Protein AF-A0A397BZ94-F1 (afdb_monomer_lite)

InterPro domains:
  IPR011009 Protein kinase-like domain superfamily [SSF56112] (358-480)
  IPR017441 Protein kinase, ATP binding site [PS00107] (359-382)
  IPR045379 Crinkler effector protein, N-terminal [PF20147] (2-104)

Secondary structure (DSSP, 8-state):
-EEEEEEETT-SS-EEEEE-TTSBHHHHHHHHHHH-GGG--SS----EEEE-EETTEEPPHHHHHHHHHTT-HHHHHTTSPBPPTTSBHHHHH-SSPPTTS--EEEE-HHHHHHHHHHHTS---TT--HHHHHHHHHHHHHHTT-EEE----TTSPPSS-HHHHHHHHT---HHHHHHHHHHHHHHHHGGGTEEEEE-TT---B--SSS-S--TT-B--SEEEEETTSEEE-PPP----TTS-TTS--EEEEE-GGGGGGPEEEEE-SS--HHHHHHHHHHHHHH-SSSEEEEEEE-SSEEEEEEEETTEEEEEEEEETTSTTHHHHHHHHH---HHHHHHHHHHHHHTEEEPSSS-EEEE-SSEEEEEEEETTT--EEEEEEEEGGGHHHHHHHHHHHHHHGGGSSB-EEEEEEEEETTEEEEEEE---EEPPPP-SHHHHHHHHHHHHHHHHTT---SS--GGGEEEEEETTEEEEEE-SPPP-SS--HHHHHHHHHHHHHHHHT--TTPPPPTTHHHHHHHHHH---HHHHHHHHHHHHHHHTT--

Foldseek 3Di:
DDWAWEDELVDDDIDTFDDDQQDFVLVVVVRVCVVCVLQDQPPDQPWWKFFCADPNHFAAPVNVVVCVLVVCVVVVSVVTDTGDRGDGSCVQANPYHDPRTHTIYTYNVVVVVVVVVVVVPDPDPPQALLRQLVVQVVSCVSGVQEAEDDFDPPFDFLDAVVLLVVLLPDDDFVLNCLSCQVSVQVLCVVQQKHKAAFQPPLQADDDPDDPDDPPRDTFRIKIDHQAFWAFDDDDPPPNPNNPPPDDHTYTGGRLVCLQQIETEHEDQDDHSSSSSSVLVVCLRSAQAAKYWYWYDHSFKIWTWIDGRNHTRHIYIYTRNGHCNSVVVSVSNNPDSVSVQVVQQCVVQQKAFDGYNQWQDDDPFWTWGWIAHPPPRATWIKIWGFPVCQVQVVQQLVLQCLCVVLVQAWHFPDDKDDDVGTIMTITDDDFHQQDQDPDLVVLLVLLVSQLSCVVVQHFQQQSASRQWGWDQDVNDTRIHGHSGGHDPGQALVSQLLNLLNHLCRNLVHDNPDDDDPPLNVLSSVCSVPVDSVSSSVNSVVSSVNSVVSD

Organism: Aphanomyces astaci (NCBI:txid112090)

pLDDT: mean 81.68, std 15.2, range [34.59, 98.06]

Radius of gyration: 27.75 Å; chains: 1; bounding box: 77×53×74 Å

Structure (mmCIF, N/CA/C/O backbone):
data_AF-A0A397BZ94-F1
#
_entry.id   AF-A0A397BZ94-F1
#
loop_
_atom_site.group_PDB
_atom_site.id
_atom_site.type_symbol
_atom_site.label_atom_id
_atom_site.label_alt_id
_atom_site.label_comp_id
_atom_site.label_asym_id
_atom_site.label_entity_id
_atom_site.label_seq_id
_atom_site.pdbx_PDB_ins_code
_atom_site.Cartn_x
_atom_site.Cartn_y
_atom_site.Cartn_z
_atom_site.occupancy
_atom_site.B_iso_or_equiv
_atom_site.auth_seq_id
_atom_site.auth_comp_id
_atom_site.auth_asym_id
_atom_site.auth_atom_id
_atom_site.pdbx_PDB_model_num
ATOM 1 N N . MET A 1 1 ? 42.009 -26.110 4.106 1.00 75.25 1 MET A N 1
ATOM 2 C CA . MET A 1 1 ? 41.306 -25.205 3.168 1.00 75.25 1 MET A CA 1
ATOM 3 C C . MET A 1 1 ? 39.833 -25.173 3.542 1.00 75.25 1 MET A C 1
ATOM 5 O O . MET A 1 1 ? 39.172 -26.200 3.462 1.00 75.25 1 MET A O 1
ATOM 9 N N . LEU A 1 2 ? 39.348 -24.019 3.987 1.00 78.81 2 LEU A N 1
ATOM 10 C CA . LEU A 1 2 ? 37.959 -23.767 4.355 1.00 78.81 2 LEU A CA 1
ATOM 11 C C . LEU A 1 2 ? 37.116 -23.524 3.096 1.00 78.81 2 LEU A C 1
ATOM 13 O O . LEU A 1 2 ? 37.548 -22.825 2.175 1.00 78.81 2 LEU A O 1
ATOM 17 N N . LYS A 1 3 ? 35.899 -24.073 3.068 1.00 80.81 3 LYS A N 1
ATOM 18 C CA . LYS A 1 3 ? 34.852 -23.696 2.110 1.00 80.81 3 LYS A CA 1
ATOM 19 C C . LYS A 1 3 ? 33.769 -22.952 2.883 1.00 80.81 3 LYS A C 1
ATOM 21 O O . LYS A 1 3 ? 32.922 -23.582 3.503 1.00 80.81 3 LYS A O 1
ATOM 26 N N . LEU A 1 4 ? 33.820 -21.626 2.850 1.00 81.31 4 LEU A N 1
ATOM 27 C CA . LEU A 1 4 ? 32.893 -20.777 3.591 1.00 81.31 4 LEU A CA 1
ATOM 28 C C . LEU A 1 4 ? 31.718 -20.400 2.693 1.00 81.31 4 LEU A C 1
ATOM 30 O O . LEU A 1 4 ? 31.911 -19.952 1.562 1.00 81.31 4 LEU A O 1
ATOM 34 N N . ILE A 1 5 ? 30.505 -20.591 3.204 1.00 78.56 5 ILE A N 1
ATOM 35 C CA . ILE A 1 5 ? 29.274 -20.106 2.573 1.00 78.56 5 ILE A CA 1
ATOM 36 C C . ILE A 1 5 ? 28.972 -18.738 3.171 1.00 78.56 5 ILE A C 1
ATOM 38 O O . ILE A 1 5 ? 28.731 -18.642 4.374 1.00 78.56 5 ILE A O 1
ATOM 42 N N . TYR A 1 6 ? 28.982 -17.697 2.347 1.00 75.81 6 TYR A N 1
ATOM 43 C CA . TYR A 1 6 ? 28.661 -16.343 2.780 1.00 75.81 6 TYR A CA 1
ATOM 44 C C . TYR A 1 6 ? 27.366 -15.861 2.133 1.00 75.81 6 TYR A C 1
ATOM 46 O O . TYR A 1 6 ? 27.011 -16.260 1.022 1.00 75.81 6 TYR A O 1
ATOM 54 N N . HIS A 1 7 ? 26.652 -15.005 2.852 1.00 68.75 7 HIS A N 1
ATOM 55 C CA . HIS A 1 7 ? 25.411 -14.403 2.394 1.00 68.75 7 HIS A CA 1
ATOM 56 C C . HIS A 1 7 ? 25.515 -12.883 2.453 1.00 68.75 7 HIS A C 1
ATOM 58 O O . HIS A 1 7 ? 26.065 -12.313 3.399 1.00 68.75 7 HIS A O 1
ATOM 64 N N . ILE A 1 8 ? 25.006 -12.230 1.414 1.00 64.50 8 ILE A N 1
ATOM 65 C CA . ILE A 1 8 ? 24.953 -10.777 1.324 1.00 64.50 8 ILE A CA 1
ATOM 66 C C . ILE A 1 8 ? 23.575 -10.370 1.816 1.00 64.50 8 ILE A C 1
ATOM 68 O O . ILE A 1 8 ? 22.581 -10.729 1.201 1.00 64.50 8 ILE A O 1
ATOM 72 N N . VAL A 1 9 ? 23.525 -9.626 2.914 1.00 55.22 9 VAL A N 1
ATOM 73 C CA . VAL A 1 9 ? 22.272 -9.097 3.453 1.00 55.22 9 VAL A CA 1
ATOM 74 C C . VAL A 1 9 ? 21.659 -8.187 2.384 1.00 55.22 9 VAL A C 1
ATOM 76 O O . VAL A 1 9 ? 22.279 -7.196 1.992 1.00 55.22 9 VAL A O 1
ATOM 79 N N . GLY A 1 10 ? 20.494 -8.582 1.863 1.00 48.53 10 GLY A N 1
ATOM 80 C CA . GLY A 1 10 ? 19.819 -7.924 0.738 1.00 48.53 10 GLY A CA 1
ATOM 81 C C . GLY A 1 10 ? 20.115 -8.498 -0.658 1.00 48.53 10 GLY A C 1
ATOM 82 O O . GLY A 1 10 ? 19.597 -7.966 -1.633 1.00 48.53 10 GLY A O 1
ATOM 83 N N . ALA A 1 11 ? 20.909 -9.569 -0.795 1.00 45.69 11 ALA A N 1
ATOM 84 C CA . ALA A 1 11 ? 21.046 -10.308 -2.057 1.00 45.69 11 ALA A CA 1
ATOM 85 C C . ALA A 1 11 ? 20.482 -11.728 -1.935 1.00 45.69 11 ALA A C 1
ATOM 87 O O . ALA A 1 11 ? 20.546 -12.355 -0.882 1.00 45.69 11 ALA A O 1
ATOM 88 N N . ARG A 1 12 ? 19.945 -12.244 -3.042 1.00 46.16 12 ARG A N 1
ATOM 89 C CA . ARG A 1 12 ? 19.081 -13.432 -3.029 1.00 46.16 12 ARG A CA 1
ATOM 90 C C . ARG A 1 12 ? 19.812 -14.775 -2.935 1.00 46.16 12 ARG A C 1
ATOM 92 O O . ARG A 1 12 ? 19.230 -15.717 -2.413 1.00 46.16 12 ARG A O 1
ATOM 99 N N . GLU A 1 13 ? 21.069 -14.892 -3.375 1.00 54.59 13 GLU A N 1
ATOM 100 C CA . GLU A 1 13 ? 21.766 -16.189 -3.395 1.00 54.59 13 GLU A CA 1
ATOM 101 C C . GLU A 1 13 ? 23.024 -16.238 -2.507 1.00 54.59 13 GLU A C 1
ATOM 103 O O . GLU A 1 13 ? 23.834 -15.307 -2.496 1.00 54.59 13 GLU A O 1
ATOM 108 N N . PRO A 1 14 ? 23.216 -17.330 -1.743 1.00 64.31 14 PRO A N 1
ATOM 109 C CA . PRO A 1 14 ? 24.430 -17.568 -0.978 1.00 64.31 14 PRO A CA 1
ATOM 110 C C . PRO A 1 14 ? 25.578 -18.005 -1.891 1.00 64.31 14 PRO A C 1
ATOM 112 O O . PRO A 1 14 ? 25.457 -18.951 -2.666 1.00 64.31 14 PRO A O 1
ATOM 115 N N . CYS A 1 15 ? 26.737 -17.388 -1.718 1.00 72.62 15 CYS A N 1
ATOM 116 C CA . CYS A 1 15 ? 27.931 -17.710 -2.488 1.00 72.62 15 CYS A CA 1
ATOM 117 C C . CYS A 1 15 ? 28.920 -18.520 -1.642 1.00 72.62 15 CYS A C 1
ATOM 119 O O . CYS A 1 15 ? 28.843 -18.561 -0.412 1.00 72.62 15 CYS A O 1
ATOM 121 N N . ALA A 1 16 ? 29.869 -19.183 -2.304 1.00 79.94 16 ALA A N 1
ATOM 122 C CA . ALA A 1 16 ? 30.893 -19.975 -1.635 1.00 79.94 16 ALA A CA 1
ATOM 123 C C . ALA A 1 16 ? 32.292 -19.495 -2.016 1.00 79.94 16 ALA A C 1
ATOM 125 O O . ALA A 1 16 ? 32.616 -19.389 -3.195 1.00 79.94 16 ALA A O 1
ATOM 126 N N . VAL A 1 17 ? 33.144 -19.306 -1.012 1.00 82.75 17 VAL A N 1
ATOM 127 C CA . VAL A 1 17 ? 34.548 -18.924 -1.184 1.00 82.75 17 VAL A CA 1
ATOM 128 C C . VAL A 1 17 ? 35.454 -19.993 -0.579 1.00 82.75 17 VAL A C 1
ATOM 130 O O . VAL A 1 17 ? 35.164 -20.567 0.473 1.00 82.75 17 VAL A O 1
ATOM 133 N N . LYS A 1 18 ? 36.555 -20.298 -1.275 1.00 84.88 18 LYS A N 1
ATOM 134 C CA . LYS A 1 18 ? 37.593 -21.218 -0.796 1.00 84.88 18 LYS A CA 1
ATOM 135 C C . LYS A 1 18 ? 38.790 -20.421 -0.298 1.00 84.88 18 LYS A C 1
ATOM 137 O O . LYS A 1 18 ? 39.370 -19.630 -1.044 1.00 84.88 18 LYS A O 1
ATOM 142 N N . ILE A 1 19 ? 39.179 -20.648 0.948 1.00 86.06 19 ILE A N 1
ATOM 143 C CA . ILE A 1 19 ? 40.250 -19.893 1.596 1.00 86.06 19 ILE A CA 1
ATOM 144 C C . ILE A 1 19 ? 41.063 -20.776 2.547 1.00 86.06 19 ILE A C 1
ATOM 146 O O . ILE A 1 19 ? 40.575 -21.811 2.994 1.00 86.06 19 ILE A O 1
ATOM 150 N N . ASP A 1 20 ? 42.326 -20.439 2.805 1.00 82.38 20 ASP A N 1
ATOM 151 C CA . ASP A 1 20 ? 43.099 -21.150 3.827 1.00 82.38 20 ASP A CA 1
ATOM 152 C C . ASP A 1 20 ? 42.627 -20.736 5.233 1.00 82.38 20 ASP A C 1
ATOM 154 O O . ASP A 1 20 ? 42.184 -19.608 5.421 1.00 82.38 20 ASP A O 1
ATOM 158 N N . ALA A 1 21 ? 42.689 -21.643 6.210 1.00 79.44 21 ALA A N 1
ATOM 159 C CA . ALA A 1 21 ? 42.322 -21.327 7.592 1.00 79.44 21 ALA A CA 1
ATOM 160 C C . ALA A 1 21 ? 43.354 -20.408 8.269 1.00 79.44 21 ALA A C 1
ATOM 162 O O . ALA A 1 21 ? 42.998 -19.671 9.182 1.00 79.44 21 ALA A O 1
ATOM 163 N N . ASN A 1 22 ? 44.600 -20.424 7.786 1.00 82.56 22 ASN A N 1
ATOM 164 C CA . ASN A 1 22 ? 45.699 -19.593 8.282 1.00 82.56 22 ASN A CA 1
ATOM 165 C C . ASN A 1 22 ? 45.762 -18.214 7.598 1.00 82.56 22 ASN A C 1
ATOM 167 O O . ASN A 1 22 ? 46.761 -17.513 7.722 1.00 82.56 22 ASN A O 1
ATOM 171 N N . GLN A 1 23 ? 44.759 -17.870 6.785 1.00 86.50 23 GLN A N 1
ATOM 172 C CA . GLN A 1 23 ? 44.652 -16.550 6.168 1.00 86.50 23 GLN A CA 1
ATOM 173 C C . GLN A 1 23 ? 43.859 -15.596 7.057 1.00 86.50 23 GLN A C 1
ATOM 175 O O . GLN A 1 23 ? 43.051 -16.025 7.884 1.00 86.50 23 GLN A O 1
ATOM 180 N N . LEU A 1 24 ? 44.076 -14.299 6.852 1.00 86.00 24 LEU A N 1
ATOM 181 C CA . LEU A 1 24 ? 43.406 -13.257 7.614 1.00 86.00 24 LEU A CA 1
ATOM 182 C C . LEU A 1 24 ? 41.976 -13.040 7.114 1.00 86.00 24 LEU A C 1
ATOM 184 O O . LEU A 1 24 ? 41.637 -13.298 5.952 1.00 86.00 24 LEU A O 1
ATOM 188 N N . VAL A 1 25 ? 41.134 -12.450 7.959 1.00 81.81 25 VAL A N 1
ATOM 189 C CA . VAL A 1 25 ? 39.821 -11.943 7.534 1.00 81.81 25 VAL A CA 1
ATOM 190 C C . VAL A 1 25 ? 39.969 -10.919 6.395 1.00 81.81 25 VAL A C 1
ATOM 192 O O . VAL A 1 25 ? 39.126 -10.876 5.498 1.00 81.81 25 VAL A O 1
ATOM 195 N N . ALA A 1 26 ? 41.047 -10.127 6.358 1.00 78.69 26 ALA A N 1
ATOM 196 C CA . ALA A 1 26 ? 41.354 -9.242 5.229 1.00 78.69 26 ALA A CA 1
ATOM 197 C C . ALA A 1 26 ? 41.532 -9.997 3.893 1.00 78.69 26 ALA A C 1
ATOM 199 O O . ALA A 1 26 ? 41.020 -9.556 2.861 1.00 78.69 26 ALA A O 1
ATOM 200 N N . ASP A 1 27 ? 42.172 -11.168 3.910 1.00 83.06 27 ASP A N 1
ATOM 201 C CA . ASP A 1 27 ? 42.344 -12.008 2.718 1.00 83.06 27 ASP A CA 1
ATOM 202 C C . ASP A 1 27 ? 41.009 -12.610 2.261 1.00 83.06 27 ASP A C 1
ATOM 204 O O . ASP A 1 27 ? 40.738 -12.706 1.061 1.00 83.06 27 ASP A O 1
ATOM 208 N N . LEU A 1 28 ? 40.130 -12.957 3.212 1.00 83.75 28 LEU A N 1
ATOM 209 C CA . LEU A 1 28 ? 38.753 -13.369 2.923 1.00 83.75 28 LEU A CA 1
ATOM 210 C C . LEU A 1 28 ? 37.970 -12.255 2.236 1.00 83.75 28 LEU A C 1
ATOM 212 O O . LEU A 1 28 ? 37.315 -12.503 1.222 1.00 83.75 28 LEU A O 1
ATOM 216 N N . LYS A 1 29 ? 38.069 -11.024 2.750 1.00 79.69 29 LYS A N 1
ATOM 217 C CA . LYS A 1 29 ? 37.450 -9.847 2.129 1.00 79.69 29 LYS A CA 1
ATOM 218 C C . LYS A 1 29 ? 37.937 -9.684 0.690 1.00 79.69 29 LYS A C 1
ATOM 220 O O . LYS A 1 29 ? 37.109 -9.512 -0.199 1.00 79.69 29 LYS A O 1
ATOM 225 N N . ASN A 1 30 ? 39.241 -9.793 0.446 1.00 79.25 30 ASN A N 1
ATOM 226 C CA . ASN A 1 30 ? 39.814 -9.655 -0.894 1.00 79.25 30 ASN A CA 1
ATOM 227 C C . ASN A 1 30 ? 39.326 -10.749 -1.851 1.00 79.25 30 ASN A C 1
ATOM 229 O O . ASN A 1 30 ? 38.836 -10.424 -2.930 1.00 79.25 30 ASN A O 1
ATOM 233 N N . LYS A 1 31 ? 39.322 -12.022 -1.433 1.00 80.56 31 LYS A N 1
ATOM 234 C CA . LYS A 1 31 ? 38.798 -13.123 -2.262 1.00 80.56 31 LYS A CA 1
ATOM 235 C C . LYS A 1 31 ? 37.311 -12.982 -2.579 1.00 80.56 31 LYS A C 1
ATOM 237 O O . LYS A 1 31 ? 36.892 -13.282 -3.695 1.00 80.56 31 LYS A O 1
ATOM 242 N N . ILE A 1 32 ? 36.508 -12.505 -1.627 1.00 76.50 32 ILE A N 1
ATOM 243 C CA . ILE A 1 32 ? 35.090 -12.209 -1.875 1.00 76.50 32 ILE A CA 1
ATOM 244 C C . ILE A 1 32 ? 34.957 -11.076 -2.906 1.00 76.50 32 ILE A C 1
ATOM 246 O O . ILE A 1 32 ? 34.131 -11.187 -3.809 1.00 76.50 32 ILE A O 1
ATOM 250 N N . LYS A 1 33 ? 35.778 -10.017 -2.831 1.00 70.38 33 LYS A N 1
ATOM 251 C CA . LYS A 1 33 ? 35.783 -8.936 -3.840 1.00 70.38 33 LYS A CA 1
ATOM 252 C C . LYS A 1 33 ? 36.188 -9.448 -5.226 1.00 70.38 33 LYS A C 1
ATOM 254 O O . LYS A 1 33 ? 35.536 -9.110 -6.206 1.00 70.38 33 LYS A O 1
ATOM 259 N N . GLU A 1 34 ? 37.218 -10.287 -5.310 1.00 73.50 34 GLU A N 1
ATOM 260 C CA . GLU A 1 34 ? 37.702 -10.871 -6.570 1.00 73.50 34 GLU A CA 1
ATOM 261 C C . GLU A 1 34 ? 36.648 -11.749 -7.255 1.00 73.50 34 GLU A C 1
ATOM 263 O O . GLU A 1 34 ? 36.469 -11.672 -8.469 1.00 73.50 34 GLU A O 1
ATOM 268 N N . GLN A 1 35 ? 35.915 -12.556 -6.483 1.00 69.81 35 GLN A N 1
ATOM 269 C CA . GLN A 1 35 ? 34.859 -13.430 -7.008 1.00 69.81 35 GLN A CA 1
ATOM 270 C C . GLN A 1 35 ? 33.581 -12.676 -7.399 1.00 69.81 35 GLN A C 1
ATOM 272 O O . GLN A 1 35 ? 32.717 -13.248 -8.060 1.00 69.81 35 GLN A O 1
ATOM 277 N N . ASN A 1 36 ? 33.451 -11.404 -7.010 1.00 62.25 36 ASN A N 1
ATOM 278 C CA . ASN A 1 36 ? 32.266 -10.586 -7.260 1.00 62.25 36 ASN A CA 1
ATOM 279 C C . ASN A 1 36 ? 32.694 -9.199 -7.777 1.00 62.25 36 ASN A C 1
ATOM 281 O O . ASN A 1 36 ? 32.602 -8.205 -7.053 1.00 62.25 36 ASN A O 1
ATOM 285 N N . PRO A 1 37 ? 33.166 -9.106 -9.033 1.00 49.56 37 PRO A N 1
ATOM 286 C CA . PRO A 1 37 ? 33.724 -7.876 -9.602 1.00 49.56 37 PRO A CA 1
ATOM 287 C C . PRO A 1 37 ? 32.718 -6.714 -9.719 1.00 49.56 37 PRO A C 1
ATOM 289 O O . PRO A 1 37 ? 33.133 -5.568 -9.871 1.00 49.56 37 PRO A O 1
ATOM 292 N N . THR A 1 38 ? 31.415 -6.982 -9.581 1.00 46.00 38 THR A N 1
ATOM 293 C CA . THR A 1 38 ? 30.341 -5.980 -9.438 1.00 46.00 38 THR A CA 1
ATOM 294 C C . THR A 1 38 ? 30.347 -5.256 -8.083 1.00 46.00 38 THR A C 1
ATOM 296 O O . THR A 1 38 ? 29.589 -4.312 -7.894 1.00 46.00 38 THR A O 1
ATOM 299 N N . LEU A 1 39 ? 31.195 -5.676 -7.132 1.00 46.38 39 LEU A N 1
ATOM 300 C CA . LEU A 1 39 ? 31.324 -5.100 -5.785 1.00 46.38 39 LEU A CA 1
ATOM 301 C C . LEU A 1 39 ? 32.512 -4.130 -5.636 1.00 46.38 39 LEU A C 1
ATOM 303 O O . LEU A 1 39 ? 32.808 -3.687 -4.524 1.00 46.38 39 LEU A O 1
ATOM 307 N N . VAL A 1 40 ? 33.229 -3.832 -6.724 1.00 38.06 40 VAL A N 1
ATOM 308 C CA . VAL A 1 40 ? 34.464 -3.033 -6.710 1.00 38.06 40 VAL A CA 1
ATOM 309 C C . VAL A 1 40 ? 34.157 -1.571 -7.051 1.00 38.06 40 VAL A C 1
ATOM 311 O O . VAL A 1 40 ? 34.290 -1.166 -8.203 1.00 38.06 40 VAL A O 1
ATOM 314 N N . SER A 1 41 ? 33.801 -0.771 -6.040 1.00 37.12 41 SER A N 1
ATOM 315 C CA . SER A 1 41 ? 33.941 0.693 -6.112 1.00 37.12 41 SER A CA 1
ATOM 316 C C . SER A 1 41 ? 35.346 1.116 -5.631 1.00 37.12 41 SER A C 1
ATOM 318 O O . SER A 1 41 ? 35.851 0.509 -4.677 1.00 37.12 41 SER A O 1
ATOM 320 N N . PRO A 1 42 ? 36.006 2.123 -6.248 1.00 34.59 42 PRO A N 1
ATOM 321 C CA . PRO A 1 42 ? 37.385 2.514 -5.938 1.00 34.59 42 PRO A CA 1
ATOM 322 C C . PRO A 1 42 ? 37.554 3.334 -4.650 1.00 34.59 42 PRO A C 1
ATOM 324 O O . PRO A 1 42 ? 38.688 3.563 -4.235 1.00 34.59 42 PRO A O 1
ATOM 327 N N . SER A 1 43 ? 36.477 3.765 -3.987 1.00 38.53 43 SER A N 1
ATOM 328 C CA . SER A 1 43 ? 36.571 4.409 -2.673 1.00 38.53 43 SER A CA 1
ATOM 329 C C . SER A 1 43 ? 36.210 3.407 -1.577 1.00 38.53 43 SER A C 1
ATOM 331 O O . SER A 1 43 ? 35.035 3.177 -1.315 1.00 38.53 43 SER A O 1
ATOM 333 N N . VAL A 1 44 ? 37.229 2.774 -0.988 1.00 40.09 44 VAL A N 1
ATOM 334 C CA . VAL A 1 44 ? 37.236 2.135 0.347 1.00 40.09 44 VAL A CA 1
ATOM 335 C C . VAL A 1 44 ? 35.850 1.691 0.857 1.00 40.09 44 VAL A C 1
ATOM 337 O O . VAL A 1 44 ? 35.299 2.246 1.800 1.00 40.09 44 VAL A O 1
ATOM 340 N N . MET A 1 45 ? 35.263 0.674 0.222 1.00 43.47 45 MET A N 1
ATOM 341 C CA . MET A 1 45 ? 34.112 -0.037 0.783 1.00 43.47 45 MET A CA 1
ATOM 342 C C . MET A 1 45 ? 34.655 -1.070 1.771 1.00 43.47 45 MET A C 1
ATOM 344 O O . MET A 1 45 ? 35.142 -2.141 1.368 1.00 43.47 45 MET A O 1
ATOM 348 N N . ASP A 1 46 ? 34.625 -0.737 3.059 1.00 54.22 46 ASP A N 1
ATOM 349 C CA . ASP A 1 46 ? 34.937 -1.686 4.121 1.00 54.22 46 ASP A CA 1
ATOM 350 C C . ASP A 1 46 ? 33.859 -2.773 4.141 1.00 54.22 46 ASP A C 1
ATOM 352 O O . ASP A 1 46 ? 32.718 -2.574 4.548 1.00 54.22 46 ASP A O 1
ATOM 356 N N . LEU A 1 47 ? 34.216 -3.961 3.649 1.00 61.19 47 LEU A N 1
ATOM 357 C CA . LEU A 1 47 ? 33.398 -5.157 3.822 1.00 61.19 47 LEU A CA 1
ATOM 358 C C . LEU A 1 47 ? 33.313 -5.450 5.319 1.00 61.19 47 LEU A C 1
ATOM 360 O O . LEU A 1 47 ? 34.315 -5.840 5.921 1.00 61.19 47 LEU A O 1
ATOM 364 N N . HIS A 1 48 ? 32.139 -5.283 5.920 1.00 69.06 48 HIS A N 1
ATOM 365 C CA . HIS A 1 48 ? 31.885 -5.764 7.274 1.00 69.06 48 HIS A CA 1
ATOM 366 C C . HIS A 1 48 ? 31.412 -7.214 7.174 1.00 69.06 48 HIS A C 1
ATOM 368 O O . HIS A 1 48 ? 30.395 -7.509 6.540 1.00 69.06 48 HIS A O 1
ATOM 374 N N . LEU A 1 49 ? 32.222 -8.114 7.729 1.00 74.88 49 LEU A N 1
ATOM 375 C CA . LEU A 1 49 ? 31.942 -9.542 7.799 1.00 74.88 49 LEU A CA 1
ATOM 376 C C . LEU A 1 49 ? 31.537 -9.865 9.234 1.00 74.88 49 LEU A C 1
ATOM 378 O O . LEU A 1 49 ? 32.175 -9.381 10.166 1.00 74.88 49 LEU A O 1
ATOM 382 N N . TYR A 1 50 ? 30.497 -10.669 9.402 1.00 79.19 50 TYR A N 1
ATOM 383 C CA . TYR A 1 50 ? 30.009 -11.115 10.704 1.00 79.19 50 TYR A CA 1
ATOM 384 C C . TYR A 1 50 ? 29.861 -12.634 10.692 1.00 79.19 50 TYR A C 1
ATOM 386 O O . TYR A 1 50 ? 29.520 -13.210 9.656 1.00 79.19 50 TYR A O 1
ATOM 394 N N . GLN A 1 51 ? 30.084 -13.290 11.829 1.00 80.38 51 GLN A N 1
ATOM 395 C CA . GLN A 1 51 ? 29.801 -14.720 11.956 1.00 80.38 51 GLN A CA 1
ATOM 396 C C . GLN A 1 51 ? 28.294 -14.974 11.968 1.00 80.38 51 GLN A C 1
ATOM 398 O O . GLN A 1 51 ? 27.559 -14.345 12.719 1.00 80.38 51 GLN A O 1
ATOM 403 N N . SER A 1 52 ? 27.822 -15.949 11.200 1.00 74.44 52 SER A N 1
ATOM 404 C CA . SER A 1 52 ? 26.408 -16.341 11.205 1.00 74.44 52 SER A CA 1
ATOM 405 C C . SER A 1 52 ? 26.093 -17.352 12.318 1.00 74.44 52 SER A C 1
ATOM 407 O O . SER A 1 52 ? 25.744 -18.502 12.034 1.00 74.44 52 SER A O 1
ATOM 409 N N . LEU A 1 53 ? 26.265 -16.927 13.575 1.00 72.06 53 LEU A N 1
ATOM 410 C CA . LEU A 1 53 ? 26.004 -17.721 14.782 1.00 72.06 53 LEU A CA 1
ATOM 411 C C . LEU A 1 53 ? 24.818 -17.160 15.570 1.00 72.06 53 LEU A C 1
ATOM 413 O O . LEU A 1 53 ? 24.868 -16.027 16.045 1.00 72.06 53 LEU A O 1
ATOM 417 N N . LYS A 1 54 ? 23.754 -17.942 15.745 1.00 63.31 54 LYS A N 1
ATOM 418 C CA . LYS A 1 54 ? 22.625 -17.627 16.631 1.00 63.31 54 LYS A CA 1
ATOM 419 C C . LYS A 1 54 ? 22.687 -18.565 17.828 1.00 63.31 54 LYS A C 1
ATOM 421 O O . LYS A 1 54 ? 22.773 -19.774 17.639 1.00 63.31 54 LYS A O 1
ATOM 426 N N . ASP A 1 55 ? 22.736 -18.013 19.039 1.00 67.75 55 ASP A N 1
ATOM 427 C CA . ASP A 1 55 ? 22.808 -18.788 20.288 1.00 67.75 55 ASP A CA 1
ATOM 428 C C . ASP A 1 55 ? 23.919 -19.865 20.276 1.00 67.75 55 ASP A C 1
ATOM 430 O O . ASP A 1 55 ? 23.718 -21.008 20.675 1.00 67.75 55 ASP A O 1
ATOM 434 N N . ALA A 1 56 ? 25.104 -19.498 19.762 1.00 65.19 56 ALA A N 1
ATOM 435 C CA . ALA A 1 56 ? 26.269 -20.377 19.564 1.00 65.19 56 ALA A CA 1
ATOM 436 C C . ALA A 1 56 ? 26.083 -21.540 18.558 1.00 65.19 56 ALA A C 1
ATOM 438 O O . ALA A 1 56 ? 26.930 -22.431 18.475 1.00 65.19 56 ALA A O 1
ATOM 439 N N . THR A 1 57 ? 25.030 -21.504 17.738 1.00 71.62 57 THR A N 1
ATOM 440 C CA . THR A 1 57 ? 24.786 -22.445 16.634 1.00 71.62 57 THR A CA 1
ATOM 441 C C . THR A 1 57 ? 24.828 -21.763 15.269 1.00 71.62 57 THR A C 1
ATOM 443 O O . THR A 1 57 ? 24.440 -20.606 15.122 1.00 71.62 57 THR A O 1
ATOM 446 N N . TRP A 1 58 ? 25.335 -22.465 14.251 1.00 73.00 58 TRP A N 1
ATOM 447 C CA . TRP A 1 58 ? 25.403 -21.940 12.885 1.00 73.00 58 TRP A CA 1
ATOM 448 C C . TRP A 1 58 ? 24.016 -21.845 12.265 1.00 73.00 58 TRP A C 1
ATOM 450 O O . TRP A 1 58 ? 23.261 -22.813 12.295 1.00 73.00 58 TRP A O 1
ATOM 460 N N . LEU A 1 59 ? 23.722 -20.710 11.639 1.00 68.06 59 LEU A N 1
ATOM 461 C CA . LEU A 1 59 ? 22.445 -20.516 10.964 1.00 68.06 59 LEU A CA 1
ATOM 462 C C . LEU A 1 59 ? 22.304 -21.421 9.738 1.00 68.06 59 LEU A C 1
ATOM 464 O O . LEU A 1 59 ? 23.200 -21.519 8.881 1.00 68.06 59 LEU A O 1
ATOM 468 N N . SER A 1 60 ? 21.140 -22.058 9.646 1.00 67.38 60 SER A N 1
ATOM 469 C CA . SER A 1 60 ? 20.704 -22.768 8.451 1.00 67.38 60 SER A CA 1
ATOM 470 C C . SER A 1 60 ? 20.214 -21.785 7.376 1.00 67.38 60 SER A C 1
ATOM 472 O O . SER A 1 60 ? 20.129 -20.574 7.591 1.00 67.38 60 SER A O 1
ATOM 474 N N . ALA A 1 61 ? 19.928 -22.291 6.173 1.00 60.03 61 ALA A N 1
ATOM 475 C CA . ALA A 1 61 ? 19.260 -21.483 5.151 1.00 60.03 61 ALA A CA 1
ATOM 476 C C . ALA A 1 61 ? 17.830 -21.101 5.580 1.00 60.03 61 ALA A C 1
ATOM 478 O O . ALA A 1 61 ? 17.417 -19.973 5.349 1.00 60.03 61 ALA A O 1
ATOM 479 N N . GLU A 1 62 ? 17.137 -22.002 6.276 1.00 61.09 62 GLU A N 1
ATOM 480 C CA . GLU A 1 62 ? 15.766 -21.812 6.757 1.00 61.09 62 GLU A CA 1
ATOM 481 C C . GLU A 1 62 ? 15.689 -20.719 7.834 1.00 61.09 62 GLU A C 1
ATOM 483 O O . GLU A 1 62 ? 14.825 -19.848 7.761 1.00 61.09 62 GLU A O 1
ATOM 488 N N . ASP A 1 63 ? 16.639 -20.688 8.777 1.00 64.69 63 ASP A N 1
ATOM 489 C CA . ASP A 1 63 ? 16.704 -19.629 9.796 1.00 64.69 63 ASP A CA 1
ATOM 490 C C . ASP A 1 63 ? 16.943 -18.252 9.168 1.00 64.69 63 ASP A C 1
ATOM 492 O O . ASP A 1 63 ? 16.398 -17.246 9.614 1.00 64.69 63 ASP A O 1
ATOM 496 N N . LEU A 1 64 ? 17.772 -18.202 8.125 1.00 60.78 64 LEU A N 1
ATOM 497 C CA . LEU A 1 64 ? 18.088 -16.978 7.402 1.00 60.78 64 LEU A CA 1
ATOM 498 C C . LEU A 1 64 ? 16.870 -16.449 6.636 1.00 60.78 64 LEU A C 1
ATOM 500 O O . LEU A 1 64 ? 16.555 -15.264 6.746 1.00 60.78 64 LEU A O 1
ATOM 504 N N . ASP A 1 65 ? 16.179 -17.319 5.902 1.00 56.84 65 ASP A N 1
ATOM 505 C CA . ASP A 1 65 ? 14.963 -16.961 5.171 1.00 56.84 65 ASP A CA 1
ATOM 506 C C . ASP A 1 65 ? 13.874 -16.478 6.138 1.00 56.84 65 ASP A C 1
ATOM 508 O O . ASP A 1 65 ? 13.224 -15.461 5.885 1.00 56.84 65 ASP A O 1
ATOM 512 N N . GLN A 1 66 ? 13.753 -17.129 7.300 1.00 60.03 66 GLN A N 1
ATOM 513 C CA . GLN A 1 66 ? 12.861 -16.709 8.378 1.00 60.03 66 GLN A CA 1
ATOM 514 C C . GLN A 1 66 ? 13.249 -15.329 8.934 1.00 60.03 66 GLN A C 1
ATOM 516 O O . GLN A 1 66 ? 12.403 -14.450 9.044 1.00 60.03 66 GLN A O 1
ATOM 521 N N . MET A 1 67 ? 14.530 -15.079 9.211 1.00 62.69 67 MET A N 1
ATOM 522 C CA . MET A 1 67 ? 14.998 -13.801 9.768 1.00 62.69 67 MET A CA 1
ATOM 523 C C . MET A 1 67 ? 14.918 -12.630 8.779 1.00 62.69 67 MET A C 1
ATOM 525 O O . MET A 1 67 ? 14.702 -11.489 9.198 1.00 62.69 67 MET A O 1
ATOM 529 N N . ILE A 1 68 ? 15.082 -12.892 7.478 1.00 57.03 68 ILE A N 1
ATOM 530 C CA . ILE A 1 68 ? 14.824 -11.915 6.409 1.00 57.03 68 ILE A CA 1
ATOM 531 C C . ILE A 1 68 ? 13.316 -11.649 6.309 1.00 57.03 68 ILE A C 1
ATOM 533 O O . ILE A 1 68 ? 12.902 -10.493 6.242 1.00 57.03 68 ILE A O 1
ATOM 537 N N . SER A 1 69 ? 12.497 -12.704 6.354 1.00 50.44 69 SER A N 1
ATOM 538 C CA . SER A 1 69 ? 11.029 -12.631 6.328 1.00 50.44 69 SER A CA 1
ATOM 539 C C . SER A 1 69 ? 10.444 -11.862 7.519 1.00 50.44 69 SER A C 1
ATOM 541 O O . SER A 1 69 ? 9.469 -11.124 7.352 1.00 50.44 69 SER A O 1
ATOM 543 N N . ASP A 1 70 ? 11.053 -12.007 8.695 1.00 50.38 70 ASP A N 1
ATOM 544 C CA . ASP A 1 70 ? 10.654 -11.347 9.940 1.00 50.38 70 ASP A CA 1
ATOM 545 C C . ASP A 1 70 ? 11.226 -9.922 10.062 1.00 50.38 70 ASP A C 1
A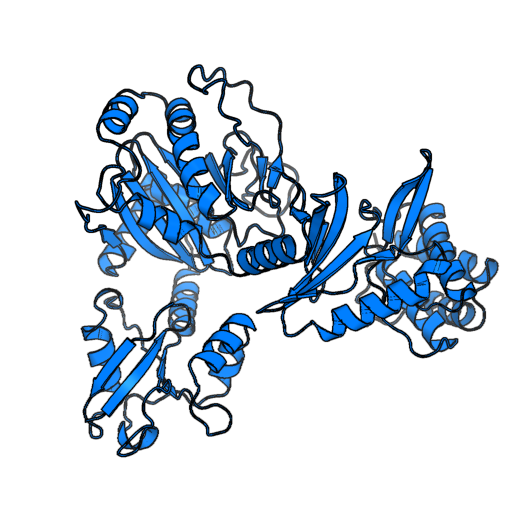TOM 547 O O . ASP A 1 70 ? 10.899 -9.199 11.000 1.00 50.38 70 ASP A O 1
ATOM 551 N N . GLY A 1 71 ? 12.098 -9.492 9.139 1.00 49.38 71 GLY A N 1
ATOM 552 C CA . GLY A 1 71 ? 12.725 -8.165 9.177 1.00 49.38 71 GLY A CA 1
ATOM 553 C C . GLY A 1 71 ? 13.642 -7.939 10.387 1.00 49.38 71 GLY A C 1
ATOM 554 O O . GLY A 1 71 ? 14.020 -6.806 10.677 1.00 49.38 71 GLY A O 1
ATOM 555 N N . VAL A 1 72 ? 14.016 -9.006 11.100 1.00 61.09 72 VAL A N 1
ATOM 556 C CA . VAL A 1 72 ? 14.847 -8.957 12.318 1.00 61.09 72 VAL A CA 1
ATOM 557 C C . VAL A 1 72 ? 16.340 -9.066 12.024 1.00 61.09 72 VAL A C 1
ATOM 559 O O . VAL A 1 72 ? 17.154 -9.002 12.945 1.00 61.09 72 VAL A O 1
ATOM 562 N N . MET A 1 73 ? 16.713 -9.228 10.750 1.00 65.19 73 MET A N 1
ATOM 563 C CA . MET A 1 73 ? 18.101 -9.388 10.321 1.00 65.19 73 MET A CA 1
ATOM 564 C C . MET A 1 73 ? 19.001 -8.267 10.852 1.00 65.19 73 MET A C 1
ATOM 566 O O . MET A 1 73 ? 20.039 -8.554 11.437 1.00 65.19 73 MET A O 1
ATOM 570 N N . ASP A 1 74 ? 18.593 -7.002 10.738 1.00 55.12 74 ASP A N 1
ATOM 571 C CA . ASP A 1 74 ? 19.429 -5.871 11.166 1.00 55.12 74 ASP A CA 1
ATOM 572 C C . ASP A 1 74 ? 19.608 -5.806 12.687 1.00 55.12 74 ASP A C 1
ATOM 574 O O . ASP A 1 74 ? 20.705 -5.524 13.175 1.00 55.12 74 ASP A O 1
ATOM 578 N N . ALA A 1 75 ? 18.553 -6.126 13.442 1.00 58.09 75 ALA A N 1
ATOM 579 C CA . ALA A 1 75 ? 18.615 -6.220 14.898 1.00 58.09 75 ALA A CA 1
ATOM 580 C C . ALA A 1 75 ? 19.528 -7.372 15.337 1.00 58.09 75 ALA A C 1
ATOM 582 O O . ALA A 1 75 ? 20.327 -7.218 16.254 1.00 58.09 75 ALA A O 1
ATOM 583 N N . TYR A 1 76 ? 19.463 -8.505 14.643 1.00 67.06 76 TYR A N 1
ATOM 584 C CA . TYR A 1 76 ? 20.313 -9.654 14.910 1.00 67.06 76 TYR A CA 1
ATOM 585 C C . TYR A 1 76 ? 21.785 -9.402 14.548 1.00 67.06 76 TYR A C 1
ATOM 587 O O . TYR A 1 76 ? 22.669 -9.719 15.343 1.00 67.06 76 TYR A O 1
ATOM 595 N N . LEU A 1 77 ? 22.072 -8.768 13.406 1.00 59.19 77 LEU A N 1
ATOM 596 C CA . LEU A 1 77 ? 23.438 -8.390 13.023 1.00 59.19 77 LEU A CA 1
ATOM 597 C C . LEU A 1 77 ? 24.084 -7.446 14.052 1.00 59.19 77 LEU A C 1
ATOM 599 O O . LEU A 1 77 ? 25.298 -7.480 14.226 1.00 59.19 77 LEU A O 1
ATOM 603 N N . ALA A 1 78 ? 23.289 -6.638 14.762 1.00 58.16 78 ALA A N 1
ATOM 604 C CA . ALA A 1 78 ? 23.768 -5.789 15.854 1.00 58.16 78 ALA A CA 1
ATOM 605 C C . ALA A 1 78 ? 24.137 -6.568 17.135 1.00 58.16 78 ALA A C 1
ATOM 607 O O . ALA A 1 78 ? 24.822 -6.024 17.999 1.00 58.16 78 ALA A O 1
ATOM 608 N N . THR A 1 79 ? 23.702 -7.827 17.264 1.00 61.00 79 THR A N 1
ATOM 609 C CA . THR A 1 79 ? 23.993 -8.690 18.427 1.00 61.00 79 THR A CA 1
ATOM 610 C C . THR A 1 79 ? 25.204 -9.601 18.236 1.00 61.00 79 THR A C 1
ATOM 612 O O . THR A 1 79 ? 25.693 -10.175 19.208 1.00 61.00 79 THR A O 1
ATOM 615 N N . ILE A 1 80 ? 25.709 -9.729 17.005 1.00 68.25 80 ILE A N 1
ATOM 616 C CA . ILE A 1 80 ? 26.848 -10.591 16.673 1.00 68.25 80 ILE A CA 1
ATOM 617 C C . ILE A 1 80 ? 28.135 -9.771 16.502 1.00 68.25 80 ILE A C 1
ATOM 619 O O . ILE A 1 80 ? 28.112 -8.681 15.923 1.00 68.25 80 ILE A O 1
ATOM 623 N N . PRO A 1 81 ? 29.285 -10.280 16.976 1.00 63.56 81 PRO A N 1
ATOM 624 C CA . PRO A 1 81 ? 30.549 -9.578 16.834 1.00 63.56 81 PRO A CA 1
ATOM 625 C C . PRO A 1 81 ? 30.971 -9.506 15.361 1.00 63.56 81 PRO A C 1
ATOM 627 O O . PRO A 1 81 ? 30.927 -10.488 14.611 1.00 63.56 81 PRO A O 1
ATOM 630 N N . ARG A 1 82 ? 31.401 -8.311 14.952 1.00 74.50 82 ARG A N 1
ATOM 631 C CA . ARG A 1 82 ? 32.059 -8.070 13.668 1.00 74.50 82 ARG A CA 1
ATOM 632 C C . ARG A 1 82 ? 33.406 -8.794 13.643 1.00 74.50 82 ARG A C 1
ATOM 634 O O . ARG A 1 82 ? 34.141 -8.769 14.622 1.00 74.50 82 ARG A O 1
ATOM 641 N N . MET A 1 83 ? 33.736 -9.393 12.503 1.00 79.75 83 MET A N 1
ATOM 642 C CA . MET A 1 83 ? 35.040 -10.009 12.281 1.00 79.75 83 MET A CA 1
ATOM 643 C C . MET A 1 83 ? 36.093 -8.940 11.973 1.00 79.75 83 MET A C 1
ATOM 645 O O . MET A 1 83 ? 35.955 -8.182 10.997 1.00 79.75 83 MET A O 1
ATOM 649 N N . GLU A 1 84 ? 37.163 -8.907 12.764 1.00 79.00 84 GLU A N 1
ATOM 650 C CA . GLU A 1 84 ? 38.233 -7.929 12.586 1.00 79.00 84 GLU A CA 1
ATOM 651 C C . GLU A 1 84 ? 39.183 -8.316 11.444 1.00 79.00 84 GLU A C 1
ATOM 653 O O . GLU A 1 84 ? 39.560 -9.480 11.321 1.00 79.00 84 GLU A O 1
ATOM 658 N N . PRO A 1 85 ? 39.592 -7.370 10.569 1.00 78.38 85 PRO A N 1
ATOM 659 C CA . PRO A 1 85 ? 40.438 -7.672 9.408 1.00 78.38 85 PRO A CA 1
ATOM 660 C C . PRO A 1 85 ? 41.780 -8.331 9.748 1.00 78.38 85 PRO A C 1
ATOM 662 O O . PRO A 1 85 ? 42.329 -9.037 8.903 1.00 78.38 85 PRO A O 1
ATOM 665 N N . THR A 1 86 ? 42.310 -8.051 10.940 1.00 78.88 86 THR A N 1
ATOM 666 C CA . THR A 1 86 ? 43.617 -8.506 11.435 1.00 78.88 86 THR A CA 1
ATOM 667 C C . THR A 1 86 ? 43.599 -9.904 12.032 1.00 78.88 86 THR A C 1
ATOM 669 O O . THR A 1 86 ? 44.661 -10.428 12.347 1.00 78.88 86 THR A O 1
ATOM 672 N N . ASP A 1 87 ? 42.422 -10.492 12.204 1.00 81.94 87 ASP A N 1
ATOM 673 C CA . ASP A 1 87 ? 42.282 -11.781 12.861 1.00 81.94 87 ASP A CA 1
ATOM 674 C C . ASP A 1 87 ? 42.475 -12.935 11.875 1.00 81.94 87 ASP A C 1
ATOM 676 O O . ASP A 1 87 ? 42.135 -12.842 10.689 1.00 81.94 87 ASP A O 1
ATOM 680 N N . ASP A 1 88 ? 42.970 -14.058 12.388 1.00 83.19 88 ASP A N 1
ATOM 681 C CA . ASP A 1 88 ? 43.058 -15.309 11.643 1.00 83.19 88 ASP A CA 1
ATOM 682 C C . ASP A 1 88 ? 41.673 -15.936 11.459 1.00 83.19 88 ASP A C 1
ATOM 684 O O . ASP A 1 88 ? 40.869 -16.019 12.387 1.00 83.19 88 ASP A O 1
ATOM 688 N N . LEU A 1 89 ? 41.391 -16.489 10.279 1.00 81.06 89 LEU A N 1
ATOM 689 C CA . LEU A 1 89 ? 40.131 -17.203 10.039 1.00 81.06 89 LEU A CA 1
ATOM 690 C C . LEU A 1 89 ? 39.962 -18.424 10.954 1.00 81.06 89 LEU A C 1
ATOM 692 O O . LEU A 1 89 ? 38.835 -18.782 11.304 1.00 81.06 89 LEU A O 1
ATOM 696 N N . ALA A 1 90 ? 41.069 -19.034 11.384 1.00 80.81 90 ALA A N 1
ATOM 697 C CA . ALA A 1 90 ? 41.079 -20.112 12.365 1.00 80.81 90 ALA A CA 1
ATOM 698 C C . ALA A 1 90 ? 40.447 -19.709 13.710 1.00 80.81 90 ALA A C 1
ATOM 700 O O . ALA A 1 90 ? 39.834 -20.564 14.351 1.00 80.81 90 ALA A O 1
ATOM 701 N N . TYR A 1 91 ? 40.529 -18.428 14.099 1.00 81.19 91 TYR A N 1
ATOM 702 C CA . TYR A 1 91 ? 39.884 -17.896 15.305 1.00 81.19 91 TYR A CA 1
ATOM 703 C C . TYR A 1 91 ? 38.354 -18.023 15.236 1.00 81.19 91 TYR A C 1
ATOM 705 O O . TYR A 1 91 ? 37.711 -18.359 16.226 1.00 81.19 91 TYR A O 1
ATOM 713 N N . TYR A 1 92 ? 37.774 -17.822 14.048 1.00 77.88 92 TYR A N 1
ATOM 714 C CA . TYR A 1 92 ? 36.323 -17.785 13.852 1.00 77.88 92 TYR A CA 1
ATOM 715 C C . TYR A 1 92 ? 35.703 -19.124 13.423 1.00 77.88 92 TYR A C 1
ATOM 717 O O . TYR A 1 92 ? 34.544 -19.383 13.742 1.00 77.88 92 TYR A O 1
ATOM 725 N N . PHE A 1 93 ? 36.416 -19.962 12.665 1.00 78.69 93 PHE A N 1
ATOM 726 C CA . PHE A 1 93 ? 35.823 -21.153 12.027 1.00 78.69 93 PHE A CA 1
ATOM 727 C C . PHE A 1 93 ? 36.421 -22.486 12.491 1.00 78.69 93 PHE A C 1
ATOM 729 O O . PHE A 1 93 ? 35.863 -23.541 12.180 1.00 78.69 93 PHE A O 1
ATOM 736 N N . GLY A 1 94 ? 37.548 -22.466 13.213 1.00 70.00 94 GLY A N 1
ATOM 737 C CA . GLY A 1 94 ? 38.310 -23.678 13.513 1.00 70.00 94 GLY A CA 1
ATOM 738 C C . GLY A 1 94 ? 38.776 -24.426 12.245 1.00 70.00 94 GLY A C 1
ATOM 739 O O . GLY A 1 94 ? 38.721 -23.889 11.136 1.00 70.00 94 GLY A O 1
ATOM 740 N N . PRO A 1 95 ? 39.259 -25.679 12.371 1.00 57.03 95 PRO A N 1
ATOM 741 C CA . PRO A 1 95 ? 39.835 -26.416 11.243 1.00 57.03 95 PRO A CA 1
ATOM 742 C C . PRO A 1 95 ? 38.797 -26.989 10.262 1.00 57.03 95 PRO A C 1
ATOM 744 O O . PRO A 1 95 ? 39.148 -27.231 9.109 1.00 57.03 95 PRO A O 1
ATOM 747 N N . ASN A 1 96 ? 37.544 -27.210 10.688 1.00 64.81 96 ASN A N 1
ATOM 748 C CA . ASN A 1 96 ? 36.490 -27.843 9.883 1.00 64.81 96 ASN A CA 1
ATOM 749 C C . ASN A 1 96 ? 35.101 -27.269 10.223 1.00 64.81 96 ASN A C 1
ATOM 751 O O . ASN A 1 96 ? 34.433 -27.792 11.119 1.00 64.81 96 ASN A O 1
ATOM 755 N N . PRO A 1 97 ? 34.640 -26.221 9.526 1.00 67.69 97 PRO A N 1
ATOM 756 C CA . PRO A 1 97 ? 33.307 -25.686 9.746 1.00 67.69 97 PRO A CA 1
ATOM 757 C C . PRO A 1 97 ? 32.230 -26.642 9.185 1.00 67.69 97 PRO A C 1
ATOM 759 O O . PRO A 1 97 ? 32.510 -27.378 8.228 1.00 67.69 97 PRO A O 1
ATOM 762 N N . PRO A 1 98 ? 31.011 -26.676 9.760 1.00 69.25 98 PRO A N 1
ATOM 763 C CA . PRO A 1 98 ? 29.991 -27.641 9.361 1.00 69.25 98 PRO A CA 1
ATOM 764 C C . PRO A 1 98 ? 29.583 -27.498 7.884 1.00 69.25 98 PRO A C 1
ATOM 766 O O . PRO A 1 98 ? 29.413 -26.393 7.367 1.00 69.25 98 PRO A O 1
ATOM 769 N N . PRO A 1 99 ? 29.404 -28.608 7.150 1.00 62.78 99 PRO A N 1
ATOM 770 C CA . PRO A 1 99 ? 28.945 -28.536 5.773 1.00 62.78 99 PRO A CA 1
ATOM 771 C C . PRO A 1 99 ? 27.488 -28.051 5.707 1.00 62.78 99 PRO A C 1
ATOM 773 O O . PRO A 1 99 ? 26.658 -28.441 6.519 1.00 62.78 99 PRO A O 1
ATOM 776 N N . ARG A 1 100 ? 27.165 -27.269 4.666 1.00 59.22 100 ARG A N 1
ATOM 777 C CA . ARG A 1 100 ? 25.810 -26.765 4.338 1.00 59.22 100 ARG A CA 1
ATOM 778 C C . ARG A 1 100 ? 25.217 -25.713 5.291 1.00 59.22 100 ARG A C 1
ATOM 780 O O . ARG A 1 100 ? 24.082 -25.306 5.069 1.00 59.22 100 ARG A O 1
ATOM 787 N N . THR A 1 101 ? 25.973 -25.195 6.254 1.00 62.94 101 THR A N 1
ATOM 788 C CA . THR A 1 101 ? 25.564 -24.039 7.073 1.00 62.94 101 THR A CA 1
ATOM 789 C C . THR A 1 101 ? 26.041 -22.720 6.468 1.00 62.94 101 THR A C 1
ATOM 791 O O . THR A 1 101 ? 26.984 -22.690 5.669 1.00 62.94 101 THR A O 1
ATOM 794 N N . LYS A 1 102 ? 25.394 -21.600 6.804 1.00 65.75 102 LYS A N 1
ATOM 795 C CA . LYS A 1 102 ? 25.964 -20.277 6.511 1.00 65.75 102 LYS A CA 1
ATOM 796 C C . LYS A 1 102 ? 27.098 -20.022 7.494 1.00 65.75 102 LYS A C 1
ATOM 798 O O . LYS A 1 102 ? 27.035 -20.476 8.632 1.00 65.75 102 LYS A O 1
ATOM 803 N N . HIS A 1 103 ? 28.138 -19.337 7.031 1.00 68.50 103 HIS A N 1
ATOM 804 C CA . HIS A 1 103 ? 29.337 -19.065 7.824 1.00 68.50 103 HIS A CA 1
ATOM 805 C C . HIS A 1 103 ? 29.562 -17.567 8.045 1.00 68.50 103 HIS A C 1
ATOM 807 O O . HIS A 1 103 ? 30.061 -17.166 9.094 1.00 68.50 103 HIS A O 1
ATOM 813 N N . VAL A 1 104 ? 29.221 -16.738 7.054 1.00 68.88 104 VAL A N 1
ATOM 814 C CA . VAL A 1 104 ? 29.536 -15.306 7.072 1.00 68.88 104 VAL A CA 1
ATOM 815 C C . VAL A 1 104 ? 28.362 -14.483 6.555 1.00 68.88 104 VAL A C 1
ATOM 817 O O . VAL A 1 104 ? 27.886 -14.719 5.443 1.00 68.88 104 VAL A O 1
ATOM 820 N N . PHE A 1 105 ? 27.946 -13.473 7.316 1.00 62.00 105 PHE A N 1
ATOM 821 C CA . PHE A 1 105 ? 27.099 -12.395 6.816 1.00 62.00 105 PHE A CA 1
ATOM 822 C C . PHE A 1 105 ? 27.925 -11.220 6.334 1.00 62.00 105 PHE A C 1
ATOM 824 O O . PHE A 1 105 ? 28.907 -10.821 6.960 1.00 62.00 105 PHE A O 1
ATOM 831 N N . ARG A 1 106 ? 27.468 -10.623 5.237 1.00 64.44 106 ARG A N 1
ATOM 832 C CA . ARG A 1 106 ? 27.931 -9.327 4.759 1.00 64.44 106 ARG A CA 1
ATOM 833 C C . ARG A 1 106 ? 26.808 -8.312 4.928 1.00 64.44 106 ARG A C 1
ATOM 835 O O . ARG A 1 106 ? 25.793 -8.425 4.246 1.00 64.44 106 ARG A O 1
ATOM 842 N N . ARG A 1 107 ? 27.028 -7.279 5.744 1.00 55.97 107 ARG A N 1
ATOM 843 C CA . ARG A 1 107 ? 26.143 -6.107 5.825 1.00 55.97 107 ARG A CA 1
ATOM 844 C C . ARG A 1 107 ? 26.644 -5.023 4.870 1.00 55.97 107 ARG A C 1
ATOM 846 O O . ARG A 1 107 ? 27.808 -4.635 4.932 1.00 55.97 107 ARG A O 1
ATOM 853 N N . HIS A 1 108 ? 25.780 -4.552 3.971 1.00 54.34 108 HIS A N 1
ATOM 854 C CA . HIS A 1 108 ? 26.078 -3.418 3.082 1.00 54.34 108 HIS A CA 1
ATOM 855 C C . HIS A 1 108 ? 25.725 -2.061 3.721 1.00 54.34 108 HIS A C 1
ATOM 857 O O . HIS A 1 108 ? 26.176 -1.012 3.269 1.00 54.34 108 HIS A O 1
ATOM 863 N N . GLU A 1 109 ? 24.930 -2.095 4.788 1.00 45.22 109 GLU A N 1
ATOM 864 C CA . GLU A 1 109 ? 24.165 -0.957 5.281 1.00 45.22 109 GLU A CA 1
ATOM 865 C C . GLU A 1 109 ? 25.001 0.160 5.910 1.00 45.22 109 GLU A C 1
ATOM 867 O O . GLU A 1 109 ? 24.722 1.314 5.638 1.00 45.22 109 GLU A O 1
ATOM 872 N N . GLU A 1 110 ? 26.053 -0.128 6.682 1.00 42.16 110 GLU A N 1
ATOM 873 C CA . GLU A 1 110 ? 26.876 0.934 7.294 1.00 42.16 110 GLU A CA 1
ATOM 874 C C . GLU A 1 110 ? 27.695 1.702 6.247 1.00 42.16 110 GLU A C 1
ATOM 876 O O . GLU A 1 110 ? 27.816 2.920 6.338 1.00 42.16 110 GLU A O 1
ATOM 881 N N . ALA A 1 111 ? 28.173 1.026 5.196 1.00 46.00 111 ALA A N 1
ATOM 882 C CA . ALA A 1 111 ? 28.813 1.684 4.057 1.00 46.00 111 ALA A CA 1
ATOM 883 C C . ALA A 1 111 ? 27.794 2.504 3.244 1.00 46.00 111 ALA A C 1
ATOM 885 O O . ALA A 1 111 ? 28.069 3.645 2.891 1.00 46.00 111 ALA A O 1
ATOM 886 N N . MET A 1 112 ? 26.588 1.973 3.010 1.00 45.56 112 MET A N 1
ATOM 887 C CA . MET A 1 112 ? 25.502 2.684 2.316 1.00 45.56 112 MET A CA 1
ATOM 888 C C . MET A 1 112 ? 24.966 3.878 3.113 1.00 45.56 112 MET A C 1
ATOM 890 O O . MET A 1 112 ? 24.672 4.922 2.540 1.00 45.56 112 MET A O 1
ATOM 894 N N . GLN A 1 113 ? 24.864 3.752 4.437 1.00 43.12 113 GLN A N 1
ATOM 895 C CA . GLN A 1 113 ? 24.487 4.828 5.347 1.00 43.12 113 GLN A CA 1
ATOM 896 C C . GLN A 1 113 ? 25.605 5.870 5.458 1.00 43.12 113 GLN A C 1
ATOM 898 O O . GLN A 1 113 ? 25.291 7.053 5.490 1.00 43.12 113 GLN A O 1
ATOM 903 N N . ALA A 1 114 ? 26.883 5.473 5.442 1.00 43.34 114 ALA A N 1
ATOM 904 C CA . ALA A 1 114 ? 28.015 6.397 5.389 1.00 43.34 114 ALA A CA 1
ATOM 905 C C . ALA A 1 114 ? 28.093 7.156 4.052 1.00 43.34 114 ALA A C 1
ATOM 907 O O . ALA A 1 114 ? 28.400 8.343 4.062 1.00 43.34 114 ALA A O 1
ATOM 908 N N . ILE A 1 115 ? 27.757 6.521 2.922 1.00 47.34 115 ILE A N 1
ATOM 909 C CA . ILE A 1 115 ? 27.658 7.177 1.604 1.00 47.34 115 ILE A CA 1
ATOM 910 C C . ILE A 1 115 ? 26.459 8.121 1.569 1.00 47.34 115 ILE A C 1
ATOM 912 O O . ILE A 1 115 ? 26.625 9.289 1.242 1.00 47.34 115 ILE A O 1
ATOM 916 N N . ALA A 1 116 ? 25.277 7.661 1.990 1.00 45.25 116 ALA A N 1
ATOM 917 C CA . ALA A 1 116 ? 24.094 8.513 2.089 1.00 45.25 116 ALA A CA 1
ATOM 918 C C . ALA A 1 116 ? 24.326 9.696 3.052 1.00 45.25 116 ALA A C 1
ATOM 920 O O . ALA A 1 116 ? 23.889 10.807 2.774 1.00 45.25 116 ALA A O 1
ATOM 921 N N . ALA A 1 117 ? 25.059 9.499 4.155 1.00 42.94 117 ALA A N 1
ATOM 922 C CA . ALA A 1 117 ? 25.434 10.560 5.092 1.00 42.94 117 ALA A CA 1
ATOM 923 C C . ALA A 1 117 ? 26.546 11.484 4.558 1.00 42.94 117 ALA A C 1
ATOM 925 O O . ALA A 1 117 ? 26.545 12.675 4.871 1.00 42.94 117 ALA A O 1
ATOM 926 N N . ALA A 1 118 ? 27.478 10.976 3.745 1.00 44.22 118 ALA A N 1
ATOM 927 C CA . ALA A 1 118 ? 28.498 11.780 3.072 1.00 44.22 118 ALA A CA 1
ATOM 928 C C . ALA A 1 118 ? 27.897 12.650 1.951 1.00 44.22 118 ALA A C 1
ATOM 930 O O . ALA A 1 118 ? 28.349 13.781 1.760 1.00 44.22 118 ALA A O 1
ATOM 931 N N . ASP A 1 119 ? 26.853 12.151 1.283 1.00 47.56 119 ASP A N 1
ATOM 932 C CA . ASP A 1 119 ? 26.149 12.784 0.159 1.00 47.56 119 ASP A CA 1
ATOM 933 C C . ASP A 1 119 ? 24.965 13.679 0.599 1.00 47.56 119 ASP A C 1
ATOM 935 O O . ASP A 1 119 ? 24.469 14.505 -0.163 1.00 47.56 119 ASP A O 1
ATOM 939 N N . MET A 1 120 ? 24.580 13.639 1.887 1.00 39.69 120 MET A N 1
ATOM 940 C CA . MET A 1 120 ? 23.657 14.610 2.514 1.00 39.69 120 MET A CA 1
ATOM 941 C C . MET A 1 120 ? 24.178 16.061 2.475 1.00 39.69 120 MET A C 1
ATOM 943 O O . MET A 1 120 ? 23.443 16.998 2.795 1.00 39.69 120 MET A O 1
ATOM 947 N N . ARG A 1 121 ? 25.423 16.289 2.032 1.00 41.53 121 ARG A N 1
ATOM 948 C CA . ARG A 1 121 ? 25.923 17.617 1.653 1.00 41.53 121 ARG A CA 1
ATOM 949 C C . ARG A 1 121 ? 25.504 17.981 0.221 1.00 41.53 121 ARG A C 1
ATOM 951 O O . ARG A 1 121 ? 26.335 18.153 -0.658 1.00 41.53 121 ARG A O 1
ATOM 958 N N . GLY A 1 122 ? 24.197 18.193 0.066 1.00 47.00 122 GLY A N 1
ATOM 959 C CA . GLY A 1 122 ? 23.596 19.142 -0.869 1.00 47.00 122 GLY A CA 1
ATOM 960 C C . GLY A 1 122 ? 23.728 18.823 -2.356 1.00 47.00 122 GLY A C 1
ATOM 961 O O . GLY A 1 122 ? 24.641 19.312 -3.013 1.00 47.00 122 GLY A O 1
ATOM 962 N N . ILE A 1 123 ? 22.712 18.173 -2.927 1.00 48.59 123 ILE A N 1
ATOM 963 C CA . ILE A 1 123 ? 22.296 18.515 -4.292 1.00 48.59 123 ILE A CA 1
ATOM 964 C C . ILE A 1 123 ? 21.462 19.794 -4.147 1.00 48.59 123 ILE A C 1
ATOM 966 O O . ILE A 1 123 ? 20.366 19.731 -3.588 1.00 48.59 123 ILE A O 1
ATOM 970 N N . PRO A 1 124 ? 21.952 20.969 -4.573 1.00 49.00 124 PRO A N 1
ATOM 971 C CA . PRO A 1 124 ? 21.155 22.182 -4.506 1.00 49.00 124 PRO A CA 1
ATOM 972 C C . PRO A 1 124 ? 19.929 22.017 -5.411 1.00 49.00 124 PRO A C 1
ATOM 974 O O . PRO A 1 124 ? 20.069 21.556 -6.547 1.00 49.00 124 PRO A O 1
ATOM 977 N N . ASP A 1 125 ? 18.754 22.473 -4.966 1.00 54.31 125 ASP A N 1
ATOM 978 C CA . ASP A 1 125 ? 17.515 22.519 -5.770 1.00 54.31 125 ASP A CA 1
ATOM 979 C C . ASP A 1 125 ? 17.675 23.290 -7.105 1.00 54.31 125 ASP A C 1
ATOM 981 O O . ASP A 1 125 ? 16.796 23.265 -7.965 1.00 54.31 125 ASP A O 1
ATOM 985 N N . THR A 1 126 ? 18.816 23.956 -7.315 1.00 55.97 126 THR A N 1
ATOM 986 C CA . THR A 1 126 ? 19.191 24.685 -8.531 1.00 55.97 126 THR A CA 1
ATOM 987 C C . THR A 1 126 ? 19.879 23.830 -9.604 1.00 55.97 126 THR A C 1
ATOM 989 O O . THR A 1 126 ? 20.157 24.336 -10.693 1.00 55.97 126 THR A O 1
ATOM 992 N N . CYS A 1 127 ? 20.165 22.545 -9.356 1.00 66.38 127 CYS A N 1
ATOM 993 C CA . CYS A 1 127 ? 20.784 21.681 -10.363 1.00 66.38 127 CYS A CA 1
ATOM 994 C C . CYS A 1 127 ? 19.777 21.287 -11.464 1.00 66.38 127 CYS A C 1
ATOM 996 O O . CYS A 1 127 ? 18.731 20.681 -11.198 1.00 66.38 127 CYS A O 1
ATOM 998 N N . SER A 1 128 ? 20.099 21.614 -12.723 1.00 84.88 128 SER A N 1
ATOM 999 C CA . SER A 1 128 ? 19.325 21.155 -13.889 1.00 84.88 128 SER A CA 1
ATOM 1000 C C . SER A 1 128 ? 19.303 19.625 -13.971 1.00 84.88 128 SER A C 1
ATOM 1002 O O . SER A 1 128 ? 20.287 18.983 -13.602 1.00 84.88 128 SER A O 1
ATOM 1004 N N . ASP A 1 129 ? 18.233 19.042 -14.515 1.00 87.00 129 ASP A N 1
ATOM 1005 C CA . ASP A 1 129 ? 18.119 17.582 -14.667 1.00 87.00 129 ASP A CA 1
ATOM 1006 C C . ASP A 1 129 ? 19.302 17.007 -15.460 1.00 87.00 129 ASP A C 1
ATOM 1008 O O . ASP A 1 129 ? 19.891 16.010 -15.064 1.00 87.00 129 ASP A O 1
ATOM 1012 N N . ALA A 1 130 ? 19.741 17.694 -16.520 1.00 90.62 130 ALA A N 1
ATOM 1013 C CA . ALA A 1 130 ? 20.908 17.287 -17.307 1.00 90.62 130 ALA A CA 1
ATOM 1014 C C . ALA A 1 130 ? 22.227 17.337 -16.516 1.00 90.62 130 ALA A C 1
ATOM 1016 O O . ALA A 1 130 ? 23.131 16.538 -16.750 1.00 90.62 130 ALA A O 1
ATOM 1017 N N . GLY A 1 131 ? 22.371 18.300 -15.602 1.00 87.69 131 GLY A N 1
ATOM 1018 C CA . GLY A 1 131 ? 23.536 18.392 -14.721 1.00 87.69 131 GLY A CA 1
ATOM 1019 C C . GLY A 1 131 ? 23.563 17.253 -13.709 1.00 87.69 131 GLY A C 1
ATOM 1020 O O . GLY A 1 131 ? 24.590 16.595 -13.562 1.00 87.69 131 GLY A O 1
ATOM 1021 N N . LEU A 1 132 ? 22.418 16.991 -13.077 1.00 87.38 132 LEU A N 1
ATOM 1022 C CA . LEU A 1 132 ? 22.265 15.907 -12.115 1.00 87.38 132 LEU A CA 1
ATOM 1023 C C . LEU A 1 132 ? 22.499 14.545 -12.773 1.00 87.38 132 LEU A C 1
ATOM 1025 O O . LEU A 1 132 ? 23.296 13.760 -12.275 1.00 87.38 132 LEU A O 1
ATOM 1029 N N . GLY A 1 133 ? 21.870 14.296 -13.923 1.00 90.69 133 GLY A N 1
ATOM 1030 C CA . GLY A 1 133 ? 22.014 13.030 -14.633 1.00 90.69 133 GLY A CA 1
ATOM 1031 C C . GLY A 1 133 ? 23.453 12.740 -15.050 1.00 90.69 133 GLY A C 1
ATOM 1032 O O . GLY A 1 133 ? 23.923 11.629 -14.827 1.00 90.69 133 GLY A O 1
ATOM 1033 N N . ARG A 1 134 ? 24.181 13.737 -15.578 1.00 91.94 134 ARG A N 1
ATOM 1034 C CA . ARG A 1 134 ? 25.608 13.578 -15.913 1.00 91.94 134 ARG A CA 1
ATOM 1035 C C . ARG A 1 134 ? 26.450 13.248 -14.692 1.00 91.94 134 ARG A C 1
ATOM 1037 O O . ARG A 1 134 ? 27.171 12.259 -14.717 1.00 91.94 134 ARG A O 1
ATOM 1044 N N . LYS A 1 135 ? 26.310 14.031 -13.618 1.00 87.81 135 LYS A N 1
ATOM 1045 C CA . LYS A 1 135 ? 27.072 13.823 -12.382 1.00 87.81 135 LYS A CA 1
ATOM 1046 C C . LYS A 1 135 ? 26.845 12.415 -11.825 1.00 87.81 135 LYS A C 1
ATOM 1048 O O . LYS A 1 135 ? 27.801 11.702 -11.546 1.00 87.81 135 LYS A O 1
ATOM 1053 N N . THR A 1 136 ? 25.586 11.992 -11.721 1.00 86.25 136 THR A N 1
ATOM 1054 C CA . THR A 1 136 ? 25.247 10.664 -11.200 1.00 86.25 136 THR A CA 1
ATOM 1055 C C . THR A 1 136 ? 25.743 9.545 -12.120 1.00 86.25 136 THR A C 1
ATOM 1057 O O . THR A 1 136 ? 26.214 8.526 -11.628 1.00 86.25 136 THR A O 1
ATOM 1060 N N . LEU A 1 137 ? 25.688 9.707 -13.449 1.00 89.38 137 LEU A N 1
ATOM 1061 C CA . LEU A 1 137 ? 26.265 8.720 -14.371 1.00 89.38 137 LEU A CA 1
ATOM 1062 C C . LEU A 1 137 ? 27.783 8.608 -14.216 1.00 89.38 137 LEU A C 1
ATOM 1064 O O . LEU A 1 137 ? 28.283 7.492 -14.125 1.00 89.38 137 LEU A O 1
ATOM 1068 N N . GLU A 1 138 ? 28.499 9.729 -14.124 1.00 84.62 138 GLU A N 1
ATOM 1069 C CA . GLU A 1 138 ? 29.951 9.746 -13.905 1.00 84.62 138 GLU A CA 1
ATOM 1070 C C . GLU A 1 138 ? 30.333 9.036 -12.593 1.00 84.62 138 GLU A C 1
ATOM 1072 O O . GLU A 1 138 ? 31.265 8.230 -12.570 1.00 84.62 138 GLU A O 1
ATOM 1077 N N . GLU A 1 139 ? 29.587 9.276 -11.510 1.00 79.62 139 GLU A N 1
ATOM 1078 C CA . GLU A 1 139 ? 29.771 8.600 -10.218 1.00 79.62 139 GLU A CA 1
ATOM 1079 C C . GLU A 1 139 ? 29.533 7.082 -10.329 1.00 79.62 139 GLU A C 1
ATOM 1081 O O . GLU A 1 139 ? 30.333 6.280 -9.838 1.00 79.62 139 GLU A O 1
ATOM 1086 N N . LEU A 1 140 ? 28.470 6.666 -11.025 1.00 79.00 140 LEU A N 1
ATOM 1087 C CA . LEU A 1 140 ? 28.157 5.252 -11.251 1.00 79.00 140 LEU A CA 1
ATOM 1088 C C . LEU A 1 140 ? 29.202 4.557 -12.135 1.00 79.00 140 LEU A C 1
ATOM 1090 O O . LEU A 1 140 ? 29.531 3.393 -11.897 1.00 79.00 140 LEU A O 1
ATOM 1094 N N . GLU A 1 141 ? 29.735 5.242 -13.145 1.00 80.62 141 GLU A N 1
ATOM 1095 C CA . GLU A 1 141 ? 30.799 4.728 -14.013 1.00 80.62 141 GLU A CA 1
ATOM 1096 C C . GLU A 1 141 ? 32.101 4.528 -13.235 1.00 80.62 141 GLU A C 1
ATOM 1098 O O . GLU A 1 141 ? 32.701 3.451 -13.302 1.00 80.62 141 GLU A O 1
ATOM 1103 N N . GLN A 1 142 ? 32.497 5.517 -12.428 1.00 71.44 142 GLN A N 1
ATOM 1104 C CA . GLN A 1 142 ? 33.651 5.406 -11.531 1.00 71.44 142 GLN A CA 1
ATOM 1105 C C . GLN A 1 142 ? 33.473 4.256 -10.532 1.00 71.44 142 GLN A C 1
ATOM 1107 O O . GLN A 1 142 ? 34.410 3.494 -10.287 1.00 71.44 142 GLN A O 1
ATOM 1112 N N . GLY A 1 143 ? 32.258 4.091 -10.003 1.00 64.31 143 GLY A N 1
ATOM 1113 C CA . GLY A 1 143 ? 31.881 3.019 -9.085 1.00 64.31 143 GLY A CA 1
ATOM 1114 C C . GLY A 1 143 ? 31.655 1.646 -9.728 1.00 64.31 143 GLY A C 1
ATOM 1115 O O . GLY A 1 143 ? 31.356 0.703 -8.998 1.00 64.31 143 GLY A O 1
ATOM 1116 N N . LYS A 1 144 ? 31.768 1.512 -11.062 1.00 73.12 144 LYS A N 1
ATOM 1117 C CA . LYS A 1 144 ? 31.428 0.291 -11.829 1.00 73.12 144 LYS A CA 1
ATOM 1118 C C . LYS A 1 144 ? 30.013 -0.240 -11.550 1.00 73.12 144 LYS A C 1
ATOM 1120 O O . LYS A 1 144 ? 29.754 -1.441 -11.616 1.00 73.12 144 LYS A O 1
ATOM 1125 N N . ALA A 1 145 ? 29.090 0.668 -11.257 1.00 73.38 145 ALA A N 1
ATOM 1126 C CA . ALA A 1 145 ? 27.704 0.387 -10.907 1.00 73.38 145 ALA A CA 1
ATOM 1127 C C . ALA A 1 145 ? 26.758 0.348 -12.124 1.00 73.38 145 ALA A C 1
ATOM 1129 O O . ALA A 1 145 ? 25.564 0.068 -11.975 1.00 73.38 145 ALA A O 1
ATOM 1130 N N . ILE A 1 146 ? 27.282 0.602 -13.328 1.00 80.75 146 ILE A N 1
ATOM 1131 C CA . ILE A 1 146 ? 26.554 0.452 -14.590 1.00 80.75 146 ILE A CA 1
ATOM 1132 C C . ILE A 1 146 ? 26.899 -0.895 -15.223 1.00 80.75 146 ILE A C 1
ATOM 1134 O O . ILE A 1 146 ? 28.061 -1.180 -15.509 1.00 80.75 146 ILE A O 1
ATOM 1138 N N . ALA A 1 147 ? 25.875 -1.699 -15.496 1.00 85.44 147 ALA A N 1
ATOM 1139 C CA . ALA A 1 147 ? 26.006 -2.969 -16.194 1.00 85.44 147 ALA A CA 1
ATOM 1140 C C . ALA A 1 147 ? 25.224 -2.945 -17.509 1.00 85.44 147 ALA A C 1
ATOM 1142 O O . ALA A 1 147 ? 24.057 -2.558 -17.547 1.00 85.44 147 ALA A O 1
ATOM 1143 N N . ASN A 1 148 ? 25.844 -3.426 -18.584 1.00 89.88 148 ASN A N 1
ATOM 1144 C CA . ASN A 1 148 ? 25.128 -3.744 -19.815 1.00 89.88 148 ASN A CA 1
ATOM 1145 C C . ASN A 1 148 ? 24.704 -5.212 -19.758 1.00 89.88 148 ASN A C 1
ATOM 1147 O O . ASN A 1 148 ? 25.506 -6.085 -19.421 1.00 89.88 148 ASN A O 1
ATOM 1151 N N . PHE A 1 149 ? 23.435 -5.480 -20.043 1.00 90.94 149 PHE A N 1
ATOM 1152 C CA . PHE A 1 149 ? 22.919 -6.836 -20.123 1.00 90.94 149 PHE A CA 1
ATOM 1153 C C . PHE A 1 149 ? 23.606 -7.602 -21.256 1.00 90.94 149 PHE A C 1
ATOM 1155 O O . PHE A 1 149 ? 23.855 -7.053 -22.327 1.00 90.94 149 PHE A O 1
ATOM 1162 N N . VAL A 1 150 ? 23.916 -8.872 -21.001 1.00 90.00 150 VAL A N 1
ATOM 1163 C CA . VAL A 1 150 ? 24.503 -9.779 -21.989 1.00 90.00 150 VAL A CA 1
ATOM 1164 C C . VAL A 1 150 ? 23.369 -10.639 -22.551 1.00 90.00 150 VAL A C 1
ATOM 1166 O O . VAL A 1 150 ? 22.813 -11.436 -21.792 1.00 90.00 150 VAL A O 1
ATOM 1169 N N . PRO A 1 151 ? 23.001 -10.484 -23.836 1.00 89.38 151 PRO A N 1
ATOM 1170 C CA . PRO A 1 151 ? 21.876 -11.206 -24.417 1.00 89.38 151 PRO A CA 1
ATOM 1171 C C . PRO A 1 151 ? 22.110 -12.718 -24.463 1.00 89.38 151 PRO A C 1
ATOM 1173 O O . PRO A 1 151 ? 23.205 -13.181 -24.784 1.00 89.38 151 PRO A O 1
ATOM 1176 N N . ASN A 1 152 ? 21.049 -13.484 -24.222 1.00 88.69 152 ASN A N 1
ATOM 1177 C CA . ASN A 1 152 ? 20.988 -14.909 -24.520 1.00 88.69 152 ASN A CA 1
ATOM 1178 C C . ASN A 1 152 ? 20.083 -15.114 -25.739 1.00 88.69 152 ASN A C 1
ATOM 1180 O O . ASN A 1 152 ? 18.868 -14.991 -25.626 1.00 88.69 152 ASN A O 1
ATOM 1184 N N . VAL A 1 153 ? 20.675 -15.439 -26.891 1.00 83.06 153 VAL A N 1
ATOM 1185 C CA . VAL A 1 153 ? 19.978 -15.540 -28.188 1.00 83.06 153 VAL A CA 1
ATOM 1186 C C . VAL A 1 153 ? 18.855 -16.588 -28.183 1.00 83.06 153 VAL A C 1
ATOM 1188 O O . VAL A 1 153 ? 17.905 -16.462 -28.949 1.00 83.06 153 VAL A O 1
ATOM 1191 N N . GLU A 1 154 ? 18.931 -17.595 -27.311 1.00 87.44 154 GLU A N 1
ATOM 1192 C CA . GLU A 1 154 ? 17.908 -18.643 -27.193 1.00 87.44 154 GLU A CA 1
ATOM 1193 C C . GLU A 1 154 ? 16.718 -18.226 -26.314 1.00 87.44 154 GLU A C 1
ATOM 1195 O O . GLU A 1 154 ? 15.661 -18.856 -26.358 1.00 87.44 154 GLU A O 1
ATOM 1200 N N . ALA A 1 155 ? 16.868 -17.171 -25.509 1.00 90.69 155 ALA A N 1
ATOM 1201 C CA . ALA A 1 155 ? 15.831 -16.710 -24.598 1.00 90.69 155 ALA A CA 1
ATOM 1202 C C . ALA A 1 155 ? 14.907 -15.670 -25.266 1.00 90.69 155 ALA A C 1
ATOM 1204 O O . ALA A 1 155 ? 15.372 -14.84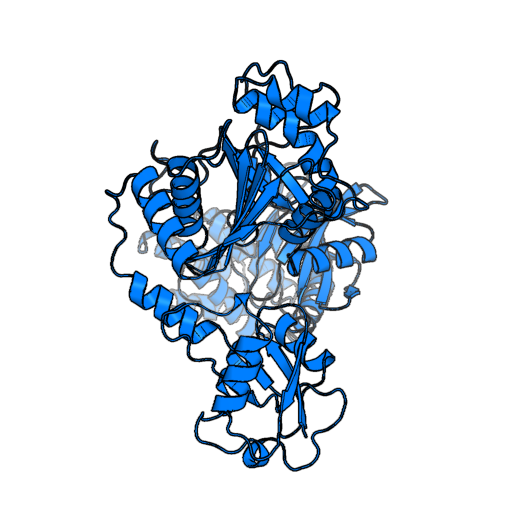9 -26.061 1.00 90.69 155 ALA A O 1
ATOM 1205 N N . PRO A 1 156 ? 13.607 -15.628 -24.912 1.00 92.06 156 PRO A N 1
ATOM 1206 C CA . PRO A 1 156 ? 12.675 -14.649 -25.465 1.00 92.06 156 PRO A CA 1
ATOM 1207 C C . PRO A 1 156 ? 13.111 -13.201 -25.212 1.00 92.06 156 PRO A C 1
ATOM 1209 O O . PRO A 1 156 ? 13.473 -12.830 -24.091 1.00 92.06 156 PRO A O 1
ATOM 1212 N N . ALA A 1 157 ? 13.044 -12.378 -26.254 1.00 95.88 157 ALA A N 1
ATOM 1213 C CA . ALA A 1 157 ? 13.133 -10.927 -26.138 1.00 95.88 157 ALA A CA 1
ATOM 1214 C C . ALA A 1 157 ? 11.820 -10.339 -25.590 1.00 95.88 157 ALA A C 1
ATOM 1216 O O . ALA A 1 157 ? 10.783 -11.006 -25.584 1.00 95.88 157 ALA A O 1
ATOM 1217 N N . PHE A 1 158 ? 11.866 -9.089 -25.129 1.00 95.19 158 PHE A N 1
ATOM 1218 C CA . PHE A 1 158 ? 10.705 -8.358 -24.621 1.00 95.19 158 PHE A CA 1
ATOM 1219 C C . PHE A 1 158 ? 9.642 -8.173 -25.712 1.00 95.19 158 PHE A C 1
ATOM 1221 O O . PHE A 1 158 ? 8.466 -8.449 -25.484 1.00 95.19 158 PHE A O 1
ATOM 1228 N N . TRP A 1 159 ? 10.078 -7.797 -26.918 1.00 95.44 159 TRP A N 1
ATOM 1229 C CA . TRP A 1 159 ? 9.260 -7.812 -28.131 1.00 95.44 159 TRP A CA 1
ATOM 1230 C C . TRP A 1 159 ? 10.077 -8.217 -29.361 1.00 95.44 159 TRP A C 1
ATOM 1232 O O . TRP A 1 159 ? 11.306 -8.326 -29.307 1.00 95.44 159 TRP A O 1
ATOM 1242 N N . SER A 1 160 ? 9.402 -8.453 -30.487 1.00 95.50 160 SER A N 1
ATOM 1243 C CA . SER A 1 160 ? 10.046 -8.923 -31.714 1.00 95.50 160 SER A CA 1
ATOM 1244 C C . SER A 1 160 ? 10.771 -7.808 -32.483 1.00 95.50 160 SER A C 1
ATOM 1246 O O . SER A 1 160 ? 10.572 -6.615 -32.259 1.00 95.50 160 SER A O 1
ATOM 1248 N N . GLN A 1 161 ? 11.588 -8.190 -33.470 1.00 94.94 161 GLN A N 1
ATOM 1249 C CA . GLN A 1 161 ? 12.185 -7.235 -34.416 1.00 94.94 161 GLN A CA 1
ATOM 1250 C C . GLN A 1 161 ? 11.131 -6.518 -35.281 1.00 94.94 161 GLN A C 1
ATOM 1252 O O . GLN A 1 161 ? 11.352 -5.384 -35.702 1.00 94.94 161 GLN A O 1
ATOM 1257 N N . ALA A 1 162 ? 9.980 -7.151 -35.536 1.00 95.62 162 ALA A N 1
ATOM 1258 C CA . ALA A 1 162 ? 8.872 -6.512 -36.244 1.00 95.62 162 ALA A CA 1
ATOM 1259 C C . ALA A 1 162 ? 8.227 -5.420 -35.375 1.00 95.62 162 ALA A C 1
ATOM 1261 O O . ALA A 1 162 ? 8.016 -4.303 -35.846 1.00 95.62 162 ALA A O 1
ATOM 1262 N N . ASP A 1 163 ? 8.022 -5.702 -34.085 1.00 95.81 163 ASP A N 1
ATOM 1263 C CA . ASP A 1 163 ? 7.543 -4.711 -33.113 1.00 95.81 163 ASP A CA 1
ATOM 1264 C C . ASP A 1 163 ? 8.533 -3.552 -32.978 1.00 95.81 163 ASP A C 1
ATOM 1266 O O . ASP A 1 163 ? 8.140 -2.388 -32.972 1.00 95.81 163 ASP A O 1
ATOM 1270 N N . GLN A 1 164 ? 9.835 -3.849 -32.982 1.00 97.25 164 GLN A N 1
ATOM 1271 C CA . GLN A 1 164 ? 10.880 -2.830 -32.989 1.00 97.25 164 GLN A CA 1
ATOM 1272 C C . GLN A 1 164 ? 10.832 -1.940 -34.241 1.00 97.25 164 GLN A C 1
ATOM 1274 O O . GLN A 1 164 ? 11.076 -0.735 -34.148 1.00 97.25 164 GLN A O 1
ATOM 1279 N N . ALA A 1 165 ? 10.520 -2.501 -35.414 1.00 95.00 165 ALA A N 1
ATOM 1280 C CA . ALA A 1 165 ? 10.346 -1.725 -36.639 1.00 95.00 165 ALA A CA 1
ATOM 1281 C C . ALA A 1 165 ? 9.141 -0.776 -36.542 1.00 95.00 165 ALA A C 1
ATOM 1283 O O . ALA A 1 165 ? 9.250 0.378 -36.959 1.00 95.00 165 ALA A O 1
ATOM 1284 N N . HIS A 1 166 ? 8.038 -1.220 -35.929 1.00 93.19 166 HIS A N 1
ATOM 1285 C CA . HIS A 1 166 ? 6.891 -0.359 -35.632 1.00 93.19 166 HIS A CA 1
ATOM 1286 C C . HIS A 1 166 ? 7.253 0.742 -34.626 1.00 93.19 166 HIS A C 1
ATOM 1288 O O . HIS A 1 166 ? 6.993 1.915 -34.893 1.00 93.19 166 HIS A O 1
ATOM 1294 N N . ALA A 1 167 ? 7.928 0.393 -33.523 1.00 94.25 167 ALA A N 1
ATOM 1295 C CA . ALA A 1 167 ? 8.363 1.342 -32.498 1.00 94.25 167 ALA A CA 1
ATOM 1296 C C . ALA A 1 167 ? 9.245 2.458 -33.082 1.00 94.25 167 ALA A C 1
ATOM 1298 O O . ALA A 1 167 ? 9.050 3.633 -32.782 1.00 94.25 167 ALA A O 1
ATOM 1299 N N . ASN A 1 168 ? 10.169 2.113 -33.985 1.00 94.06 168 ASN A N 1
ATOM 1300 C CA . ASN A 1 168 ? 11.048 3.080 -34.652 1.00 94.06 168 ASN A CA 1
ATOM 1301 C C . ASN A 1 168 ? 10.293 4.134 -35.487 1.00 94.06 168 ASN A C 1
ATOM 1303 O O . ASN A 1 168 ? 10.855 5.193 -35.763 1.00 94.06 168 ASN A O 1
ATOM 1307 N N . GLY A 1 169 ? 9.055 3.851 -35.911 1.00 92.94 169 GLY A N 1
ATOM 1308 C CA . GLY A 1 169 ? 8.203 4.786 -36.650 1.00 92.94 169 GLY A CA 1
ATOM 1309 C C . GLY A 1 169 ? 7.431 5.770 -35.765 1.00 92.94 169 GLY A C 1
ATOM 1310 O O . GLY A 1 169 ? 6.777 6.673 -36.287 1.00 92.94 169 GLY A O 1
ATOM 1311 N N . ILE A 1 170 ? 7.481 5.617 -34.440 1.00 93.56 170 ILE A N 1
ATOM 1312 C CA . ILE A 1 170 ? 6.712 6.439 -33.505 1.00 93.56 170 ILE A CA 1
ATOM 1313 C C . ILE A 1 170 ? 7.449 7.750 -33.216 1.00 93.56 170 ILE A C 1
ATOM 1315 O O . ILE A 1 170 ? 8.589 7.764 -32.761 1.00 93.56 170 ILE A O 1
ATOM 1319 N N . LEU A 1 171 ? 6.763 8.874 -33.445 1.00 92.44 171 LEU A N 1
ATOM 1320 C CA . LEU A 1 171 ? 7.332 10.225 -33.322 1.00 92.44 171 LEU A CA 1
ATOM 1321 C C . LEU A 1 171 ? 6.854 10.993 -32.082 1.00 92.44 171 LEU A C 1
ATOM 1323 O O . LEU A 1 171 ? 7.282 12.121 -31.854 1.00 92.44 171 LEU A O 1
ATOM 1327 N N . VAL A 1 172 ? 5.942 10.413 -31.298 1.00 90.75 172 VAL A N 1
ATOM 1328 C CA . VAL A 1 172 ? 5.304 11.073 -30.151 1.00 90.75 172 VAL A CA 1
ATOM 1329 C C . VAL A 1 172 ? 5.375 10.159 -28.934 1.00 90.75 172 VAL A C 1
ATOM 1331 O O . VAL A 1 172 ? 4.936 9.015 -28.994 1.00 90.75 172 VAL A O 1
ATOM 1334 N N . GLU A 1 173 ? 5.876 10.678 -27.810 1.00 89.94 173 GLU A N 1
ATOM 1335 C CA . GLU A 1 173 ? 6.079 9.914 -26.568 1.00 89.94 173 GLU A CA 1
ATOM 1336 C C . GLU A 1 173 ? 4.785 9.264 -26.060 1.00 89.94 173 GLU A C 1
ATOM 1338 O O . GLU A 1 173 ? 4.774 8.080 -25.751 1.00 89.94 173 GLU A O 1
ATOM 1343 N N . LYS A 1 174 ? 3.657 9.986 -26.077 1.00 88.38 174 LYS A N 1
ATOM 1344 C CA . LYS A 1 174 ? 2.348 9.429 -25.687 1.00 88.38 174 LYS A CA 1
ATOM 1345 C C . LYS A 1 174 ? 1.898 8.258 -26.562 1.00 88.38 174 LYS A C 1
ATOM 1347 O O . LYS A 1 174 ? 1.310 7.305 -26.058 1.00 88.38 174 LYS A O 1
ATOM 1352 N N . ALA A 1 175 ? 2.172 8.326 -27.866 1.00 89.81 175 ALA A N 1
ATOM 1353 C CA . ALA A 1 175 ? 1.878 7.229 -28.782 1.00 89.81 175 ALA A CA 1
ATOM 1354 C C . ALA A 1 175 ? 2.804 6.034 -28.519 1.00 89.81 175 ALA A C 1
ATOM 1356 O O . ALA A 1 175 ? 2.364 4.894 -28.616 1.00 89.81 175 ALA A O 1
ATOM 1357 N N . PHE A 1 176 ? 4.054 6.294 -28.124 1.00 92.94 176 PHE A N 1
ATOM 1358 C CA . PHE A 1 176 ? 4.987 5.242 -27.742 1.00 92.94 176 PHE A CA 1
ATOM 1359 C C . PHE A 1 176 ? 4.555 4.540 -26.454 1.00 92.94 176 PHE A C 1
ATOM 1361 O O . PHE A 1 176 ? 4.501 3.317 -26.436 1.00 92.94 176 PHE A O 1
ATOM 1368 N N . VAL A 1 177 ? 4.154 5.295 -25.425 1.00 92.31 177 VAL A N 1
ATOM 1369 C CA . VAL A 1 177 ? 3.589 4.733 -24.188 1.00 92.31 177 VAL A CA 1
ATOM 1370 C C . VAL A 1 177 ? 2.380 3.852 -24.509 1.00 92.31 177 VAL A C 1
ATOM 1372 O O . VAL A 1 177 ? 2.345 2.702 -24.095 1.00 92.31 177 VAL A O 1
ATOM 1375 N N . ALA A 1 178 ? 1.434 4.338 -25.321 1.00 90.75 178 ALA A N 1
ATOM 1376 C CA . ALA A 1 178 ? 0.272 3.542 -25.724 1.00 90.75 178 ALA A CA 1
ATOM 1377 C C . ALA A 1 178 ? 0.644 2.263 -26.501 1.00 90.75 178 ALA A C 1
ATOM 1379 O O . ALA A 1 178 ? -0.029 1.247 -26.347 1.00 90.75 178 ALA A O 1
ATOM 1380 N N . PHE A 1 179 ? 1.704 2.307 -27.314 1.00 92.81 179 PHE A N 1
ATOM 1381 C CA . PHE A 1 179 ? 2.224 1.152 -28.047 1.00 92.81 179 PHE A CA 1
ATOM 1382 C C . PHE A 1 179 ? 2.870 0.106 -27.127 1.00 92.81 179 PHE A C 1
ATOM 1384 O O . PHE A 1 179 ? 2.652 -1.085 -27.328 1.00 92.81 179 PHE A O 1
ATOM 1391 N N . ILE A 1 180 ? 3.662 0.528 -26.134 1.00 94.00 180 ILE A N 1
ATOM 1392 C CA . ILE A 1 180 ? 4.395 -0.396 -25.255 1.00 94.00 180 ILE A CA 1
ATOM 1393 C C . ILE A 1 180 ? 3.539 -0.958 -24.113 1.00 94.00 180 ILE A C 1
ATOM 1395 O O . ILE A 1 180 ? 3.807 -2.068 -23.662 1.00 94.00 180 ILE A O 1
ATOM 1399 N N . THR A 1 181 ? 2.505 -0.241 -23.656 1.00 93.56 181 THR A N 1
ATOM 1400 C CA . THR A 1 181 ? 1.677 -0.660 -22.509 1.00 93.56 181 THR A CA 1
ATOM 1401 C C . THR A 1 181 ? 1.167 -2.107 -22.601 1.00 93.56 181 THR A C 1
ATOM 1403 O O . THR A 1 181 ? 1.369 -2.828 -21.629 1.00 93.56 181 THR A O 1
ATOM 1406 N N . PRO A 1 182 ? 0.635 -2.607 -23.736 1.00 93.00 182 PRO A N 1
ATOM 1407 C CA . PRO A 1 182 ? 0.215 -4.008 -23.831 1.00 93.00 182 PRO A CA 1
ATOM 1408 C C . PRO A 1 182 ? 1.337 -5.023 -23.560 1.00 93.00 182 PRO A C 1
ATOM 1410 O O . PRO A 1 182 ? 1.086 -6.098 -23.017 1.00 93.00 182 PRO A O 1
ATOM 1413 N N . PHE A 1 183 ? 2.587 -4.690 -23.901 1.00 93.75 183 PHE A N 1
ATOM 1414 C CA . PHE A 1 183 ? 3.741 -5.535 -23.594 1.00 93.75 183 PHE A CA 1
ATOM 1415 C C . PHE A 1 183 ? 4.096 -5.486 -22.105 1.00 93.75 183 PHE A C 1
ATOM 1417 O O . PHE A 1 183 ? 4.445 -6.520 -21.535 1.00 93.75 183 PHE A O 1
ATOM 1424 N N . PHE A 1 184 ? 3.986 -4.314 -21.465 1.00 94.44 184 PHE A N 1
ATOM 1425 C CA . PHE A 1 184 ? 4.135 -4.208 -20.012 1.00 94.44 184 PHE A CA 1
ATOM 1426 C C . PHE A 1 184 ? 3.082 -5.041 -19.293 1.00 94.44 184 PHE A C 1
ATOM 1428 O O . PHE A 1 184 ? 3.452 -5.859 -18.459 1.00 94.44 184 PHE A O 1
ATOM 1435 N N . ASP A 1 185 ? 1.809 -4.905 -19.656 1.00 91.62 185 ASP A N 1
ATOM 1436 C CA . ASP A 1 185 ? 0.718 -5.635 -19.005 1.00 91.62 185 ASP A CA 1
ATOM 1437 C C . ASP A 1 185 ? 0.880 -7.149 -19.161 1.00 91.62 185 ASP A C 1
ATOM 1439 O O . ASP A 1 185 ? 0.710 -7.890 -18.197 1.00 91.62 185 ASP A O 1
ATOM 1443 N N . ALA A 1 186 ? 1.315 -7.620 -20.335 1.00 90.94 186 ALA A N 1
ATOM 1444 C CA . ALA A 1 186 ? 1.586 -9.037 -20.559 1.00 90.94 186 ALA A CA 1
ATOM 1445 C C . ALA A 1 186 ? 2.715 -9.595 -19.672 1.00 90.94 186 ALA A C 1
ATOM 1447 O O . ALA A 1 186 ? 2.679 -10.768 -19.307 1.00 90.94 186 ALA A O 1
ATOM 1448 N N . VAL A 1 187 ? 3.735 -8.792 -19.349 1.00 91.06 187 VAL A N 1
ATOM 1449 C CA . VAL A 1 187 ? 4.830 -9.211 -18.455 1.00 91.06 187 VAL A CA 1
ATOM 1450 C C . VAL A 1 187 ? 4.429 -9.075 -16.989 1.00 91.06 187 VAL A C 1
ATOM 1452 O O . VAL A 1 187 ? 4.707 -9.962 -16.189 1.00 91.06 187 VAL A O 1
ATOM 1455 N N . LEU A 1 188 ? 3.759 -7.982 -16.632 1.00 90.50 188 LEU A N 1
ATOM 1456 C CA . LEU A 1 188 ? 3.349 -7.690 -15.262 1.00 90.50 188 LEU A CA 1
ATOM 1457 C C . LEU A 1 188 ? 2.249 -8.640 -14.770 1.00 90.50 188 LEU A C 1
ATOM 1459 O O . LEU A 1 188 ? 2.256 -9.001 -13.593 1.00 90.50 188 LEU A O 1
ATOM 1463 N N . ALA A 1 189 ? 1.384 -9.126 -15.666 1.00 86.56 189 ALA A N 1
ATOM 1464 C CA . ALA A 1 189 ? 0.360 -10.122 -15.353 1.00 86.56 189 ALA A CA 1
ATOM 1465 C C . ALA A 1 189 ? 0.940 -11.430 -14.787 1.00 86.56 189 ALA A C 1
ATOM 1467 O O . ALA A 1 189 ? 0.300 -12.065 -13.956 1.00 86.56 189 ALA A O 1
ATOM 1468 N N . ASN A 1 190 ? 2.167 -11.811 -15.163 1.00 81.69 190 ASN A N 1
ATOM 1469 C CA . ASN A 1 190 ? 2.836 -12.988 -14.592 1.00 81.69 190 ASN A CA 1
ATOM 1470 C C . ASN A 1 190 ? 3.185 -12.823 -13.102 1.00 81.69 190 ASN A C 1
ATOM 1472 O O . ASN A 1 190 ? 3.506 -13.800 -12.430 1.00 81.69 190 ASN A O 1
ATOM 1476 N N . CYS A 1 191 ? 3.177 -11.587 -12.604 1.00 76.12 191 CYS A N 1
ATOM 1477 C CA . CYS A 1 191 ? 3.573 -11.217 -11.249 1.00 76.12 191 CYS A CA 1
ATOM 1478 C C . CYS A 1 191 ? 2.429 -10.546 -10.469 1.00 76.12 191 CYS A C 1
ATOM 1480 O O . CYS A 1 191 ? 2.695 -9.875 -9.474 1.00 76.12 191 CYS A O 1
ATOM 1482 N N . ASP A 1 192 ? 1.178 -10.683 -10.931 1.00 80.81 192 ASP A N 1
ATOM 1483 C CA . ASP A 1 192 ? -0.015 -10.018 -10.378 1.00 80.81 192 ASP A CA 1
ATOM 1484 C C . ASP A 1 192 ? 0.108 -8.478 -10.296 1.00 80.81 192 ASP A C 1
ATOM 1486 O O . ASP A 1 192 ? -0.508 -7.811 -9.458 1.00 80.81 192 ASP A O 1
ATOM 1490 N N . MET A 1 193 ? 0.925 -7.891 -11.171 1.00 87.69 193 MET A N 1
ATOM 1491 C CA . MET A 1 193 ? 1.130 -6.451 -11.263 1.00 87.69 193 MET A CA 1
ATOM 1492 C C . MET A 1 193 ? 0.413 -5.871 -12.479 1.00 87.69 193 MET A C 1
ATOM 1494 O O . MET A 1 193 ? 0.112 -6.562 -13.450 1.00 87.69 193 MET A O 1
ATOM 1498 N N . VAL A 1 194 ? 0.182 -4.565 -12.436 1.00 91.12 194 VAL A N 1
ATOM 1499 C CA . VAL A 1 194 ? -0.411 -3.776 -13.514 1.00 91.12 194 VAL A CA 1
ATOM 1500 C C . VAL A 1 194 ? 0.433 -2.536 -13.766 1.00 91.12 194 VAL A C 1
ATOM 1502 O O . VAL A 1 194 ? 1.020 -1.975 -12.832 1.00 91.12 194 VAL A O 1
ATOM 1505 N N . PHE A 1 195 ? 0.495 -2.096 -15.022 1.00 93.94 195 PHE A N 1
ATOM 1506 C CA . PHE A 1 195 ? 1.043 -0.790 -15.358 1.00 93.94 195 PHE A CA 1
ATOM 1507 C C . PHE A 1 195 ? -0.067 0.258 -15.283 1.00 93.94 195 PHE A C 1
ATOM 1509 O O . PHE A 1 195 ? -1.066 0.183 -15.989 1.00 93.94 195 PHE A O 1
ATOM 1516 N N . VAL A 1 196 ? 0.120 1.273 -14.444 1.00 92.94 196 VAL A N 1
ATOM 1517 C CA . VAL A 1 196 ? -0.835 2.369 -14.283 1.00 92.94 196 VAL A CA 1
ATOM 1518 C C . VAL A 1 196 ? -0.263 3.617 -14.935 1.00 92.94 196 VAL A C 1
ATOM 1520 O O . VAL A 1 196 ? 0.778 4.138 -14.524 1.00 92.94 196 VAL A O 1
ATOM 1523 N N . ASN A 1 197 ? -0.950 4.118 -15.959 1.00 91.88 197 ASN A N 1
ATOM 1524 C CA . ASN A 1 197 ? -0.575 5.359 -16.618 1.00 91.88 197 ASN A CA 1
ATOM 1525 C C . ASN A 1 197 ? -0.967 6.559 -15.744 1.00 91.88 197 ASN A C 1
ATOM 1527 O O . ASN A 1 197 ? -2.125 6.711 -15.348 1.00 91.88 197 ASN A O 1
ATOM 1531 N N . SER A 1 198 ? 0.003 7.427 -15.465 1.00 87.44 198 SER A N 1
ATOM 1532 C CA . SER A 1 198 ? -0.171 8.574 -14.575 1.00 87.44 198 SER A CA 1
ATOM 1533 C C . SER A 1 198 ? 0.302 9.903 -15.159 1.00 87.44 198 SER A C 1
ATOM 1535 O O . SER A 1 198 ? 0.346 10.890 -14.432 1.00 87.44 198 SER A O 1
ATOM 1537 N N . ASP A 1 199 ? 0.608 9.972 -16.459 1.00 81.00 199 ASP A N 1
ATOM 1538 C CA . ASP A 1 199 ? 1.141 11.177 -17.128 1.00 81.00 199 ASP A CA 1
ATOM 1539 C C . ASP A 1 199 ? 0.273 12.437 -16.892 1.00 81.00 199 ASP A C 1
ATOM 1541 O O . ASP A 1 199 ? 0.759 13.567 -16.809 1.00 81.00 199 ASP A O 1
ATOM 1545 N N . GLN A 1 200 ? -1.041 12.263 -16.727 1.00 75.38 200 GLN A N 1
ATOM 1546 C CA . GLN A 1 200 ? -1.973 13.370 -16.485 1.00 75.38 200 GLN A CA 1
ATOM 1547 C C . GLN A 1 200 ? -2.265 13.637 -15.000 1.00 75.38 200 GLN A C 1
ATOM 1549 O O . GLN A 1 200 ? -2.945 14.614 -14.678 1.00 75.38 200 GLN A O 1
ATOM 1554 N N . VAL A 1 201 ? -1.721 12.831 -14.085 1.00 73.94 201 VAL A N 1
ATOM 1555 C CA . VAL A 1 201 ? -1.993 12.907 -12.647 1.00 73.94 201 VAL A CA 1
ATOM 1556 C C . VAL A 1 201 ? -0.743 13.384 -11.910 1.00 73.94 201 VAL A C 1
ATOM 1558 O O . VAL A 1 201 ? 0.290 12.725 -11.880 1.00 73.94 201 VAL A O 1
ATOM 1561 N N . ALA A 1 202 ? -0.821 14.565 -11.297 1.00 73.75 202 ALA A N 1
ATOM 1562 C CA . ALA A 1 202 ? 0.294 15.153 -10.555 1.00 73.75 202 ALA A CA 1
ATOM 1563 C C . ALA A 1 202 ? 0.332 14.631 -9.108 1.00 73.75 202 ALA A C 1
ATOM 1565 O O . ALA A 1 202 ? 0.018 15.365 -8.166 1.00 73.75 202 ALA A O 1
ATOM 1566 N N . TRP A 1 203 ? 0.680 13.354 -8.945 1.00 76.75 203 TRP A N 1
ATOM 1567 C CA . TRP A 1 203 ? 0.605 12.645 -7.662 1.00 76.75 203 TRP A CA 1
ATOM 1568 C C . TRP A 1 203 ? 1.886 12.726 -6.814 1.00 76.75 203 TRP A C 1
ATOM 1570 O O . TRP A 1 203 ? 1.852 12.392 -5.631 1.00 76.75 203 TRP A O 1
ATOM 1580 N N . MET A 1 204 ? 3.008 13.215 -7.362 1.00 75.69 204 MET A N 1
ATOM 1581 C CA . MET A 1 204 ? 4.270 13.340 -6.620 1.00 75.69 204 MET A CA 1
ATOM 1582 C C . MET A 1 204 ? 4.536 14.781 -6.166 1.00 75.69 204 MET A C 1
ATOM 1584 O O . MET A 1 204 ? 4.738 15.689 -6.974 1.00 75.69 204 MET A O 1
ATOM 1588 N N . HIS A 1 205 ? 4.582 14.996 -4.853 1.00 67.88 205 HIS A N 1
ATOM 1589 C CA . HIS A 1 205 ? 4.776 16.319 -4.258 1.00 67.88 205 HIS A CA 1
ATOM 1590 C C . HIS A 1 205 ? 6.227 16.819 -4.340 1.00 67.88 205 HIS A C 1
ATOM 1592 O O . HIS A 1 205 ? 7.176 16.045 -4.242 1.00 67.88 205 HIS A O 1
ATOM 1598 N N . GLN A 1 206 ? 6.404 18.136 -4.508 1.00 58.28 206 GLN A N 1
ATOM 1599 C CA . GLN A 1 206 ? 7.728 18.775 -4.588 1.00 58.28 206 GLN A CA 1
ATOM 1600 C C . GLN A 1 206 ? 8.184 19.516 -3.320 1.00 58.28 206 GLN A C 1
ATOM 1602 O O . GLN A 1 206 ? 9.294 20.038 -3.306 1.00 58.28 206 GLN A O 1
ATOM 1607 N N . GLY A 1 207 ? 7.358 19.598 -2.274 1.00 52.91 207 GLY A N 1
ATOM 1608 C CA . GLY A 1 207 ? 7.657 20.375 -1.067 1.00 52.91 207 GLY A CA 1
ATOM 1609 C C . GLY A 1 207 ? 6.786 19.970 0.127 1.00 52.91 207 GLY A C 1
ATOM 1610 O O . GLY A 1 207 ? 6.026 19.004 0.008 1.00 52.91 207 GLY A O 1
ATOM 1611 N N . PRO A 1 208 ? 6.878 20.681 1.272 1.00 44.22 208 PRO A N 1
ATOM 1612 C CA . PRO A 1 208 ? 6.008 20.443 2.424 1.00 44.22 208 PRO A CA 1
ATOM 1613 C C . PRO A 1 208 ? 4.526 20.511 2.017 1.00 44.22 208 PRO A C 1
ATOM 1615 O O . PRO A 1 208 ? 4.197 21.180 1.033 1.00 44.22 208 PRO A O 1
ATOM 1618 N N . PRO A 1 209 ? 3.633 19.805 2.737 1.00 43.62 209 PRO A N 1
ATOM 1619 C CA . PRO A 1 209 ? 2.284 19.495 2.277 1.00 43.62 209 PRO A CA 1
ATOM 1620 C C . PRO A 1 209 ? 1.424 20.760 2.194 1.00 43.62 209 PRO A C 1
ATOM 1622 O O . PRO A 1 209 ? 0.730 21.130 3.135 1.00 43.62 209 PRO A O 1
ATOM 1625 N N . LEU A 1 210 ? 1.468 21.425 1.044 1.00 44.66 210 LEU A N 1
ATOM 1626 C CA . LEU A 1 210 ? 0.527 22.462 0.653 1.00 44.66 210 LEU A CA 1
ATOM 1627 C C . LEU A 1 210 ? -0.446 21.887 -0.386 1.00 44.66 210 LEU A C 1
ATOM 1629 O O . LEU A 1 210 ? -0.059 21.054 -1.214 1.00 44.66 210 LEU A O 1
ATOM 1633 N N . PRO A 1 211 ? -1.723 22.296 -0.349 1.00 41.41 211 PRO A N 1
ATOM 1634 C CA . PRO A 1 211 ? -2.743 21.746 -1.225 1.00 41.41 211 PRO A CA 1
ATOM 1635 C C . PRO A 1 211 ? -2.465 22.156 -2.675 1.00 41.41 211 PRO A C 1
ATOM 1637 O O . PRO A 1 211 ? -2.569 23.323 -3.031 1.00 41.41 211 PRO A O 1
ATOM 1640 N N . ARG A 1 212 ? -2.123 21.156 -3.499 1.00 44.59 212 ARG A N 1
ATOM 1641 C CA . ARG A 1 212 ? -2.049 21.204 -4.971 1.00 44.59 212 ARG A CA 1
ATOM 1642 C C . ARG A 1 212 ? -1.270 22.406 -5.520 1.00 44.59 212 ARG A C 1
ATOM 1644 O O . ARG A 1 212 ? -1.851 23.356 -6.038 1.00 44.59 212 ARG A O 1
ATOM 1651 N N . SER A 1 213 ? 0.057 22.326 -5.490 1.00 44.47 213 SER A N 1
ATOM 1652 C CA . SER A 1 213 ? 0.880 23.216 -6.306 1.00 44.47 213 SER A CA 1
ATOM 1653 C C . SER A 1 213 ? 0.949 22.702 -7.749 1.00 44.47 213 SER A C 1
ATOM 1655 O O . SER A 1 213 ? 1.072 21.503 -8.005 1.00 44.47 213 SER A O 1
ATOM 1657 N N . SER A 1 214 ? 0.957 23.622 -8.714 1.00 48.25 214 SER A N 1
ATOM 1658 C CA . SER A 1 214 ? 1.288 23.372 -10.129 1.00 48.25 214 SER A CA 1
ATOM 1659 C C . SER A 1 214 ? 2.711 22.835 -10.345 1.00 48.25 214 SER A C 1
ATOM 1661 O O . SER A 1 214 ? 3.129 22.631 -11.482 1.00 48.25 214 SER A O 1
ATOM 1663 N N . THR A 1 215 ? 3.459 22.621 -9.262 1.00 53.75 215 THR A N 1
ATOM 1664 C CA . THR A 1 215 ? 4.833 22.143 -9.272 1.00 53.75 215 THR A CA 1
ATOM 1665 C C . THR A 1 215 ? 4.927 20.627 -9.128 1.00 53.75 215 THR A C 1
ATOM 1667 O O . THR A 1 215 ? 5.967 20.090 -9.475 1.00 53.75 215 THR A O 1
ATOM 1670 N N . ASN A 1 216 ? 3.881 19.915 -8.680 1.00 66.62 216 ASN A N 1
ATOM 1671 C CA . ASN A 1 216 ? 3.905 18.452 -8.517 1.00 66.62 216 ASN A CA 1
ATOM 1672 C C . ASN A 1 216 ? 4.465 17.713 -9.753 1.00 66.62 216 ASN A C 1
ATOM 1674 O O . ASN A 1 216 ? 4.129 18.025 -10.897 1.00 66.62 216 ASN A O 1
ATOM 1678 N N . LEU A 1 217 ? 5.317 16.717 -9.503 1.00 74.31 217 LEU A N 1
ATOM 1679 C CA . LEU A 1 217 ? 5.929 15.884 -10.533 1.00 74.31 217 LEU A CA 1
ATOM 1680 C C . LEU A 1 217 ? 4.920 14.877 -11.091 1.00 74.31 217 LEU A C 1
ATOM 1682 O O . LEU A 1 217 ? 4.031 14.401 -10.382 1.00 74.31 217 LEU A O 1
ATOM 1686 N N . LYS A 1 218 ? 5.090 14.575 -12.378 1.00 81.50 218 LYS A N 1
ATOM 1687 C CA . LYS A 1 218 ? 4.225 13.704 -13.175 1.00 81.50 218 LYS A CA 1
ATOM 1688 C C . LYS A 1 218 ? 5.076 12.629 -13.850 1.00 81.50 218 LYS A C 1
ATOM 1690 O O . LYS A 1 218 ? 5.482 12.830 -14.991 1.00 81.50 218 LYS A O 1
ATOM 1695 N N . PRO A 1 219 ? 5.424 11.542 -13.146 1.00 85.44 219 PRO A N 1
ATOM 1696 C CA . PRO A 1 219 ? 5.957 10.367 -13.817 1.00 85.44 219 PRO A CA 1
ATOM 1697 C C . PRO A 1 219 ? 4.955 9.857 -14.854 1.00 85.44 219 PRO A C 1
ATOM 1699 O O . PRO A 1 219 ? 3.738 9.940 -14.644 1.00 85.44 219 PRO A O 1
ATOM 1702 N N . ILE A 1 220 ? 5.465 9.288 -15.943 1.00 88.81 220 ILE A N 1
ATOM 1703 C CA . ILE A 1 220 ? 4.631 8.735 -17.021 1.00 88.81 220 ILE A CA 1
ATOM 1704 C C . ILE A 1 220 ? 3.715 7.621 -16.511 1.00 88.81 220 ILE A C 1
ATOM 1706 O O . ILE A 1 220 ? 2.545 7.543 -16.890 1.00 88.81 220 ILE A O 1
ATOM 1710 N N . GLY A 1 221 ? 4.229 6.776 -15.627 1.00 92.81 221 GLY A N 1
ATOM 1711 C CA . GLY A 1 221 ? 3.449 5.724 -15.003 1.00 92.81 221 GLY A CA 1
ATOM 1712 C C . GLY A 1 221 ? 4.208 5.040 -13.886 1.00 92.81 221 GLY A C 1
ATOM 1713 O O . GLY A 1 221 ? 5.314 5.433 -13.501 1.00 92.81 221 GLY A O 1
ATOM 1714 N N . PHE A 1 222 ? 3.601 3.986 -13.372 1.00 93.00 222 PHE A N 1
ATOM 1715 C CA . PHE A 1 222 ? 4.206 3.123 -12.375 1.00 93.00 222 PHE A CA 1
ATOM 1716 C C . PHE A 1 222 ? 3.637 1.712 -12.501 1.00 93.00 222 PHE A C 1
ATOM 1718 O O . PHE A 1 222 ? 2.496 1.533 -12.922 1.00 93.00 222 PHE A O 1
ATOM 1725 N N . ALA A 1 223 ? 4.427 0.713 -12.124 1.00 92.38 223 ALA A N 1
ATOM 1726 C CA . ALA A 1 223 ? 3.928 -0.634 -11.911 1.00 92.38 223 ALA A CA 1
ATOM 1727 C C . ALA A 1 223 ? 3.624 -0.839 -10.427 1.00 92.38 223 ALA A C 1
ATOM 1729 O O . ALA A 1 223 ? 4.410 -0.456 -9.554 1.00 92.38 223 ALA A O 1
ATOM 1730 N N . THR A 1 224 ? 2.475 -1.442 -10.146 1.00 90.19 224 THR A N 1
ATOM 1731 C CA . THR A 1 224 ? 2.049 -1.811 -8.795 1.00 90.19 224 THR A CA 1
ATOM 1732 C C . THR A 1 224 ? 1.121 -3.020 -8.851 1.00 90.19 224 THR A C 1
ATOM 1734 O O . THR A 1 224 ? 0.750 -3.469 -9.930 1.00 90.19 224 THR A O 1
ATOM 1737 N N . TYR A 1 225 ? 0.739 -3.562 -7.703 1.00 87.88 225 TYR A N 1
ATOM 1738 C CA . TYR A 1 225 ? -0.251 -4.633 -7.633 1.00 87.88 225 TYR A CA 1
ATOM 1739 C C . TYR A 1 225 ? -1.660 -4.105 -7.955 1.00 87.88 225 TYR A C 1
ATOM 1741 O O . TYR A 1 225 ? -1.984 -2.969 -7.604 1.00 87.88 225 TYR A O 1
ATOM 1749 N N . CYS A 1 226 ? -2.514 -4.914 -8.592 1.00 86.56 226 CYS A N 1
ATOM 1750 C CA . CYS A 1 226 ? -3.808 -4.478 -9.155 1.00 86.56 226 CYS A CA 1
ATOM 1751 C C . CYS A 1 226 ? -4.752 -3.772 -8.158 1.00 86.56 226 CYS A C 1
ATOM 1753 O O . CYS A 1 226 ? -5.567 -2.939 -8.546 1.00 86.56 226 CYS A O 1
ATOM 1755 N N . GLY A 1 227 ? -4.624 -4.056 -6.861 1.00 87.38 227 GLY A N 1
ATOM 1756 C CA . GLY A 1 227 ? -5.393 -3.402 -5.800 1.00 87.38 227 GLY A CA 1
ATOM 1757 C C . GLY A 1 227 ? -4.772 -2.130 -5.196 1.00 87.38 227 GLY A C 1
ATOM 1758 O O . GLY A 1 227 ? -5.417 -1.495 -4.361 1.00 87.38 227 GLY A O 1
ATOM 1759 N N . MET A 1 228 ? -3.538 -1.761 -5.568 1.00 90.25 228 MET A N 1
ATOM 1760 C CA . MET A 1 228 ? -2.694 -0.760 -4.876 1.00 90.25 228 MET A CA 1
ATOM 1761 C C . MET A 1 228 ? -2.577 0.585 -5.612 1.00 90.25 228 MET A C 1
ATOM 1763 O O . MET A 1 228 ? -1.586 1.309 -5.481 1.00 90.25 228 MET A O 1
ATOM 1767 N N . TYR A 1 229 ? -3.594 0.944 -6.387 1.00 91.94 229 TYR A N 1
ATOM 1768 C CA . TYR A 1 229 ? -3.722 2.259 -7.015 1.00 91.94 229 TYR A CA 1
ATOM 1769 C C . TYR A 1 229 ? -5.170 2.736 -6.952 1.00 91.94 229 TYR A C 1
ATOM 1771 O O . TYR A 1 229 ? -6.078 1.929 -6.776 1.00 91.94 229 TYR A O 1
ATOM 1779 N N . HIS A 1 230 ? -5.399 4.033 -7.119 1.00 90.94 230 HIS A N 1
ATOM 1780 C CA . HIS A 1 230 ? -6.734 4.597 -7.286 1.00 90.94 230 HIS A CA 1
ATOM 1781 C C . HIS A 1 230 ? -6.967 4.930 -8.752 1.00 90.94 230 HIS A C 1
ATOM 1783 O O . HIS A 1 230 ? -6.290 5.796 -9.313 1.00 90.94 230 HIS A O 1
ATOM 1789 N N . ALA A 1 231 ? -7.926 4.239 -9.365 1.00 90.38 231 ALA A N 1
ATOM 1790 C CA . ALA A 1 231 ? -8.287 4.465 -10.750 1.00 90.38 231 ALA A CA 1
ATOM 1791 C C . ALA A 1 231 ? -8.832 5.883 -10.968 1.00 90.38 231 ALA A C 1
ATOM 1793 O O . ALA A 1 231 ? -9.645 6.401 -10.200 1.00 90.38 231 ALA A O 1
ATOM 1794 N N . THR A 1 232 ? -8.415 6.490 -12.072 1.00 87.69 232 THR A N 1
ATOM 1795 C CA . THR A 1 232 ? -8.946 7.749 -12.592 1.00 87.69 232 THR A CA 1
ATOM 1796 C C . THR A 1 232 ? -9.546 7.526 -13.973 1.00 87.69 232 THR A C 1
ATOM 1798 O O . THR A 1 232 ? -9.211 6.562 -14.659 1.00 87.69 232 THR A O 1
ATOM 1801 N N . ALA A 1 233 ? -10.412 8.437 -14.417 1.00 84.12 233 ALA A N 1
ATOM 1802 C CA . ALA A 1 233 ? -10.931 8.388 -15.778 1.00 84.12 233 ALA A CA 1
ATOM 1803 C C . ALA A 1 233 ? -9.793 8.460 -16.811 1.00 84.12 233 ALA A C 1
ATOM 1805 O O . ALA A 1 233 ? -8.807 9.176 -16.614 1.00 84.12 233 ALA A O 1
ATOM 1806 N N . ALA A 1 234 ? -9.963 7.751 -17.929 1.00 81.00 234 ALA A N 1
ATOM 1807 C CA . ALA A 1 234 ? -9.040 7.841 -19.049 1.00 81.00 234 ALA A CA 1
ATOM 1808 C C . ALA A 1 234 ? -8.936 9.299 -19.545 1.00 81.00 234 ALA A C 1
ATOM 1810 O O . ALA A 1 234 ? -9.956 9.990 -19.657 1.00 81.00 234 ALA A O 1
ATOM 1811 N N . PRO A 1 235 ? -7.725 9.789 -19.854 1.00 78.06 235 PRO A N 1
ATOM 1812 C CA . PRO A 1 235 ? -7.537 11.154 -20.314 1.00 78.06 235 PRO A CA 1
ATOM 1813 C C . PRO A 1 235 ? -8.124 11.355 -21.717 1.00 78.06 235 PRO A C 1
ATOM 1815 O O . PRO A 1 235 ? -7.985 10.507 -22.599 1.00 78.06 235 PRO A O 1
ATOM 1818 N N . MET A 1 236 ? -8.728 12.525 -21.951 1.00 74.50 236 MET A N 1
ATOM 1819 C CA . MET A 1 236 ? -9.123 12.982 -23.290 1.00 74.50 236 MET A CA 1
ATOM 1820 C C . MET A 1 236 ? -7.894 13.499 -24.052 1.00 74.50 236 MET A C 1
ATOM 1822 O O . MET A 1 236 ? -7.702 14.700 -24.207 1.00 74.50 236 MET A O 1
ATOM 1826 N N . ASP A 1 237 ? -7.016 12.595 -24.481 1.00 69.31 237 ASP A N 1
ATOM 1827 C CA . ASP A 1 237 ? -5.729 12.931 -25.106 1.00 69.31 237 ASP A CA 1
ATOM 1828 C C . ASP A 1 237 ? -5.636 12.577 -26.599 1.00 69.31 237 ASP A C 1
ATOM 1830 O O . ASP A 1 237 ? -4.575 12.739 -27.199 1.00 69.31 237 ASP A O 1
ATOM 1834 N N . HIS A 1 238 ? -6.748 12.142 -27.205 1.00 65.94 238 HIS A N 1
ATOM 1835 C CA . HIS A 1 238 ? -6.889 11.842 -28.639 1.00 65.94 238 HIS A CA 1
ATOM 1836 C C . HIS A 1 238 ? -5.798 10.914 -29.212 1.00 65.94 238 HIS A C 1
ATOM 1838 O O . HIS A 1 238 ? -5.500 10.954 -30.406 1.00 65.94 238 HIS A O 1
ATOM 1844 N N . VAL A 1 239 ? -5.197 10.052 -28.382 1.00 69.44 239 VAL A N 1
ATOM 1845 C CA . VAL A 1 239 ? -4.188 9.085 -28.832 1.00 69.44 239 VAL A CA 1
ATOM 1846 C C . VAL A 1 239 ? -4.871 8.000 -29.672 1.00 69.44 239 VAL A C 1
ATOM 1848 O O . VAL A 1 239 ? -5.426 7.041 -29.143 1.00 69.44 239 VAL A O 1
ATOM 1851 N N . HIS A 1 240 ? -4.809 8.146 -30.999 1.00 57.75 240 HIS A N 1
ATOM 1852 C CA . HIS A 1 240 ? -5.429 7.238 -31.977 1.00 57.75 240 HIS A CA 1
ATOM 1853 C C . HIS A 1 240 ? -4.903 5.793 -31.941 1.00 57.75 240 HIS A C 1
ATOM 1855 O O . HIS A 1 240 ? -5.521 4.912 -32.527 1.00 57.75 240 HIS A O 1
ATOM 1861 N N . TYR A 1 241 ? -3.764 5.553 -31.285 1.00 60.03 241 TYR A N 1
ATOM 1862 C CA . TYR A 1 241 ? -3.079 4.259 -31.278 1.00 60.03 241 TYR A CA 1
ATOM 1863 C C . TYR A 1 241 ? -3.450 3.360 -30.093 1.00 60.03 241 TYR A C 1
ATOM 1865 O O . TYR A 1 241 ? -2.896 2.274 -29.976 1.00 60.03 241 TYR A O 1
ATOM 1873 N N . ARG A 1 242 ? -4.356 3.776 -29.194 1.00 71.12 242 ARG A N 1
ATOM 1874 C CA . ARG A 1 242 ? -4.844 2.866 -28.146 1.00 71.12 242 ARG A CA 1
ATOM 1875 C C . ARG A 1 242 ? -5.660 1.753 -28.808 1.00 71.12 242 ARG A C 1
ATOM 1877 O O . ARG A 1 242 ? -6.697 2.073 -29.392 1.00 71.12 242 ARG A O 1
ATOM 1884 N N . PRO A 1 243 ? -5.233 0.478 -28.741 1.00 67.50 243 PRO A N 1
ATOM 1885 C CA . PRO A 1 243 ? -6.033 -0.608 -29.286 1.00 67.50 243 PRO A CA 1
ATOM 1886 C C . PRO A 1 243 ? -7.384 -0.633 -28.570 1.00 67.50 243 PRO A C 1
ATOM 1888 O O . PRO A 1 243 ? -7.423 -0.654 -27.343 1.00 67.50 243 PRO A O 1
ATOM 1891 N N . SER A 1 244 ? -8.488 -0.626 -29.319 1.00 63.41 244 SER A N 1
ATOM 1892 C CA . SER A 1 244 ? -9.847 -0.616 -28.750 1.00 63.41 244 SER A CA 1
ATOM 1893 C C . SER A 1 244 ? -10.157 -1.838 -27.882 1.00 63.41 244 SER A C 1
ATOM 1895 O O . SER A 1 244 ? -11.085 -1.799 -27.082 1.00 63.41 244 SER A O 1
ATOM 1897 N N . GLU A 1 245 ? -9.393 -2.914 -28.057 1.00 70.88 245 GLU A N 1
ATOM 1898 C CA . GLU A 1 245 ? -9.525 -4.182 -27.338 1.00 70.88 245 GLU A CA 1
ATOM 1899 C C . GLU A 1 245 ? -8.656 -4.246 -26.069 1.00 70.88 245 GLU A C 1
ATOM 1901 O O . GLU A 1 245 ? -8.822 -5.165 -25.273 1.00 70.88 245 GLU A O 1
ATOM 1906 N N . HIS A 1 246 ? -7.746 -3.283 -25.853 1.00 80.06 246 HIS A N 1
ATOM 1907 C CA . HIS A 1 246 ? -6.862 -3.259 -24.684 1.00 80.06 246 HIS A CA 1
ATOM 1908 C C . HIS A 1 246 ? -7.396 -2.311 -23.608 1.00 80.06 246 HIS A C 1
ATOM 1910 O O . HIS A 1 246 ? -7.596 -1.119 -23.857 1.00 80.06 246 HIS A O 1
ATOM 1916 N N . ALA A 1 247 ? -7.605 -2.825 -22.397 1.00 82.94 247 ALA A N 1
ATOM 1917 C CA . ALA A 1 247 ? -8.033 -2.024 -21.258 1.00 82.94 247 ALA A CA 1
ATOM 1918 C C . ALA A 1 247 ? -6.817 -1.352 -20.603 1.00 82.94 247 ALA A C 1
ATOM 1920 O O . ALA A 1 247 ? -6.003 -2.014 -19.972 1.00 82.94 247 ALA A O 1
ATOM 1921 N N . PHE A 1 248 ? -6.702 -0.032 -20.759 1.00 87.88 248 PHE A N 1
ATOM 1922 C CA . PHE A 1 248 ? -5.642 0.762 -20.137 1.00 87.88 248 PHE A CA 1
ATOM 1923 C C . PHE A 1 248 ? -6.041 1.208 -18.728 1.00 87.88 248 PHE A C 1
ATOM 1925 O O . PHE A 1 248 ? -7.117 1.785 -18.542 1.00 87.88 248 PHE A O 1
ATOM 1932 N N . GLN A 1 249 ? -5.139 1.038 -17.763 1.00 91.44 249 GLN A N 1
ATOM 1933 C CA . GLN A 1 249 ? -5.293 1.546 -16.403 1.00 91.44 249 GLN A CA 1
ATOM 1934 C C . GLN A 1 249 ? -4.723 2.965 -16.289 1.00 91.44 249 GLN A C 1
ATOM 1936 O O . GLN A 1 249 ? -3.617 3.262 -16.747 1.00 91.44 249 GLN A O 1
ATOM 1941 N N . PHE A 1 250 ? -5.475 3.844 -15.628 1.00 90.94 250 PHE A N 1
ATOM 1942 C CA . PHE A 1 250 ? -5.066 5.213 -15.316 1.00 90.94 250 PHE A CA 1
ATOM 1943 C C . PHE A 1 250 ? -5.280 5.473 -13.836 1.00 90.94 250 PHE A C 1
ATOM 1945 O O . PHE A 1 250 ? -6.300 5.045 -13.297 1.00 90.94 250 PHE A O 1
ATOM 1952 N N . GLY A 1 251 ? -4.368 6.187 -13.182 1.00 91.44 251 GLY A N 1
ATOM 1953 C CA . GLY A 1 251 ? -4.534 6.460 -11.760 1.00 91.44 251 GLY A CA 1
ATOM 1954 C C . GLY A 1 251 ? -3.328 7.050 -11.050 1.00 91.44 251 GLY A C 1
ATOM 1955 O O . GLY A 1 251 ? -2.339 7.456 -11.661 1.00 91.44 251 GLY A O 1
ATOM 1956 N N . GLU A 1 252 ? -3.434 7.072 -9.725 1.00 90.69 252 GLU A N 1
ATOM 1957 C CA . GLU A 1 252 ? -2.356 7.411 -8.794 1.00 90.69 252 GLU A CA 1
ATOM 1958 C C . GLU A 1 252 ? -2.098 6.257 -7.818 1.00 90.69 252 GLU A C 1
ATOM 1960 O O . GLU A 1 252 ? -3.010 5.473 -7.546 1.00 90.69 252 GLU A O 1
ATOM 1965 N N . PRO A 1 253 ? -0.868 6.107 -7.301 1.00 89.69 253 PRO A N 1
ATOM 1966 C CA . PRO A 1 253 ? -0.553 5.009 -6.400 1.00 89.69 253 PRO A CA 1
ATOM 1967 C C . PRO A 1 253 ? -1.200 5.205 -5.029 1.00 89.69 253 PRO A C 1
ATOM 1969 O O . PRO A 1 253 ? -1.365 6.332 -4.553 1.00 89.69 253 PRO A O 1
ATOM 1972 N N . GLU A 1 254 ? -1.488 4.095 -4.350 1.00 88.06 254 GLU A N 1
ATOM 1973 C CA . GLU A 1 254 ? -1.866 4.124 -2.939 1.00 88.06 254 GLU A CA 1
ATOM 1974 C C . GLU A 1 254 ? -0.700 4.682 -2.104 1.00 88.06 254 GLU A C 1
ATOM 1976 O O . GLU A 1 254 ? 0.410 4.140 -2.090 1.00 88.06 254 GLU A O 1
ATOM 1981 N N . LYS A 1 255 ? -0.950 5.776 -1.379 1.00 83.69 255 LYS A N 1
ATOM 1982 C CA . LYS A 1 255 ? 0.081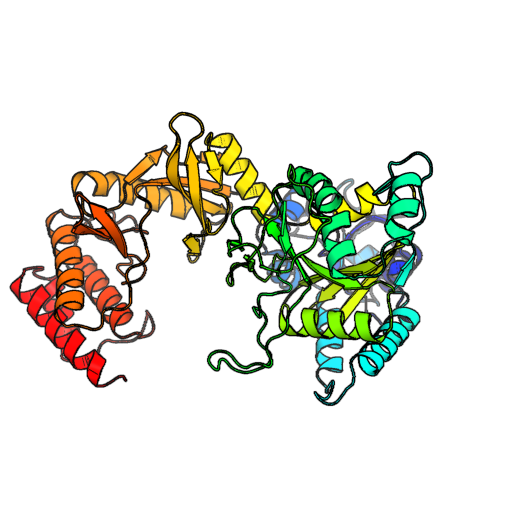 6.537 -0.654 1.00 83.69 255 LYS A CA 1
ATOM 1983 C C . LYS A 1 255 ? 0.817 5.687 0.373 1.00 83.69 255 LYS A C 1
ATOM 1985 O O . LYS A 1 255 ? 2.027 5.827 0.534 1.00 83.69 255 LYS A O 1
ATOM 1990 N N . GLN A 1 256 ? 0.103 4.786 1.044 1.00 79.44 256 GLN A N 1
ATOM 1991 C CA . GLN A 1 256 ? 0.699 3.897 2.046 1.00 79.44 256 GLN A CA 1
ATOM 1992 C C . GLN A 1 256 ? 1.580 2.794 1.438 1.00 79.44 256 GLN A C 1
ATOM 1994 O O . GLN A 1 256 ? 2.338 2.151 2.164 1.00 79.44 256 GLN A O 1
ATOM 1999 N N . TRP A 1 257 ? 1.521 2.608 0.117 1.00 77.62 257 TRP A N 1
ATOM 2000 C CA . TRP A 1 257 ? 2.270 1.601 -0.635 1.00 77.62 257 TRP A CA 1
ATOM 2001 C C . TRP A 1 257 ? 3.261 2.200 -1.636 1.00 77.62 257 TRP A C 1
ATOM 2003 O O . TRP A 1 257 ? 3.850 1.469 -2.428 1.00 77.62 257 TRP A O 1
ATOM 2013 N N . MET A 1 258 ? 3.533 3.508 -1.555 1.00 76.75 258 MET A N 1
ATOM 2014 C CA . MET A 1 258 ? 4.516 4.181 -2.415 1.00 76.75 258 MET A CA 1
ATOM 2015 C C . MET A 1 258 ? 5.912 3.543 -2.359 1.00 76.75 258 MET A C 1
ATOM 2017 O O . MET A 1 258 ? 6.629 3.590 -3.347 1.00 76.75 258 MET A O 1
ATOM 2021 N N . GLY A 1 259 ? 6.282 2.893 -1.249 1.00 72.06 259 GLY A N 1
ATOM 2022 C CA . GLY A 1 259 ? 7.542 2.149 -1.114 1.00 72.06 259 GLY A CA 1
ATOM 2023 C C . GLY A 1 259 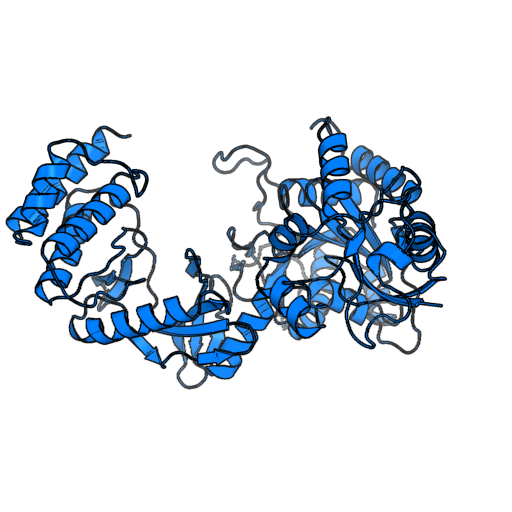? 7.670 0.907 -2.010 1.00 72.06 259 GLY A C 1
ATOM 2024 O O . GLY A 1 259 ? 8.762 0.364 -2.130 1.00 72.06 259 GLY A O 1
ATOM 2025 N N . TYR A 1 260 ? 6.576 0.459 -2.628 1.00 77.44 260 TYR A N 1
ATOM 2026 C CA . TYR A 1 260 ? 6.495 -0.788 -3.394 1.00 77.44 260 TYR A CA 1
ATOM 2027 C C . TYR A 1 260 ? 6.138 -0.558 -4.871 1.00 77.44 260 TYR A C 1
ATOM 2029 O O . TYR A 1 260 ? 5.859 -1.509 -5.599 1.00 77.44 260 TYR A O 1
ATOM 2037 N N . VAL A 1 261 ? 6.120 0.700 -5.326 1.00 86.94 261 VAL A N 1
ATOM 2038 C CA . VAL A 1 261 ? 5.903 1.017 -6.742 1.00 86.94 261 VAL A CA 1
ATOM 2039 C C . VAL A 1 261 ? 7.220 0.949 -7.504 1.00 86.94 261 VAL A C 1
ATOM 2041 O O . VAL A 1 261 ? 8.262 1.380 -7.010 1.00 86.94 261 VAL A O 1
ATOM 2044 N N . VAL A 1 262 ? 7.165 0.469 -8.742 1.00 91.00 262 VAL A N 1
ATOM 2045 C CA . VAL A 1 262 ? 8.264 0.644 -9.695 1.00 91.00 262 VAL A CA 1
ATOM 2046 C C . VAL A 1 262 ? 7.908 1.823 -10.583 1.00 91.00 262 VAL A C 1
ATOM 2048 O O . VAL A 1 262 ? 6.869 1.809 -11.236 1.00 91.00 262 VAL A O 1
ATOM 2051 N N . LEU A 1 263 ? 8.740 2.858 -10.600 1.00 93.12 263 LEU A N 1
ATOM 2052 C CA . LEU A 1 263 ? 8.516 4.044 -11.425 1.00 93.12 263 LEU A CA 1
ATOM 2053 C C . LEU A 1 263 ? 8.799 3.771 -12.893 1.00 93.12 263 LEU A C 1
ATOM 2055 O O . LEU A 1 263 ? 9.746 3.065 -13.213 1.00 93.12 263 LEU A O 1
ATOM 2059 N N . PHE A 1 264 ? 8.026 4.379 -13.785 1.00 95.00 264 PHE A N 1
ATOM 2060 C CA . PHE A 1 264 ? 8.228 4.271 -15.224 1.00 95.00 264 PHE A CA 1
ATOM 2061 C C . PHE A 1 264 ? 8.335 5.661 -15.834 1.00 95.00 264 PHE A C 1
ATOM 2063 O O . PHE A 1 264 ? 7.459 6.505 -15.644 1.00 95.00 264 PHE A O 1
ATOM 2070 N N . GLU A 1 265 ? 9.400 5.874 -16.599 1.00 95.38 265 GLU A N 1
ATOM 2071 C CA . GLU A 1 265 ? 9.638 7.111 -17.329 1.00 95.38 265 GLU A CA 1
ATOM 2072 C C . GLU A 1 265 ? 9.982 6.799 -18.785 1.00 95.38 265 GLU A C 1
ATOM 2074 O O . GLU A 1 265 ? 10.889 6.015 -19.071 1.00 95.38 265 GLU A O 1
ATOM 2079 N N . SER A 1 266 ? 9.246 7.421 -19.702 1.00 95.12 266 SER A N 1
ATOM 2080 C CA . SER A 1 266 ? 9.340 7.180 -21.142 1.00 95.12 266 SER A CA 1
ATOM 2081 C C . SER A 1 266 ? 10.018 8.353 -21.819 1.00 95.12 266 SER A C 1
ATOM 2083 O O . SER A 1 266 ? 9.704 9.498 -21.519 1.00 95.12 266 SER A O 1
ATOM 2085 N N . LYS A 1 267 ? 10.883 8.103 -22.797 1.00 95.06 267 LYS A N 1
ATOM 2086 C CA . LYS A 1 267 ? 11.385 9.121 -23.729 1.00 95.06 267 LYS A CA 1
ATOM 2087 C C . LYS A 1 267 ? 11.454 8.540 -25.134 1.00 95.06 267 LYS A C 1
ATOM 2089 O O . LYS A 1 267 ? 11.535 7.338 -25.309 1.00 95.06 267 LYS A O 1
ATOM 2094 N N . LEU A 1 268 ? 11.488 9.371 -26.174 1.00 95.19 268 LEU A N 1
ATOM 2095 C CA . LEU A 1 268 ? 11.813 8.861 -27.522 1.00 95.19 268 LEU A CA 1
ATOM 2096 C C . LEU A 1 268 ? 13.302 8.507 -27.663 1.00 95.19 268 LEU A C 1
ATOM 2098 O O . LEU A 1 268 ? 13.683 7.699 -28.507 1.00 95.19 268 LEU A O 1
ATOM 2102 N N . ARG A 1 269 ? 14.142 9.121 -26.824 1.00 95.94 269 ARG A N 1
ATOM 2103 C CA . ARG A 1 269 ? 15.565 8.828 -26.681 1.00 95.94 269 ARG A CA 1
ATOM 2104 C C . ARG A 1 269 ? 16.002 9.147 -25.258 1.00 95.94 269 ARG A C 1
ATOM 2106 O O . ARG A 1 269 ? 15.745 10.254 -24.779 1.00 95.94 269 ARG A O 1
ATOM 2113 N N . ILE A 1 270 ? 16.692 8.219 -24.609 1.00 96.06 270 ILE A N 1
ATOM 2114 C CA . ILE A 1 270 ? 17.267 8.467 -23.286 1.00 96.06 270 ILE A CA 1
ATOM 2115 C C . ILE A 1 270 ? 18.376 9.523 -23.396 1.00 96.06 270 ILE A C 1
ATOM 2117 O O . ILE A 1 270 ? 19.239 9.472 -24.275 1.00 96.06 270 ILE A O 1
ATOM 2121 N N . THR A 1 271 ? 18.336 10.503 -22.495 1.00 95.75 271 THR A N 1
ATOM 2122 C CA . THR A 1 271 ? 19.320 11.586 -22.368 1.00 95.75 271 THR A CA 1
ATOM 2123 C C . THR A 1 271 ? 19.721 11.747 -20.906 1.00 95.75 271 THR A C 1
ATOM 2125 O O . THR A 1 271 ? 19.001 11.293 -20.015 1.00 95.75 271 THR A O 1
ATOM 2128 N N . ASP A 1 272 ? 20.814 12.462 -20.645 1.00 94.00 272 ASP A N 1
ATOM 2129 C CA . ASP A 1 272 ? 21.229 12.781 -19.275 1.00 94.00 272 ASP A CA 1
ATOM 2130 C C . ASP A 1 272 ? 20.135 13.537 -18.511 1.00 94.00 272 ASP A C 1
ATOM 2132 O O . ASP A 1 272 ? 19.930 13.302 -17.327 1.00 94.00 272 ASP A O 1
ATOM 2136 N N . ALA A 1 273 ? 19.382 14.405 -19.196 1.00 93.25 273 ALA A N 1
ATOM 2137 C CA . ALA A 1 273 ? 18.246 15.102 -18.599 1.00 93.25 273 ALA A CA 1
ATOM 2138 C C . ALA A 1 273 ? 17.151 14.126 -18.153 1.00 93.25 273 ALA A C 1
ATOM 2140 O O . ALA A 1 273 ? 16.655 14.230 -17.036 1.00 93.25 273 ALA A O 1
ATOM 2141 N N . ALA A 1 274 ? 16.816 13.143 -18.991 1.00 93.25 274 ALA A N 1
ATOM 2142 C CA . ALA A 1 274 ? 15.832 12.125 -18.639 1.00 93.25 274 ALA A CA 1
ATOM 2143 C C . ALA A 1 274 ? 16.291 11.270 -17.450 1.00 93.25 274 ALA A C 1
ATOM 2145 O O . ALA A 1 274 ? 15.512 11.001 -16.540 1.00 93.25 274 ALA A O 1
ATOM 2146 N N . PHE A 1 275 ? 17.571 10.891 -17.417 1.00 95.19 275 PHE A N 1
ATOM 2147 C CA . PHE A 1 275 ? 18.115 10.156 -16.281 1.00 95.19 275 PHE A CA 1
ATOM 2148 C C . PHE A 1 275 ? 18.096 10.996 -14.999 1.00 95.19 275 PHE A C 1
ATOM 2150 O O . PHE A 1 275 ? 17.602 10.529 -13.976 1.00 95.19 275 PHE A O 1
ATOM 2157 N N . GLY A 1 276 ? 18.532 12.257 -15.050 1.00 91.69 276 GLY A N 1
ATOM 2158 C CA . GLY A 1 276 ? 18.484 13.151 -13.892 1.00 91.69 276 GLY A CA 1
ATOM 2159 C C . GLY A 1 276 ? 17.066 13.426 -13.385 1.00 91.69 276 GLY A C 1
ATOM 2160 O O . GLY A 1 276 ? 16.864 13.553 -12.179 1.00 91.69 276 GLY A O 1
ATOM 2161 N N . GLN A 1 277 ? 16.068 13.446 -14.271 1.00 90.19 277 GLN A N 1
ATOM 2162 C CA . GLN A 1 277 ? 14.658 13.517 -13.888 1.00 90.19 277 GLN A CA 1
ATOM 2163 C C . GLN A 1 277 ? 14.230 12.284 -13.073 1.00 90.19 277 GLN A C 1
ATOM 2165 O O . GLN A 1 277 ? 13.628 12.433 -12.009 1.00 90.19 277 GLN A O 1
ATOM 2170 N N . VAL A 1 278 ? 14.609 11.076 -13.507 1.00 91.88 278 VAL A N 1
ATOM 2171 C CA . VAL A 1 278 ? 14.344 9.834 -12.758 1.00 91.88 278 VAL A CA 1
ATOM 2172 C C . VAL A 1 278 ? 15.067 9.817 -11.413 1.00 91.88 278 VAL A C 1
ATOM 2174 O O . VAL A 1 278 ? 14.469 9.428 -10.410 1.00 91.88 278 VAL A O 1
ATOM 2177 N N . VAL A 1 279 ? 16.311 10.307 -11.352 1.00 89.06 279 VAL A N 1
ATOM 2178 C CA . VAL A 1 279 ? 17.023 10.487 -10.077 1.00 89.06 279 VAL A CA 1
ATOM 2179 C C . VAL A 1 279 ? 16.192 11.367 -9.141 1.00 89.06 279 VAL A C 1
ATOM 2181 O O . VAL A 1 279 ? 15.901 10.947 -8.026 1.00 89.06 279 VAL A O 1
ATOM 2184 N N . LYS A 1 280 ? 15.700 12.529 -9.598 1.00 85.81 280 LYS A N 1
ATOM 2185 C CA . LYS A 1 280 ? 14.831 13.402 -8.782 1.00 85.81 280 LYS A CA 1
ATOM 2186 C C . LYS A 1 280 ? 13.565 12.705 -8.286 1.00 85.81 280 LYS A C 1
ATOM 2188 O O . LYS A 1 280 ? 13.140 12.981 -7.165 1.00 85.81 280 LYS A O 1
ATOM 2193 N N . TYR A 1 281 ? 12.964 11.824 -9.084 1.00 86.81 281 TYR A N 1
ATOM 2194 C CA . TYR A 1 281 ? 11.805 11.038 -8.651 1.00 86.81 281 TYR A CA 1
ATOM 2195 C C . TYR A 1 281 ? 12.158 10.076 -7.523 1.00 86.81 281 TYR A C 1
ATOM 2197 O O . TYR A 1 281 ? 11.489 10.075 -6.489 1.00 86.81 281 TYR A O 1
ATOM 2205 N N . LEU A 1 282 ? 13.234 9.310 -7.694 1.00 84.50 282 LEU A N 1
ATOM 2206 C CA . LEU A 1 282 ? 13.688 8.331 -6.710 1.00 84.50 282 LEU A CA 1
ATOM 2207 C C . LEU A 1 282 ? 14.072 8.993 -5.380 1.00 84.50 282 LEU A C 1
ATOM 2209 O O . LEU A 1 282 ? 13.633 8.532 -4.328 1.00 84.50 282 LEU A O 1
ATOM 2213 N N . LEU A 1 283 ? 14.782 10.129 -5.436 1.00 77.88 283 LEU A N 1
ATOM 2214 C CA . LEU A 1 283 ? 15.135 10.940 -4.262 1.00 77.88 283 LEU A CA 1
ATOM 2215 C C . LEU A 1 283 ? 13.910 11.334 -3.423 1.00 77.88 283 LEU A C 1
ATOM 2217 O O . LEU A 1 283 ? 13.990 11.415 -2.198 1.00 77.88 283 LEU A O 1
ATOM 2221 N N . ARG A 1 284 ? 12.787 11.636 -4.084 1.00 76.62 284 ARG A N 1
ATOM 2222 C CA . ARG A 1 284 ? 11.583 12.169 -3.433 1.00 76.62 284 ARG A CA 1
ATOM 2223 C C . ARG A 1 284 ? 10.642 11.086 -2.943 1.00 76.62 284 ARG A C 1
ATOM 2225 O O . ARG A 1 284 ? 10.028 11.259 -1.894 1.00 76.62 284 ARG A O 1
ATOM 2232 N N . LEU A 1 285 ? 10.516 9.996 -3.691 1.00 72.94 285 LEU A N 1
ATOM 2233 C CA . LEU A 1 285 ? 9.612 8.906 -3.334 1.00 72.94 285 LEU A CA 1
ATOM 2234 C C . LEU A 1 285 ? 10.187 7.961 -2.291 1.00 72.94 285 LEU A C 1
ATOM 2236 O O . LEU A 1 285 ? 9.437 7.455 -1.460 1.00 72.94 285 LEU A O 1
ATOM 2240 N N . PHE A 1 286 ? 11.503 7.755 -2.301 1.00 71.25 286 PHE A N 1
ATOM 2241 C CA . PHE A 1 286 ? 12.151 6.766 -1.445 1.00 71.25 286 PHE A CA 1
ATOM 2242 C C . PHE A 1 286 ? 13.209 7.406 -0.534 1.00 71.25 286 PHE A C 1
ATOM 2244 O O . PHE A 1 286 ? 14.341 6.930 -0.492 1.00 71.25 286 PHE A O 1
ATOM 2251 N N . PRO A 1 287 ? 12.880 8.459 0.246 1.00 63.75 287 PRO A N 1
ATOM 2252 C CA . PRO A 1 287 ? 13.877 9.208 1.018 1.00 63.75 287 PRO A CA 1
ATOM 2253 C C . PRO A 1 287 ? 14.560 8.365 2.106 1.00 63.75 287 PRO A C 1
ATOM 2255 O O . PRO A 1 287 ? 15.653 8.694 2.563 1.00 63.75 287 PRO A O 1
ATOM 2258 N N . THR A 1 288 ? 13.923 7.275 2.537 1.00 61.56 288 THR A N 1
ATOM 2259 C CA . THR A 1 288 ? 14.377 6.436 3.653 1.00 61.56 288 THR A CA 1
ATOM 2260 C C . THR A 1 288 ? 14.569 4.963 3.290 1.00 61.56 288 THR A C 1
ATOM 2262 O O . THR A 1 288 ? 15.033 4.210 4.144 1.00 61.56 288 THR A O 1
ATOM 2265 N N . GLY A 1 289 ? 14.264 4.548 2.054 1.00 67.94 289 GLY A N 1
ATOM 2266 C CA . GLY A 1 289 ? 14.206 3.136 1.658 1.00 67.94 289 GLY A CA 1
ATOM 2267 C C . GLY A 1 289 ? 14.735 2.858 0.253 1.00 67.94 289 GLY A C 1
ATOM 2268 O O . GLY A 1 289 ? 15.370 3.711 -0.364 1.00 67.94 289 GLY A O 1
ATOM 2269 N N . PHE A 1 290 ? 14.495 1.642 -0.237 1.00 76.88 290 PHE A N 1
ATOM 2270 C CA . PHE A 1 290 ? 14.827 1.258 -1.608 1.00 76.88 290 PHE A CA 1
ATOM 2271 C C . PHE A 1 290 ? 13.813 1.820 -2.599 1.00 76.88 290 PHE A C 1
ATOM 2273 O O . PHE A 1 290 ? 12.627 1.889 -2.291 1.00 76.88 290 PHE A O 1
ATOM 2280 N N . GLY A 1 291 ? 14.294 2.192 -3.781 1.00 81.25 291 GLY A N 1
ATOM 2281 C CA . GLY A 1 291 ? 13.471 2.623 -4.902 1.00 81.25 291 GLY A CA 1
ATOM 2282 C C . GLY A 1 291 ? 13.859 1.899 -6.183 1.00 81.25 291 GLY A C 1
ATOM 2283 O O . GLY A 1 291 ? 15.033 1.590 -6.397 1.00 81.25 291 GLY A O 1
ATOM 2284 N N . SER A 1 292 ? 12.871 1.669 -7.042 1.00 88.75 292 SER A N 1
ATOM 2285 C CA . SER A 1 292 ? 13.057 1.055 -8.357 1.00 88.75 292 SER A CA 1
ATOM 2286 C C . SER A 1 292 ? 12.435 1.929 -9.438 1.00 88.75 292 SER A C 1
ATOM 2288 O O . SER A 1 292 ? 11.312 2.416 -9.289 1.00 88.75 292 SER A O 1
ATOM 2290 N N . ALA A 1 293 ? 13.151 2.114 -10.544 1.00 93.94 293 ALA A N 1
ATOM 2291 C CA . ALA A 1 293 ? 12.642 2.801 -11.721 1.00 93.94 293 ALA A CA 1
ATOM 2292 C C . ALA A 1 293 ? 13.066 2.109 -13.018 1.00 93.94 293 ALA A C 1
ATOM 2294 O O . ALA A 1 293 ? 14.151 1.535 -13.116 1.00 93.94 293 ALA A O 1
ATOM 2295 N N . VAL A 1 294 ? 12.216 2.232 -14.030 1.00 96.69 294 VAL A N 1
ATOM 2296 C CA . VAL A 1 294 ? 12.465 1.867 -15.417 1.00 96.69 294 VAL A CA 1
ATOM 2297 C C . VAL A 1 294 ? 12.467 3.152 -16.237 1.00 96.69 294 VAL A C 1
ATOM 2299 O O . VAL A 1 294 ? 11.430 3.790 -16.416 1.00 96.69 294 VAL A O 1
ATOM 2302 N N . LEU A 1 295 ? 13.638 3.532 -16.743 1.00 97.88 295 LEU A N 1
ATOM 2303 C CA . LEU A 1 295 ? 13.770 4.588 -17.747 1.00 97.88 295 LEU A CA 1
ATOM 2304 C C . LEU A 1 295 ? 13.889 3.936 -19.116 1.00 97.88 295 LEU A C 1
ATOM 2306 O O . LEU A 1 295 ? 14.779 3.113 -19.314 1.00 97.88 295 LEU A O 1
ATOM 2310 N N . PHE A 1 296 ? 13.031 4.294 -20.061 1.00 97.81 296 PHE A N 1
ATOM 2311 C CA . PHE A 1 296 ? 12.998 3.600 -21.338 1.00 97.81 296 PHE A CA 1
ATOM 2312 C C . PHE A 1 296 ? 12.780 4.508 -22.544 1.00 97.81 296 PHE A C 1
ATOM 2314 O O . PHE A 1 296 ? 12.203 5.590 -22.445 1.00 97.81 296 PHE A O 1
ATOM 2321 N N . ASP A 1 297 ? 13.263 4.045 -23.696 1.00 97.38 297 ASP A N 1
ATOM 2322 C CA . ASP A 1 297 ? 13.024 4.656 -24.996 1.00 97.38 297 ASP A CA 1
ATOM 2323 C C . ASP A 1 297 ? 12.665 3.645 -26.080 1.00 97.38 297 ASP A C 1
ATOM 2325 O O . ASP A 1 297 ? 12.409 2.478 -25.799 1.00 97.38 297 ASP A O 1
ATOM 2329 N N . LEU A 1 298 ? 12.626 4.091 -27.339 1.00 97.19 298 LEU A N 1
ATOM 2330 C CA . LEU A 1 298 ? 12.242 3.259 -28.477 1.00 97.19 298 LEU A CA 1
ATOM 2331 C C . LEU A 1 298 ? 13.093 1.991 -28.627 1.00 97.19 298 LEU A C 1
ATOM 2333 O O . LEU A 1 298 ? 12.635 1.045 -29.257 1.00 97.19 298 LEU A O 1
ATOM 2337 N N . ARG A 1 299 ? 14.330 1.960 -28.113 1.00 96.62 299 ARG A N 1
ATOM 2338 C CA . ARG A 1 299 ? 15.294 0.872 -28.367 1.00 96.62 299 ARG A CA 1
ATOM 2339 C C . ARG A 1 299 ? 15.699 0.121 -27.109 1.00 96.62 299 ARG A C 1
ATOM 2341 O O . ARG A 1 299 ? 16.042 -1.058 -27.196 1.00 96.62 299 ARG A O 1
ATOM 2348 N N . SER A 1 300 ? 15.687 0.798 -25.969 1.00 97.38 300 SER A N 1
ATOM 2349 C CA . SER A 1 300 ? 16.312 0.312 -24.751 1.00 97.38 300 SER A CA 1
ATOM 2350 C C . SER A 1 300 ? 15.528 0.655 -23.497 1.00 97.38 300 SER A C 1
ATOM 2352 O O . SER A 1 300 ? 14.692 1.557 -23.478 1.00 97.38 300 SER A O 1
ATOM 2354 N N . PHE A 1 301 ? 15.855 -0.056 -22.426 1.00 98.06 301 PHE A N 1
ATOM 2355 C CA . PHE A 1 301 ? 15.394 0.239 -21.081 1.00 98.06 301 PHE A CA 1
ATOM 2356 C C . PHE A 1 301 ? 16.542 0.129 -20.085 1.00 98.06 301 PHE A C 1
ATOM 2358 O O . PHE A 1 301 ? 17.495 -0.639 -20.252 1.00 98.06 301 PHE A O 1
ATOM 2365 N N . TRP A 1 302 ? 16.468 0.964 -19.059 1.00 98.00 302 TRP A N 1
ATOM 2366 C CA . TRP A 1 302 ? 17.417 1.056 -17.967 1.00 98.00 302 TRP A CA 1
ATOM 2367 C C . TRP A 1 302 ? 16.667 0.724 -16.682 1.00 98.00 302 TRP A C 1
ATOM 2369 O O . TRP A 1 302 ? 15.732 1.426 -16.302 1.00 98.00 302 TRP A O 1
ATOM 2379 N N . LEU A 1 303 ? 17.095 -0.346 -16.022 1.00 95.31 303 LEU A N 1
ATOM 2380 C CA . LEU A 1 303 ? 16.612 -0.758 -14.711 1.00 95.31 303 LEU A CA 1
ATOM 2381 C C . LEU A 1 303 ? 17.473 -0.077 -13.651 1.00 95.31 303 LEU A C 1
ATOM 2383 O O . LEU A 1 303 ? 18.690 -0.276 -13.623 1.00 95.31 303 LEU A O 1
ATOM 2387 N N . ILE A 1 304 ? 16.856 0.755 -12.824 1.00 93.00 304 ILE A N 1
ATOM 2388 C CA . ILE A 1 304 ? 17.538 1.651 -11.892 1.00 93.00 304 ILE A CA 1
ATOM 2389 C C . ILE A 1 304 ? 17.099 1.293 -10.479 1.00 93.00 304 ILE A C 1
ATOM 2391 O O . ILE A 1 304 ? 15.908 1.328 -10.178 1.00 93.00 304 ILE A O 1
ATOM 2395 N N . THR A 1 305 ? 18.058 0.992 -9.608 1.00 86.81 305 THR A N 1
ATOM 2396 C CA . THR A 1 305 ? 17.811 0.781 -8.175 1.00 86.81 305 THR A CA 1
ATOM 2397 C C . THR A 1 305 ? 18.459 1.890 -7.365 1.00 86.81 305 THR A C 1
ATOM 2399 O O . THR A 1 305 ? 19.632 2.206 -7.587 1.00 86.81 305 THR A O 1
ATOM 2402 N N . SER A 1 306 ? 17.743 2.429 -6.388 1.00 79.50 306 SER A N 1
ATOM 2403 C CA . SER A 1 306 ? 18.250 3.413 -5.435 1.00 79.50 306 SER A CA 1
ATOM 2404 C C . SER A 1 306 ? 18.066 2.947 -3.997 1.00 79.50 306 SER A C 1
ATOM 2406 O O . SER A 1 306 ? 17.225 2.100 -3.702 1.00 79.50 306 SER A O 1
ATOM 2408 N N . PHE A 1 307 ? 18.830 3.546 -3.091 1.00 75.38 307 PHE A N 1
ATOM 2409 C CA . PHE A 1 307 ? 18.576 3.494 -1.658 1.00 75.38 307 PHE A CA 1
ATOM 2410 C C . PHE A 1 307 ? 18.730 4.891 -1.081 1.00 75.38 307 PHE A C 1
ATOM 2412 O O . PHE A 1 307 ? 19.783 5.520 -1.227 1.00 75.38 307 PHE A O 1
ATOM 2419 N N . LYS A 1 308 ? 17.675 5.374 -0.421 1.00 71.25 308 LYS A N 1
ATOM 2420 C CA . LYS A 1 308 ? 17.574 6.761 0.029 1.00 71.25 308 LYS A CA 1
ATOM 2421 C C . LYS A 1 308 ? 17.852 7.700 -1.146 1.00 71.25 308 LYS A C 1
ATOM 2423 O O . LYS A 1 308 ? 17.194 7.631 -2.181 1.00 71.25 308 LYS A O 1
ATOM 2428 N N . THR A 1 309 ? 18.870 8.541 -1.008 1.00 67.69 309 THR A N 1
ATOM 2429 C CA . THR A 1 309 ? 19.231 9.542 -2.002 1.00 67.69 309 THR A CA 1
ATOM 2430 C C . THR A 1 309 ? 20.239 9.060 -3.049 1.00 67.69 309 THR A C 1
ATOM 2432 O O . THR A 1 309 ? 20.655 9.840 -3.897 1.00 67.69 309 THR A O 1
ATOM 2435 N N . VAL A 1 310 ? 20.666 7.797 -3.003 1.00 72.56 310 VAL A N 1
ATOM 2436 C CA . VAL A 1 310 ? 21.798 7.314 -3.802 1.00 72.56 310 VAL A CA 1
ATOM 2437 C C . VAL A 1 310 ? 21.316 6.310 -4.839 1.00 72.56 310 VAL A C 1
ATOM 2439 O O . VAL A 1 310 ? 20.611 5.353 -4.510 1.00 72.56 310 VAL A O 1
ATOM 2442 N N . ILE A 1 311 ? 21.717 6.500 -6.098 1.00 82.50 311 ILE A N 1
ATOM 2443 C CA . ILE A 1 311 ? 21.538 5.478 -7.133 1.00 82.50 311 ILE A CA 1
ATOM 2444 C C . ILE A 1 311 ? 22.600 4.401 -6.934 1.00 82.50 311 ILE A C 1
ATOM 2446 O O . ILE A 1 311 ? 23.790 4.698 -6.898 1.00 82.50 311 ILE A O 1
ATOM 2450 N N . LEU A 1 312 ? 22.164 3.151 -6.804 1.00 76.38 312 LEU A N 1
ATOM 2451 C CA . LEU A 1 312 ? 23.045 2.022 -6.517 1.00 76.38 312 LEU A CA 1
ATOM 2452 C C . LEU A 1 312 ? 23.524 1.334 -7.780 1.00 76.38 312 LEU A C 1
ATOM 2454 O O . LEU A 1 312 ? 24.705 1.039 -7.909 1.00 76.38 312 LEU A O 1
ATOM 2458 N N . HIS A 1 313 ? 22.596 1.052 -8.694 1.00 80.94 313 HIS A N 1
ATOM 2459 C CA . HIS A 1 313 ? 22.870 0.282 -9.896 1.00 80.94 313 HIS A CA 1
ATOM 2460 C C . HIS A 1 313 ? 21.988 0.738 -11.047 1.00 80.94 313 HIS A C 1
ATOM 2462 O O . HIS A 1 313 ? 20.815 1.073 -10.864 1.00 80.94 313 HIS A O 1
ATOM 2468 N N . VAL A 1 314 ? 22.568 0.694 -12.246 1.00 89.94 314 VAL A N 1
ATOM 2469 C CA . VAL A 1 314 ? 21.853 0.878 -13.508 1.00 89.94 314 VAL A CA 1
ATOM 2470 C C . VAL A 1 314 ? 22.184 -0.291 -14.420 1.00 89.94 314 VAL A C 1
ATOM 2472 O O . VAL A 1 314 ? 23.339 -0.481 -14.804 1.00 89.94 314 VAL A O 1
ATOM 2475 N N . LYS A 1 315 ? 21.170 -1.071 -14.794 1.00 93.12 315 LYS A N 1
ATOM 2476 C CA . LYS A 1 315 ? 21.311 -2.166 -15.755 1.00 93.12 315 LYS A CA 1
ATOM 2477 C C . LYS A 1 315 ? 20.616 -1.809 -17.063 1.00 93.12 315 LYS A C 1
ATOM 2479 O O . LYS A 1 315 ? 19.411 -1.587 -17.077 1.00 93.12 315 LYS A O 1
ATOM 2484 N N . LYS A 1 316 ? 21.381 -1.741 -18.153 1.00 96.94 316 LYS A N 1
ATOM 2485 C CA . LYS A 1 316 ? 20.918 -1.315 -19.483 1.00 96.94 316 LYS A CA 1
ATOM 2486 C C . LYS A 1 316 ? 20.720 -2.526 -20.393 1.00 96.94 316 LYS A C 1
ATOM 2488 O O . LYS A 1 316 ? 21.587 -3.399 -20.427 1.00 96.94 316 LYS A O 1
ATOM 2493 N N . ALA A 1 317 ? 19.618 -2.575 -21.133 1.00 96.62 317 ALA A N 1
ATOM 2494 C CA . ALA A 1 317 ? 19.315 -3.635 -22.097 1.00 96.62 317 ALA A CA 1
ATOM 2495 C C . ALA A 1 317 ? 18.508 -3.088 -23.283 1.00 96.62 317 ALA A C 1
ATOM 2497 O O . ALA A 1 317 ? 17.830 -2.067 -23.144 1.00 96.62 317 ALA A O 1
ATOM 2498 N N . ASN A 1 318 ? 18.552 -3.763 -24.436 1.00 97.44 318 ASN A N 1
ATOM 2499 C CA . ASN A 1 318 ? 17.649 -3.458 -25.547 1.00 97.44 318 ASN A CA 1
ATOM 2500 C C . ASN A 1 318 ? 16.403 -4.342 -25.497 1.00 97.44 318 ASN A C 1
ATOM 2502 O O . ASN A 1 318 ? 16.444 -5.486 -25.040 1.00 97.44 318 ASN A O 1
ATOM 2506 N N . TRP A 1 319 ? 15.291 -3.838 -26.028 1.00 97.31 319 TRP A N 1
ATOM 2507 C CA . TRP A 1 319 ? 14.028 -4.580 -26.043 1.00 97.31 319 TRP A CA 1
ATOM 2508 C C . TRP A 1 319 ? 14.112 -5.891 -26.828 1.00 97.31 319 TRP A C 1
ATOM 2510 O O . TRP A 1 319 ? 13.590 -6.914 -26.395 1.00 97.31 319 TRP A O 1
ATOM 2520 N N . VAL A 1 320 ? 14.829 -5.870 -27.952 1.00 96.81 320 VAL A N 1
ATOM 2521 C CA . VAL A 1 320 ? 14.993 -7.015 -28.862 1.00 96.81 320 VAL A CA 1
ATOM 2522 C C . VAL A 1 320 ? 16.082 -8.004 -28.436 1.00 96.81 320 VAL A C 1
ATOM 2524 O O . VAL A 1 320 ? 16.268 -9.020 -29.104 1.00 96.81 320 VAL A O 1
ATOM 2527 N N . ASP A 1 321 ? 16.818 -7.719 -27.359 1.00 95.94 321 ASP A N 1
ATOM 2528 C CA . ASP A 1 321 ? 17.863 -8.618 -26.873 1.00 95.94 321 ASP A CA 1
ATOM 2529 C C . ASP A 1 321 ? 17.236 -9.891 -26.295 1.00 95.94 321 ASP A C 1
ATOM 2531 O O . ASP A 1 321 ? 16.326 -9.832 -25.468 1.00 95.94 321 ASP A O 1
ATOM 2535 N N . GLY A 1 322 ? 17.740 -11.061 -26.690 1.00 94.75 322 GLY A N 1
ATOM 2536 C CA . GLY A 1 322 ? 17.258 -12.326 -26.141 1.00 94.75 322 GLY A CA 1
ATOM 2537 C C . GLY A 1 322 ? 17.463 -12.398 -24.621 1.00 94.75 322 GLY A C 1
ATOM 2538 O O . GLY A 1 322 ? 18.544 -12.095 -24.109 1.00 94.75 322 GLY A O 1
ATOM 2539 N N . GLY A 1 323 ? 16.406 -12.747 -23.885 1.00 93.62 323 GLY A N 1
ATOM 2540 C CA . GLY A 1 323 ? 16.371 -12.768 -22.418 1.00 93.62 323 GLY A CA 1
ATOM 2541 C C . GLY A 1 323 ? 15.980 -11.441 -21.756 1.00 93.62 323 GLY A C 1
ATOM 2542 O O . GLY A 1 323 ? 15.828 -11.403 -20.534 1.00 93.62 323 GLY A O 1
ATOM 2543 N N . SER A 1 324 ? 15.769 -10.366 -22.523 1.00 94.38 324 SER A N 1
ATOM 2544 C CA . SER A 1 324 ? 15.363 -9.064 -21.975 1.00 94.38 324 SER A CA 1
ATOM 2545 C C . SER A 1 324 ? 13.987 -9.099 -21.298 1.00 94.38 324 SER A C 1
ATOM 2547 O O . SER A 1 324 ? 13.785 -8.392 -20.311 1.00 94.38 324 SER A O 1
ATOM 2549 N N . LYS A 1 325 ? 13.074 -9.974 -21.750 1.00 92.69 325 LYS A N 1
ATOM 2550 C CA . LYS A 1 325 ? 11.763 -10.189 -21.115 1.00 92.69 325 LYS A CA 1
ATOM 2551 C C . LYS A 1 325 ? 11.906 -10.674 -19.674 1.00 92.69 325 LYS A C 1
ATOM 2553 O O . LYS A 1 325 ? 11.399 -10.037 -18.759 1.00 92.69 325 LYS A O 1
ATOM 2558 N N . ALA A 1 326 ? 12.652 -11.760 -19.482 1.00 89.69 326 ALA A N 1
ATOM 2559 C CA . ALA A 1 326 ? 12.887 -12.343 -18.164 1.00 89.69 326 ALA A CA 1
ATOM 2560 C C . ALA A 1 326 ? 13.678 -11.392 -17.254 1.00 89.69 326 ALA A C 1
ATOM 2562 O O . ALA A 1 326 ? 13.413 -11.311 -16.058 1.00 89.69 326 ALA A O 1
ATOM 2563 N N . LEU A 1 327 ? 14.625 -10.632 -17.822 1.00 90.44 327 LEU A N 1
ATOM 2564 C CA . LEU A 1 327 ? 15.331 -9.588 -17.085 1.00 90.44 327 LEU A CA 1
ATOM 2565 C C . LEU A 1 327 ? 14.357 -8.543 -16.526 1.00 90.44 327 LEU A C 1
ATOM 2567 O O . LEU A 1 327 ? 14.428 -8.226 -15.340 1.00 90.44 327 LEU A O 1
ATOM 2571 N N . PHE A 1 328 ? 13.473 -8.015 -17.373 1.00 91.69 328 PHE A N 1
ATOM 2572 C CA . PHE A 1 328 ? 12.482 -7.022 -16.973 1.00 91.69 328 PHE A CA 1
ATOM 2573 C C . PHE A 1 328 ? 11.530 -7.585 -15.911 1.00 91.69 328 PHE A C 1
ATOM 2575 O O . PHE A 1 328 ? 11.350 -6.971 -14.864 1.00 91.69 328 PHE A O 1
ATOM 2582 N N . GLU A 1 329 ? 10.985 -8.779 -16.151 1.00 88.25 329 GLU A N 1
ATOM 2583 C CA . GLU A 1 329 ? 10.076 -9.478 -15.236 1.00 88.25 329 GLU A CA 1
ATOM 2584 C C . GLU A 1 329 ? 10.708 -9.671 -13.851 1.00 88.25 329 GLU A C 1
ATOM 2586 O O . GLU A 1 329 ? 10.131 -9.284 -12.840 1.00 88.25 329 GLU A O 1
ATOM 2591 N N . SER A 1 330 ? 11.955 -10.153 -13.804 1.00 85.31 330 SER A N 1
ATOM 2592 C CA . SER A 1 330 ? 12.680 -10.374 -12.546 1.00 85.31 330 SER A CA 1
ATOM 2593 C C . SER A 1 330 ? 12.927 -9.103 -11.729 1.00 85.31 330 SER A C 1
ATOM 2595 O O . SER A 1 330 ? 13.104 -9.180 -10.514 1.00 85.31 330 SER A O 1
ATOM 2597 N N . PHE A 1 331 ? 12.976 -7.943 -12.391 1.00 86.88 331 PHE A N 1
ATOM 2598 C CA . PHE A 1 331 ? 13.201 -6.655 -11.743 1.00 86.88 331 PHE A CA 1
ATOM 2599 C C . PHE A 1 331 ? 11.926 -6.106 -11.103 1.00 86.88 331 PHE A C 1
ATOM 2601 O O . PHE A 1 331 ? 11.985 -5.527 -10.021 1.00 86.88 331 PHE A O 1
ATOM 2608 N N . VAL A 1 332 ? 10.777 -6.291 -11.755 1.00 83.56 332 VAL A N 1
ATOM 2609 C CA . VAL A 1 332 ? 9.490 -5.798 -11.245 1.00 83.56 332 VAL A CA 1
ATOM 2610 C C . VAL A 1 332 ? 8.889 -6.721 -10.179 1.00 83.56 332 VAL A C 1
ATOM 2612 O O . VAL A 1 332 ? 8.196 -6.240 -9.289 1.00 83.56 332 VAL A O 1
ATOM 2615 N N . SER A 1 333 ? 9.211 -8.019 -10.203 1.00 69.81 333 SER A N 1
ATOM 2616 C CA . SER A 1 333 ? 8.573 -9.051 -9.372 1.00 69.81 333 SER A CA 1
ATOM 2617 C C . SER A 1 333 ? 9.037 -9.144 -7.904 1.00 69.81 333 SER A C 1
ATOM 2619 O O . SER A 1 333 ? 8.549 -9.997 -7.161 1.00 69.81 333 SER A O 1
ATOM 2621 N N . ASP A 1 334 ? 9.993 -8.328 -7.449 1.00 60.66 334 ASP A N 1
ATOM 2622 C CA . ASP A 1 334 ? 10.587 -8.425 -6.101 1.00 60.66 334 ASP A CA 1
ATOM 2623 C C . ASP A 1 334 ? 9.723 -7.794 -4.993 1.00 60.66 334 ASP A C 1
ATOM 2625 O O . ASP A 1 334 ? 10.084 -6.765 -4.426 1.00 60.66 334 ASP A O 1
ATOM 2629 N N . GLN A 1 335 ? 8.556 -8.380 -4.696 1.00 63.91 335 GLN A N 1
ATOM 2630 C CA . GLN A 1 335 ? 7.603 -7.821 -3.725 1.00 63.91 335 GLN A CA 1
ATOM 2631 C C . GLN A 1 335 ? 7.102 -8.879 -2.722 1.00 63.91 335 GLN A C 1
ATOM 2633 O O . GLN A 1 335 ? 6.081 -9.538 -2.922 1.00 63.91 335 GLN A O 1
ATOM 2638 N N . THR A 1 336 ? 7.804 -9.025 -1.592 1.00 63.44 336 THR A N 1
ATOM 2639 C CA . THR A 1 336 ? 7.535 -10.042 -0.547 1.00 63.44 336 THR A CA 1
ATOM 2640 C C . THR A 1 336 ? 6.103 -10.026 0.003 1.00 63.44 336 THR A C 1
ATOM 2642 O O . THR A 1 336 ? 5.526 -11.082 0.261 1.00 63.44 336 THR A O 1
ATOM 2645 N N . TRP A 1 337 ? 5.492 -8.846 0.149 1.00 71.81 337 TRP A N 1
ATOM 2646 C CA . TRP A 1 337 ? 4.106 -8.716 0.618 1.00 71.81 337 TRP A CA 1
ATOM 2647 C C . TRP A 1 337 ? 3.073 -9.201 -0.396 1.00 71.81 337 TRP A C 1
ATOM 2649 O O . TRP A 1 337 ? 2.026 -9.710 0.005 1.00 71.81 337 TRP A O 1
ATOM 2659 N N . MET A 1 338 ? 3.361 -9.070 -1.691 1.00 76.06 338 MET A N 1
ATOM 2660 C CA . MET A 1 338 ? 2.422 -9.457 -2.743 1.00 76.06 338 MET A CA 1
ATOM 2661 C C . MET A 1 338 ? 2.312 -10.973 -2.832 1.00 76.06 338 MET A C 1
ATOM 2663 O O . MET A 1 338 ? 1.210 -11.499 -2.923 1.00 76.06 338 MET A O 1
ATOM 2667 N N . HIS A 1 339 ? 3.424 -11.691 -2.654 1.00 78.19 339 HIS A N 1
ATOM 2668 C CA . HIS A 1 339 ? 3.389 -13.150 -2.623 1.00 78.19 339 HIS A CA 1
ATOM 2669 C C . HIS A 1 339 ? 2.512 -13.696 -1.483 1.00 78.19 339 HIS A C 1
ATOM 2671 O O . HIS A 1 339 ? 1.757 -14.650 -1.681 1.00 78.19 339 HIS A O 1
ATOM 2677 N N . ARG A 1 340 ? 2.548 -13.057 -0.303 1.00 83.31 340 ARG A N 1
ATOM 2678 C CA . ARG A 1 340 ? 1.670 -13.413 0.826 1.00 83.31 340 ARG A CA 1
ATOM 2679 C C . ARG A 1 340 ? 0.202 -13.141 0.504 1.00 83.31 340 ARG A C 1
ATOM 2681 O O . ARG A 1 340 ? -0.641 -13.991 0.773 1.00 83.31 340 ARG A O 1
ATOM 2688 N N . LEU A 1 341 ? -0.094 -11.992 -0.103 1.00 87.62 341 LEU A N 1
ATOM 2689 C CA . LEU A 1 341 ? -1.451 -11.631 -0.511 1.00 87.62 341 LEU A CA 1
ATOM 2690 C C . LEU A 1 341 ? -2.009 -12.609 -1.554 1.00 87.62 341 LEU A C 1
ATOM 2692 O O . LEU A 1 341 ? -3.100 -13.137 -1.350 1.00 87.62 341 LEU A O 1
ATOM 2696 N N . THR A 1 342 ? -1.248 -12.916 -2.608 1.00 86.69 342 THR A N 1
ATOM 2697 C CA . THR A 1 342 ? -1.632 -13.900 -3.632 1.00 86.69 342 THR A CA 1
ATOM 2698 C C . THR A 1 342 ? -1.850 -15.282 -3.013 1.00 86.69 342 THR A C 1
ATOM 2700 O O . THR A 1 342 ? -2.868 -15.921 -3.276 1.00 86.69 342 THR A O 1
ATOM 2703 N N . THR A 1 343 ? -0.956 -15.728 -2.125 1.00 87.50 343 THR A N 1
ATOM 2704 C CA . THR A 1 343 ? -1.089 -17.025 -1.435 1.00 87.50 343 THR A CA 1
ATOM 2705 C C . THR A 1 343 ? -2.357 -17.086 -0.580 1.00 87.50 343 THR A C 1
ATOM 2707 O O . THR A 1 343 ? -3.109 -18.058 -0.667 1.00 87.50 343 THR A O 1
ATOM 2710 N N . ALA A 1 344 ? -2.640 -16.036 0.197 1.00 91.06 344 ALA A N 1
ATOM 2711 C CA . ALA A 1 344 ? -3.857 -15.945 0.998 1.00 91.06 344 ALA A CA 1
ATOM 2712 C C . ALA A 1 344 ? -5.120 -15.945 0.121 1.00 91.06 344 ALA A C 1
ATOM 2714 O O . ALA A 1 344 ? -6.077 -16.660 0.414 1.00 91.06 344 ALA A O 1
ATOM 2715 N N . CYS A 1 345 ? -5.112 -15.194 -0.985 1.00 92.25 345 CYS A N 1
ATOM 2716 C CA . CYS A 1 345 ? -6.236 -15.120 -1.918 1.00 92.25 345 CYS A CA 1
ATOM 2717 C C . CYS A 1 345 ? -6.542 -16.478 -2.565 1.00 92.25 345 CYS A C 1
ATOM 2719 O O . CYS A 1 345 ? -7.702 -16.894 -2.616 1.00 92.25 345 CYS A O 1
ATOM 2721 N N . LEU A 1 346 ? -5.503 -17.206 -2.990 1.00 90.69 346 LEU A N 1
ATOM 2722 C CA . LEU A 1 346 ? -5.632 -18.564 -3.519 1.00 90.69 346 LEU A CA 1
ATOM 2723 C C . LEU A 1 346 ? -6.219 -19.527 -2.481 1.00 90.69 346 LEU A C 1
ATOM 2725 O O . LEU A 1 346 ? -7.141 -20.273 -2.806 1.00 90.69 346 LEU A O 1
ATOM 2729 N N . ALA A 1 347 ? -5.725 -19.484 -1.240 1.00 90.75 347 ALA A N 1
ATOM 2730 C CA . ALA A 1 347 ? -6.187 -20.364 -0.168 1.00 90.75 347 ALA A CA 1
ATOM 2731 C C . ALA A 1 347 ? -7.653 -20.109 0.228 1.00 90.75 347 ALA A C 1
ATOM 2733 O O . ALA A 1 347 ? -8.368 -21.042 0.585 1.00 90.75 347 ALA A O 1
ATOM 2734 N N . LEU A 1 348 ? -8.106 -18.856 0.139 1.00 92.25 348 LEU A N 1
ATOM 2735 C CA . LEU A 1 348 ? -9.451 -18.429 0.534 1.00 92.25 348 LEU A CA 1
ATOM 2736 C C . LEU A 1 348 ? -10.455 -18.368 -0.630 1.00 92.25 348 LEU A C 1
ATOM 2738 O O . LEU A 1 348 ? -11.632 -18.080 -0.411 1.00 92.25 348 LEU A O 1
ATOM 2742 N N . GLY A 1 349 ? -10.018 -18.623 -1.868 1.00 93.62 349 GLY A N 1
ATOM 2743 C CA . GLY A 1 349 ? -10.885 -18.556 -3.048 1.00 93.62 349 GLY A CA 1
ATOM 2744 C C . GLY A 1 349 ? -11.426 -17.148 -3.323 1.00 93.62 349 GLY A C 1
ATOM 2745 O O . GLY A 1 349 ? -12.574 -16.992 -3.751 1.00 93.62 349 GLY A O 1
ATOM 2746 N N . VAL A 1 350 ? -10.610 -16.126 -3.069 1.00 94.75 350 VAL A N 1
ATOM 2747 C CA . VAL A 1 350 ? -10.935 -14.710 -3.297 1.00 94.75 350 VAL A CA 1
ATOM 2748 C C . VAL A 1 350 ? -9.959 -14.092 -4.299 1.00 94.75 350 VAL A C 1
ATOM 2750 O O . VAL A 1 350 ? -8.875 -14.629 -4.514 1.00 94.75 350 VAL A O 1
ATOM 2753 N N . ASP A 1 351 ? -10.342 -12.974 -4.907 1.00 93.81 351 ASP A N 1
ATOM 2754 C CA . ASP A 1 351 ? -9.463 -12.113 -5.701 1.00 93.81 351 ASP A CA 1
ATOM 2755 C C . ASP A 1 351 ? -9.439 -10.712 -5.092 1.00 93.81 351 ASP A C 1
ATOM 2757 O O . ASP A 1 351 ? -10.455 -10.218 -4.598 1.00 93.81 351 ASP A O 1
ATOM 2761 N N . VAL A 1 352 ? -8.287 -10.048 -5.124 1.00 93.31 352 VAL A N 1
AT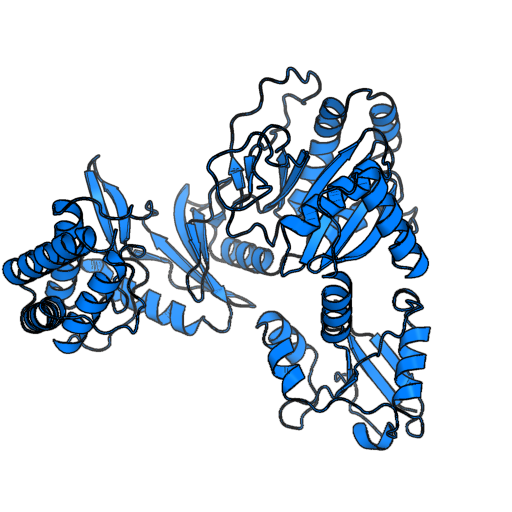OM 2762 C CA . VAL A 1 352 ? -8.210 -8.641 -4.722 1.00 93.31 352 VAL A CA 1
ATOM 2763 C C . VAL A 1 352 ? -8.973 -7.797 -5.734 1.00 93.31 352 VAL A C 1
ATOM 2765 O O . VAL A 1 352 ? -8.844 -8.000 -6.939 1.00 93.31 352 VAL A O 1
ATOM 2768 N N . MET A 1 353 ? -9.784 -6.855 -5.248 1.00 92.56 353 MET A N 1
ATOM 2769 C CA . MET A 1 353 ? -10.513 -5.966 -6.147 1.00 92.56 353 MET A CA 1
ATOM 2770 C C . MET A 1 353 ? -9.548 -5.089 -6.952 1.00 92.56 353 MET A C 1
ATOM 2772 O O . MET A 1 353 ? -8.540 -4.609 -6.434 1.00 92.56 353 MET A O 1
ATOM 2776 N N . GLU A 1 354 ? -9.871 -4.848 -8.219 1.00 87.81 354 GLU A N 1
ATOM 2777 C CA . GLU A 1 354 ? -9.110 -3.913 -9.042 1.00 87.81 354 GLU A CA 1
ATOM 2778 C C . GLU A 1 354 ? -9.323 -2.482 -8.535 1.00 87.81 354 GLU A C 1
ATOM 2780 O O . GLU A 1 354 ? -10.462 -2.034 -8.397 1.00 87.81 354 GLU A O 1
ATOM 2785 N N . SER A 1 355 ? -8.219 -1.766 -8.303 1.00 87.38 355 SER A N 1
ATOM 2786 C CA . SER A 1 355 ? -8.172 -0.387 -7.811 1.00 87.38 355 SER A CA 1
ATOM 2787 C C . SER A 1 355 ? -8.825 -0.146 -6.435 1.00 87.38 355 SER A C 1
ATOM 2789 O O . SER A 1 355 ? -9.975 -0.479 -6.162 1.00 87.38 355 SER A O 1
ATOM 2791 N N . GLY A 1 356 ? -8.112 0.569 -5.564 1.00 87.81 356 GLY A N 1
ATOM 2792 C CA . GLY A 1 356 ? -8.620 1.034 -4.273 1.00 87.81 356 GLY A CA 1
ATOM 2793 C C . GLY A 1 356 ? -8.976 -0.110 -3.328 1.00 87.81 356 GLY A C 1
ATOM 2794 O O . GLY A 1 356 ? -9.899 0.021 -2.524 1.00 87.81 356 GLY A O 1
ATOM 2795 N N . ALA A 1 357 ? -8.283 -1.244 -3.447 1.00 92.50 357 ALA A N 1
ATOM 2796 C CA . ALA A 1 357 ? -8.537 -2.394 -2.599 1.00 92.50 357 ALA A CA 1
ATOM 2797 C C . ALA A 1 357 ? -7.880 -2.262 -1.233 1.00 92.50 357 ALA A C 1
ATOM 2799 O O . ALA A 1 357 ? -8.347 -2.866 -0.279 1.00 92.50 357 ALA A O 1
ATOM 2800 N N . PHE A 1 358 ? -6.798 -1.506 -1.095 1.00 91.81 358 PHE A N 1
ATOM 2801 C CA . PHE A 1 358 ? -6.189 -1.328 0.213 1.00 91.81 358 PHE A CA 1
ATOM 2802 C C . PHE A 1 358 ? -7.107 -0.523 1.145 1.00 91.81 358 PHE A C 1
ATOM 2804 O O . PHE A 1 358 ? -7.443 0.625 0.869 1.00 91.81 358 PHE A O 1
ATOM 2811 N N . LEU A 1 359 ? -7.523 -1.140 2.253 1.00 90.12 359 LEU A N 1
ATOM 2812 C CA . LEU A 1 359 ? -8.434 -0.541 3.234 1.00 90.12 359 LEU A CA 1
ATOM 2813 C C . LEU A 1 359 ? -7.680 0.092 4.406 1.00 90.12 359 LEU A C 1
ATOM 2815 O O . LEU A 1 359 ? -8.184 1.016 5.040 1.00 90.12 359 LEU A O 1
ATOM 2819 N N . GLY A 1 360 ? -6.466 -0.381 4.693 1.00 87.38 360 GLY A N 1
ATOM 2820 C CA . GLY A 1 360 ? -5.623 0.196 5.732 1.00 87.38 360 GLY A CA 1
ATOM 2821 C C . GLY A 1 360 ? -4.578 -0.764 6.283 1.00 87.38 360 GLY A C 1
ATOM 2822 O O . GLY A 1 360 ? -4.538 -1.953 5.962 1.00 87.38 360 GLY A O 1
ATOM 2823 N N . ARG A 1 361 ? -3.708 -0.226 7.136 1.00 83.00 361 ARG A N 1
ATOM 2824 C CA . ARG A 1 361 ? -2.680 -0.971 7.864 1.00 83.00 361 ARG A CA 1
ATOM 2825 C C . ARG A 1 361 ? -2.826 -0.702 9.359 1.00 83.00 361 ARG A C 1
ATOM 2827 O O . ARG A 1 361 ? -2.852 0.452 9.776 1.00 83.00 361 ARG A O 1
ATOM 2834 N N . GLY A 1 362 ? -2.879 -1.777 10.139 1.00 72.31 362 GLY A N 1
ATOM 2835 C CA . GLY A 1 362 ? -2.743 -1.734 11.593 1.00 72.31 362 GLY A CA 1
ATOM 2836 C C . GLY A 1 362 ? -1.277 -1.836 12.023 1.00 72.31 362 GLY A C 1
ATOM 2837 O O . GLY A 1 362 ? -0.360 -1.794 11.199 1.00 72.31 362 GLY A O 1
ATOM 2838 N N . ALA A 1 363 ? -1.042 -2.028 13.321 1.00 70.88 363 ALA A N 1
ATOM 2839 C CA . ALA A 1 363 ? 0.309 -2.255 13.842 1.00 70.88 363 ALA A CA 1
ATOM 2840 C C . ALA A 1 363 ? 0.972 -3.494 13.204 1.00 70.88 363 ALA A C 1
ATOM 2842 O O . ALA A 1 363 ? 2.143 -3.449 12.827 1.00 70.88 363 ALA A O 1
ATOM 2843 N N . HIS A 1 364 ? 0.177 -4.546 13.002 1.00 73.06 364 HIS A N 1
ATOM 2844 C CA . HIS A 1 364 ? 0.649 -5.892 12.672 1.00 73.06 364 HIS A CA 1
ATOM 2845 C C . HIS A 1 364 ? 0.113 -6.453 11.345 1.00 73.06 364 HIS A C 1
ATOM 2847 O O . HIS A 1 364 ? 0.653 -7.409 10.794 1.00 73.06 364 HIS A O 1
ATOM 2853 N N . GLY A 1 365 ? -0.951 -5.853 10.805 1.00 84.38 365 GLY A N 1
ATOM 2854 C CA . GLY A 1 365 ? -1.668 -6.383 9.649 1.00 84.38 365 GLY A CA 1
ATOM 2855 C C . GLY A 1 365 ? -1.972 -5.345 8.581 1.00 84.38 365 GLY A C 1
ATOM 2856 O O . GLY A 1 365 ? -1.888 -4.136 8.801 1.00 84.38 365 GLY A O 1
ATOM 2857 N N . ARG A 1 366 ? -2.345 -5.839 7.405 1.00 89.25 366 ARG A N 1
ATOM 2858 C CA . ARG A 1 366 ? -2.840 -5.061 6.264 1.00 89.25 366 ARG A CA 1
ATOM 2859 C C . ARG A 1 366 ? -4.217 -5.573 5.890 1.00 89.25 366 ARG A C 1
ATOM 2861 O O . ARG A 1 366 ? -4.452 -6.774 5.952 1.00 89.25 366 ARG A O 1
ATOM 2868 N N . VAL A 1 367 ? -5.108 -4.671 5.513 1.00 92.06 367 VAL A N 1
ATOM 2869 C CA . VAL A 1 367 ? -6.491 -5.003 5.184 1.00 92.06 367 VAL A CA 1
ATOM 2870 C C . VAL A 1 367 ? -6.752 -4.663 3.726 1.00 92.06 367 VAL A C 1
ATOM 2872 O O . VAL A 1 367 ? -6.442 -3.559 3.273 1.00 92.06 367 VAL A O 1
ATOM 2875 N N . PHE A 1 368 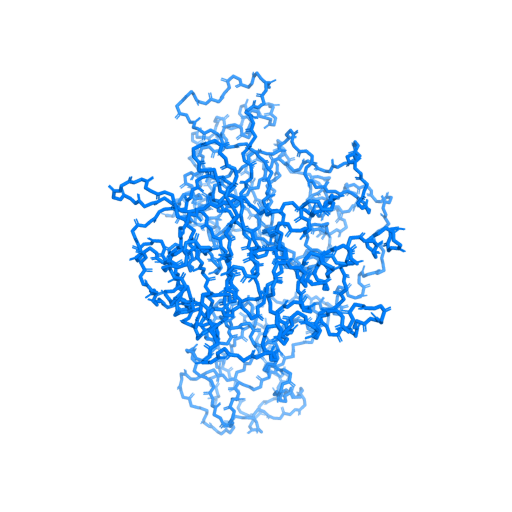? -7.327 -5.615 3.000 1.00 93.75 368 PHE A N 1
ATOM 2876 C CA . PHE A 1 368 ? -7.620 -5.507 1.578 1.00 93.75 368 PHE A CA 1
ATOM 2877 C C . PHE A 1 368 ? -9.084 -5.817 1.300 1.00 93.75 368 PHE A C 1
ATOM 2879 O O . PHE A 1 368 ? -9.669 -6.708 1.901 1.00 93.75 368 PHE A O 1
ATOM 2886 N N . LYS A 1 369 ? -9.677 -5.110 0.353 1.00 95.44 369 LYS A N 1
ATOM 2887 C CA . LYS A 1 369 ? -10.984 -5.398 -0.206 1.00 95.44 369 LYS A CA 1
ATOM 2888 C C . LYS A 1 369 ? -10.826 -6.500 -1.245 1.00 95.44 369 LYS A C 1
ATOM 2890 O O . LYS A 1 369 ? -10.074 -6.351 -2.209 1.00 95.44 369 LYS A O 1
ATOM 2895 N N . VAL A 1 370 ? -11.536 -7.596 -1.044 1.00 95.62 370 VAL A N 1
ATOM 2896 C CA . VAL A 1 370 ? -11.484 -8.772 -1.911 1.00 95.62 370 VAL A CA 1
ATOM 2897 C C . VAL A 1 370 ? -12.887 -9.166 -2.350 1.00 95.62 370 VAL A C 1
ATOM 2899 O O . VAL A 1 370 ? -13.873 -8.847 -1.687 1.00 95.62 370 VAL A O 1
ATOM 2902 N N . GLU A 1 371 ? -12.975 -9.860 -3.473 1.00 95.81 371 GLU A N 1
ATOM 2903 C CA . GLU A 1 371 ? -14.197 -10.444 -4.003 1.00 95.81 371 GLU A CA 1
ATOM 2904 C C . GLU A 1 371 ? -14.086 -11.969 -3.958 1.00 95.81 371 GLU A C 1
ATOM 2906 O O . GLU A 1 371 ? -13.122 -12.556 -4.452 1.00 95.81 371 GLU A O 1
ATOM 2911 N N . ARG A 1 372 ? -15.075 -12.640 -3.368 1.00 94.88 372 ARG A N 1
ATOM 2912 C CA . ARG A 1 372 ? -15.130 -14.102 -3.373 1.00 94.88 372 ARG A CA 1
ATOM 2913 C C . ARG A 1 372 ? -15.513 -14.620 -4.757 1.00 94.88 372 ARG A C 1
ATOM 2915 O O . ARG A 1 372 ? -16.519 -14.217 -5.336 1.00 94.88 372 ARG A O 1
ATOM 2922 N N . LYS A 1 373 ? -14.752 -15.598 -5.260 1.00 93.88 373 LYS A N 1
ATOM 2923 C CA . LYS A 1 373 ? -14.947 -16.176 -6.602 1.00 93.88 373 LYS A CA 1
ATOM 2924 C C . LYS A 1 373 ? -16.313 -16.831 -6.788 1.00 93.88 373 LYS A C 1
ATOM 2926 O O . LYS A 1 373 ? -16.876 -16.757 -7.875 1.00 93.88 373 LYS A O 1
ATOM 2931 N N . ALA A 1 374 ? -16.822 -17.477 -5.739 1.00 92.81 374 ALA A N 1
ATOM 2932 C CA . ALA A 1 374 ? -18.029 -18.298 -5.799 1.00 92.81 374 ALA A CA 1
ATOM 2933 C C . ALA A 1 374 ? -19.326 -17.487 -5.955 1.00 92.81 374 ALA A C 1
ATOM 2935 O O . ALA A 1 374 ? -20.206 -17.889 -6.709 1.00 92.81 374 ALA A O 1
ATOM 2936 N N . ASP A 1 375 ? -19.451 -16.368 -5.241 1.00 93.62 375 ASP A N 1
ATOM 2937 C CA . ASP A 1 375 ? -20.705 -15.614 -5.095 1.00 93.62 375 ASP A CA 1
ATOM 2938 C C . ASP A 1 375 ? -20.551 -14.110 -5.369 1.00 93.62 375 ASP A C 1
ATOM 2940 O O . ASP A 1 375 ? -21.526 -13.367 -5.262 1.00 93.62 375 ASP A O 1
ATOM 2944 N N . LYS A 1 376 ? -19.343 -13.655 -5.729 1.00 94.38 376 LYS A N 1
ATOM 2945 C CA . LYS A 1 376 ? -19.020 -12.242 -5.965 1.00 94.38 376 LYS A CA 1
ATOM 2946 C C . LYS A 1 376 ? -19.264 -11.346 -4.745 1.00 94.38 376 LYS A C 1
ATOM 2948 O O . LYS A 1 376 ? -19.409 -10.131 -4.869 1.00 94.38 376 LYS A O 1
ATOM 2953 N N . LYS A 1 377 ? -19.278 -11.929 -3.540 1.00 94.50 377 LYS A N 1
ATOM 2954 C CA . LYS A 1 377 ? -19.409 -11.181 -2.289 1.00 94.50 377 LYS A CA 1
ATOM 2955 C C . LYS A 1 377 ? -18.126 -10.408 -2.000 1.00 94.50 377 LYS A C 1
ATOM 2957 O O . LYS A 1 377 ? -17.025 -10.956 -2.044 1.00 94.50 377 LYS A O 1
ATOM 2962 N N . VAL A 1 378 ? -18.292 -9.133 -1.667 1.00 94.81 378 VAL A N 1
ATOM 2963 C CA . VAL A 1 378 ? -17.204 -8.235 -1.272 1.00 94.81 378 VAL A CA 1
ATOM 2964 C C . VAL A 1 378 ? -16.902 -8.414 0.215 1.00 94.81 378 VAL A C 1
ATOM 2966 O O . VAL A 1 378 ? -17.801 -8.306 1.048 1.00 94.81 378 VAL A O 1
ATOM 2969 N N . LEU A 1 379 ? -15.634 -8.655 0.541 1.00 95.75 379 LEU A N 1
ATOM 2970 C CA . LEU A 1 379 ? -15.137 -8.953 1.886 1.00 95.75 379 LEU A CA 1
ATOM 2971 C C . LEU A 1 379 ? -13.878 -8.127 2.194 1.00 95.75 379 LEU A C 1
ATOM 2973 O O . LEU A 1 379 ? -13.206 -7.630 1.288 1.00 95.75 379 LEU A O 1
ATOM 2977 N N . ALA A 1 380 ? -13.549 -7.990 3.476 1.00 95.31 380 ALA A N 1
ATOM 2978 C CA . ALA A 1 380 ? -12.269 -7.474 3.944 1.00 95.31 380 ALA A CA 1
ATOM 2979 C C . ALA A 1 380 ? -11.349 -8.649 4.301 1.00 95.31 380 ALA A C 1
ATOM 2981 O O . ALA A 1 380 ? -11.678 -9.467 5.152 1.00 95.31 380 ALA A O 1
ATOM 2982 N N . LEU A 1 381 ? -10.188 -8.724 3.664 1.00 95.19 381 LEU A N 1
ATOM 2983 C CA . LEU A 1 381 ? -9.114 -9.660 3.962 1.00 95.19 381 LEU A CA 1
ATOM 2984 C C . LEU A 1 381 ? -8.091 -8.974 4.863 1.00 95.19 381 LEU A C 1
ATOM 2986 O O . LEU A 1 381 ? -7.353 -8.103 4.398 1.00 95.19 381 LEU A O 1
ATOM 2990 N N . LYS A 1 382 ? -8.018 -9.374 6.133 1.00 94.00 382 LYS A N 1
ATOM 2991 C CA . LYS A 1 382 ? -6.927 -8.980 7.029 1.00 94.00 382 LYS A CA 1
ATOM 2992 C C . LYS A 1 382 ? -5.791 -9.985 6.888 1.00 94.00 382 LYS A C 1
ATOM 2994 O O . LYS A 1 382 ? -6.006 -11.182 7.028 1.00 94.00 382 LYS A O 1
ATOM 2999 N N . LEU A 1 383 ? -4.598 -9.486 6.589 1.00 92.31 383 LEU A N 1
ATOM 3000 C CA . LEU A 1 383 ? -3.384 -10.252 6.334 1.00 92.31 383 LEU A CA 1
ATOM 3001 C C . LEU A 1 383 ? -2.310 -9.858 7.349 1.00 92.31 383 LEU A C 1
ATOM 3003 O O . LEU A 1 383 ? -1.981 -8.673 7.460 1.00 92.31 383 LEU A O 1
ATOM 3007 N N . VAL A 1 384 ? -1.733 -10.837 8.040 1.00 88.62 384 VAL A N 1
ATOM 3008 C CA . VAL A 1 384 ? -0.636 -10.640 9.000 1.00 88.62 384 VAL A CA 1
ATOM 3009 C C . VAL A 1 384 ? 0.572 -11.496 8.636 1.00 88.62 384 VAL A C 1
ATOM 3011 O O . VAL A 1 384 ? 0.467 -12.461 7.880 1.00 88.62 384 VAL A O 1
ATOM 3014 N N . ASP A 1 385 ? 1.735 -11.127 9.163 1.00 84.12 385 ASP A N 1
ATOM 3015 C CA . ASP A 1 385 ? 2.934 -11.960 9.087 1.00 84.12 385 ASP A CA 1
ATOM 3016 C C . ASP A 1 385 ? 2.940 -13.085 10.136 1.00 84.12 385 ASP A C 1
ATOM 3018 O O . ASP A 1 385 ? 2.093 -13.151 11.032 1.00 84.12 385 ASP A O 1
ATOM 3022 N N . SER A 1 386 ? 3.915 -13.989 10.020 1.00 82.00 386 SER A N 1
ATOM 3023 C CA . SER A 1 386 ? 4.116 -15.099 10.957 1.00 82.00 386 SER A CA 1
ATOM 3024 C C . SER A 1 386 ? 4.284 -14.640 12.406 1.00 82.00 386 SER A C 1
ATOM 3026 O O . SER A 1 386 ? 3.817 -15.325 13.312 1.00 82.00 386 SER A O 1
ATOM 3028 N N . SER A 1 387 ? 4.899 -13.476 12.636 1.00 81.00 387 SER A N 1
ATOM 3029 C CA . SER A 1 387 ? 5.133 -12.954 13.988 1.00 81.00 387 SER A CA 1
ATOM 3030 C C . SER A 1 387 ? 3.854 -12.482 14.684 1.00 81.00 387 SER A C 1
ATOM 3032 O O . SER A 1 387 ? 3.791 -12.487 15.909 1.00 81.00 387 SER A O 1
ATOM 3034 N N . SER A 1 388 ? 2.822 -12.138 13.911 1.00 84.19 388 SER A N 1
ATOM 3035 C CA . SER A 1 388 ? 1.577 -11.550 14.417 1.00 84.19 388 SER A CA 1
ATOM 3036 C C . SER A 1 388 ? 0.359 -12.466 14.259 1.00 84.19 388 SER A C 1
ATOM 3038 O O . SER A 1 388 ? -0.789 -12.039 14.382 1.00 84.19 388 SER A O 1
ATOM 3040 N N . THR A 1 389 ? 0.589 -13.748 13.975 1.00 86.50 389 THR A N 1
ATOM 3041 C CA . THR A 1 389 ? -0.486 -14.729 13.773 1.00 86.50 389 THR A CA 1
ATOM 3042 C C . THR A 1 389 ? -1.327 -14.925 15.041 1.00 86.50 389 THR A C 1
ATOM 3044 O O . THR A 1 389 ? -2.548 -15.022 14.957 1.00 86.50 389 THR A O 1
ATOM 3047 N N . SER A 1 390 ? -0.709 -14.904 16.228 1.00 86.12 390 SER A N 1
ATOM 3048 C CA . SER A 1 390 ? -1.427 -15.000 17.509 1.00 86.12 390 SER A CA 1
ATOM 3049 C C . SER A 1 390 ? -2.394 -13.842 17.747 1.00 86.12 390 SER A C 1
ATOM 3051 O O . SER A 1 390 ? -3.450 -14.045 18.340 1.00 86.12 390 SER A O 1
ATOM 3053 N N . ASP A 1 391 ? -2.048 -12.640 17.286 1.00 86.00 391 ASP A N 1
ATOM 3054 C CA . ASP A 1 391 ? -2.909 -11.469 17.448 1.00 86.00 391 ASP A CA 1
ATOM 3055 C C . ASP A 1 391 ? -4.136 -11.571 16.540 1.00 86.00 391 ASP A C 1
ATOM 3057 O O . ASP A 1 391 ? -5.243 -11.255 16.969 1.00 86.00 391 ASP A O 1
ATOM 3061 N N . LEU A 1 392 ? -3.969 -12.114 15.328 1.00 89.56 392 LEU A N 1
ATOM 3062 C CA . LEU A 1 392 ? -5.091 -12.364 14.424 1.00 89.56 392 LEU A CA 1
ATOM 3063 C C . LEU A 1 392 ? -6.048 -13.439 14.966 1.00 89.56 392 LEU A C 1
ATOM 3065 O O . LEU A 1 392 ? -7.258 -13.302 14.808 1.00 89.56 392 LEU A O 1
ATOM 3069 N N . TYR A 1 393 ? -5.533 -14.467 15.650 1.00 89.31 393 TYR A N 1
ATOM 3070 C CA . TYR A 1 393 ? -6.368 -15.455 16.349 1.00 89.31 393 TYR A CA 1
ATOM 3071 C C . TYR A 1 393 ? -7.206 -14.834 17.472 1.00 89.31 393 TYR A C 1
ATOM 3073 O O . TYR A 1 393 ? -8.385 -15.154 17.618 1.00 89.31 393 TYR A O 1
ATOM 3081 N N . ARG A 1 394 ? -6.612 -13.936 18.265 1.00 88.94 394 ARG A N 1
ATOM 3082 C CA . ARG A 1 394 ? -7.339 -13.223 19.328 1.00 88.94 394 ARG A CA 1
ATOM 3083 C C . ARG A 1 394 ? -8.440 -12.343 18.755 1.00 88.94 394 ARG A C 1
ATOM 3085 O O . ARG A 1 394 ? -9.537 -12.303 19.298 1.00 88.94 394 ARG A O 1
ATOM 3092 N N . GLU A 1 395 ? -8.163 -11.662 17.650 1.00 91.31 395 GLU A N 1
ATOM 3093 C CA . GLU A 1 395 ? -9.159 -10.839 16.970 1.00 91.31 395 GLU A CA 1
ATOM 3094 C C . GLU A 1 395 ? -10.294 -11.676 16.366 1.00 91.31 395 GLU A C 1
ATOM 3096 O O . GLU A 1 395 ? -11.457 -11.313 16.522 1.00 91.31 395 GLU A O 1
ATOM 3101 N N . GLU A 1 396 ? -9.992 -12.811 15.725 1.00 92.38 396 GLU A N 1
ATOM 3102 C CA . GLU A 1 396 ? -11.009 -13.755 15.240 1.00 92.38 396 GLU A CA 1
ATOM 3103 C C . GLU A 1 396 ? -11.946 -14.180 16.379 1.00 92.38 396 GLU A C 1
ATOM 3105 O O . GLU A 1 396 ? -13.171 -14.130 16.232 1.00 92.38 396 GLU A O 1
ATOM 3110 N N . LEU A 1 397 ? -11.378 -14.548 17.530 1.00 90.81 397 LEU A N 1
ATOM 3111 C CA . LEU A 1 397 ? -12.144 -14.955 18.703 1.00 90.81 397 LEU A CA 1
ATOM 3112 C C . LEU A 1 397 ? -12.980 -13.798 19.269 1.00 90.81 397 LEU A C 1
ATOM 3114 O O . LEU A 1 397 ? -14.164 -13.980 19.556 1.00 90.81 397 LEU A O 1
ATOM 3118 N N . ALA A 1 398 ? -12.407 -12.596 19.371 1.00 91.19 398 ALA A N 1
ATOM 3119 C CA . ALA A 1 398 ? -13.111 -11.408 19.845 1.00 91.19 398 ALA A CA 1
ATOM 3120 C C . ALA A 1 398 ? -14.295 -11.034 18.937 1.00 91.19 398 ALA A C 1
ATOM 3122 O O . ALA A 1 398 ? -15.395 -10.779 19.429 1.00 91.19 398 ALA A O 1
ATOM 3123 N N . LEU A 1 399 ? -14.101 -11.059 17.614 1.00 92.62 399 LEU A N 1
ATOM 3124 C CA . LEU A 1 399 ? -15.158 -10.793 16.634 1.00 92.62 399 LEU A CA 1
ATOM 3125 C C . LEU A 1 399 ? -16.248 -11.869 16.663 1.00 92.62 399 LEU A C 1
ATOM 3127 O O . LEU A 1 399 ? -17.428 -11.535 16.594 1.00 92.62 399 LEU A O 1
ATOM 3131 N N . THR A 1 400 ? -15.869 -13.140 16.812 1.00 91.62 400 THR A N 1
ATOM 3132 C CA . THR A 1 400 ? -16.821 -14.257 16.925 1.00 91.62 400 THR A CA 1
ATOM 3133 C C . THR A 1 400 ? -17.681 -14.119 18.184 1.00 91.62 400 THR A C 1
ATOM 3135 O O . THR A 1 400 ? -18.902 -14.237 18.125 1.00 91.62 400 THR A O 1
ATOM 3138 N N . ASN A 1 401 ? -17.071 -13.781 19.323 1.00 89.06 401 ASN A N 1
ATOM 3139 C CA . ASN A 1 401 ? -17.797 -13.565 20.578 1.00 89.06 401 ASN A CA 1
ATOM 3140 C C . ASN A 1 401 ? -18.728 -12.342 20.513 1.00 89.06 401 ASN A C 1
ATOM 3142 O O . ASN A 1 401 ? -19.784 -12.329 21.147 1.00 89.06 401 ASN A O 1
ATOM 3146 N N . ALA A 1 402 ? -18.356 -11.323 19.736 1.00 91.31 402 ALA A N 1
ATOM 3147 C CA . ALA A 1 402 ? -19.134 -10.101 19.575 1.00 91.31 402 ALA A CA 1
ATOM 3148 C C . ALA A 1 402 ? -20.190 -10.167 18.455 1.00 91.31 402 ALA A C 1
ATOM 3150 O O . ALA A 1 402 ? -21.011 -9.252 18.350 1.00 91.31 402 ALA A O 1
ATOM 3151 N N . GLU A 1 403 ? -20.230 -11.229 17.644 1.00 89.44 403 GLU A N 1
ATOM 3152 C CA . GLU A 1 403 ? -21.074 -11.319 16.443 1.00 89.44 403 GLU A CA 1
ATOM 3153 C C . GLU A 1 403 ? -22.562 -11.058 16.742 1.00 89.44 403 GLU A C 1
ATOM 3155 O O . GLU A 1 403 ? -23.219 -10.251 16.076 1.00 89.44 403 GLU A O 1
ATOM 3160 N N . LEU A 1 404 ? -23.086 -11.665 17.813 1.00 89.31 404 LEU A N 1
ATOM 3161 C CA . LEU A 1 404 ? -24.497 -11.555 18.207 1.00 89.31 404 LEU A CA 1
ATOM 3162 C C . LEU A 1 404 ? -24.895 -10.161 18.714 1.00 89.31 404 LEU A C 1
ATOM 3164 O O . LEU A 1 404 ? -26.085 -9.886 18.887 1.00 89.31 404 LEU A O 1
ATOM 3168 N N . THR A 1 405 ? -23.931 -9.267 18.953 1.00 91.56 405 THR A N 1
ATOM 3169 C CA . THR A 1 405 ? -24.229 -7.882 19.340 1.00 91.56 405 THR A CA 1
ATOM 3170 C C . THR A 1 405 ? -24.813 -7.081 18.179 1.00 91.56 405 THR A C 1
ATOM 3172 O O . THR A 1 405 ? -25.582 -6.149 18.407 1.00 91.56 405 THR A O 1
ATOM 3175 N N . GLY A 1 406 ? -24.459 -7.430 16.935 1.00 92.25 406 GLY A N 1
ATOM 3176 C CA . GLY A 1 406 ? -24.791 -6.646 15.745 1.00 92.25 406 GLY A CA 1
ATOM 3177 C C . GLY A 1 406 ? -24.091 -5.280 15.667 1.00 92.25 406 GLY A C 1
ATOM 3178 O O . GLY A 1 406 ? -24.474 -4.472 14.811 1.00 92.25 406 GLY A O 1
ATOM 3179 N N . LEU A 1 407 ? -23.102 -5.033 16.540 1.00 94.56 407 LEU A N 1
ATOM 3180 C CA . LEU A 1 407 ? -22.332 -3.787 16.677 1.00 94.56 407 LEU A CA 1
ATOM 3181 C C . LEU A 1 407 ? -20.923 -3.880 16.078 1.00 94.56 407 LEU A C 1
ATOM 3183 O O . LEU A 1 407 ? -20.225 -2.871 16.000 1.00 94.56 407 LEU A O 1
ATOM 3187 N N . THR A 1 408 ? -20.492 -5.071 15.670 1.00 95.06 408 THR A N 1
ATOM 3188 C CA . THR A 1 408 ? -19.162 -5.325 15.111 1.00 95.06 408 THR A CA 1
ATOM 3189 C C . THR A 1 408 ? -19.260 -5.825 13.676 1.00 95.06 408 THR A C 1
ATOM 3191 O O . THR A 1 408 ? -20.311 -6.288 13.219 1.00 95.06 408 THR A O 1
ATOM 3194 N N . ALA A 1 409 ? -18.146 -5.758 12.951 1.00 93.75 409 ALA A N 1
ATOM 3195 C CA . ALA A 1 409 ? -17.965 -6.644 11.810 1.00 93.75 409 ALA A CA 1
ATOM 3196 C C . ALA A 1 409 ? -17.917 -8.113 12.284 1.00 93.75 409 ALA A C 1
ATOM 3198 O O . ALA A 1 409 ? -17.671 -8.384 13.461 1.00 93.75 409 ALA A O 1
ATOM 3199 N N . HIS A 1 410 ? -18.174 -9.057 11.383 1.00 92.06 410 HIS A N 1
ATOM 3200 C CA . HIS A 1 410 ? -18.177 -10.487 11.689 1.00 92.06 410 HIS A CA 1
ATOM 3201 C C . HIS A 1 410 ? -17.221 -11.255 10.786 1.00 92.06 410 HIS A C 1
ATOM 3203 O O . HIS A 1 410 ? -16.931 -10.851 9.654 1.00 92.06 410 HIS A O 1
ATOM 3209 N N . VAL A 1 411 ? -16.726 -12.368 11.322 1.00 93.62 411 VAL A N 1
ATOM 3210 C CA . VAL A 1 411 ? -15.859 -13.302 10.612 1.00 93.62 411 VAL A CA 1
ATOM 3211 C C . VAL A 1 411 ? -16.708 -14.081 9.616 1.00 93.62 411 VAL A C 1
ATOM 3213 O O . VAL A 1 411 ? -17.661 -14.758 9.981 1.00 93.62 411 VAL A O 1
ATOM 3216 N N . GLU A 1 412 ? -16.368 -13.976 8.337 1.00 90.69 412 GLU A N 1
ATOM 3217 C CA . GLU A 1 412 ? -17.074 -14.692 7.272 1.00 90.69 412 GLU A CA 1
ATOM 3218 C C . GLU A 1 412 ? -16.570 -16.134 7.141 1.00 90.69 412 GLU A C 1
ATOM 3220 O O . GLU A 1 412 ? -17.316 -17.057 6.815 1.00 90.69 412 GLU A O 1
ATOM 3225 N N . HIS A 1 413 ? -15.264 -16.310 7.315 1.00 79.69 413 HIS A N 1
ATOM 3226 C CA . HIS A 1 413 ? -14.590 -17.593 7.252 1.00 79.69 413 HIS A CA 1
ATOM 3227 C C . HIS A 1 413 ? -13.454 -17.576 8.263 1.00 79.69 413 HIS A C 1
ATOM 3229 O O . HIS A 1 413 ? -12.754 -16.567 8.374 1.00 79.69 413 HIS A O 1
ATOM 3235 N N . GLY A 1 414 ? -13.270 -18.700 8.955 1.00 74.69 414 GLY A N 1
ATOM 3236 C CA . GLY A 1 414 ? -12.213 -18.835 9.946 1.00 74.69 414 GLY A CA 1
ATOM 3237 C C . GLY A 1 414 ? -10.818 -18.599 9.365 1.00 74.69 414 GLY A C 1
ATOM 3238 O O . GLY A 1 414 ? -10.604 -18.688 8.147 1.00 74.69 414 GLY A O 1
ATOM 3239 N N . LEU A 1 415 ? -9.881 -18.294 10.255 1.00 88.38 415 LEU A N 1
ATOM 3240 C CA . LEU A 1 415 ? -8.501 -17.942 9.949 1.00 88.38 415 LEU A CA 1
ATOM 3241 C C . LEU A 1 415 ? -7.788 -19.046 9.155 1.00 88.38 415 LEU A C 1
ATOM 3243 O O . LEU A 1 415 ? -7.867 -20.236 9.469 1.00 88.38 415 LEU A O 1
ATOM 3247 N N . VAL A 1 416 ? -7.043 -18.638 8.126 1.00 90.81 416 VAL A N 1
ATOM 3248 C CA . VAL A 1 416 ? -6.214 -19.529 7.305 1.00 90.81 416 VAL A CA 1
ATOM 3249 C C . VAL A 1 416 ? -4.741 -19.189 7.483 1.00 90.81 416 VAL A C 1
ATOM 3251 O O . VAL A 1 416 ? -4.326 -18.048 7.287 1.00 90.81 416 VAL A O 1
ATOM 3254 N N . ASN A 1 417 ? -3.945 -20.204 7.817 1.00 88.81 417 ASN A N 1
ATOM 3255 C CA . ASN A 1 417 ? -2.488 -20.107 7.862 1.00 88.81 417 ASN A CA 1
ATOM 3256 C C . ASN A 1 417 ? -1.877 -20.465 6.509 1.00 88.81 417 ASN A C 1
ATOM 3258 O O . ASN A 1 417 ? -2.347 -21.370 5.819 1.00 88.81 417 ASN A O 1
ATOM 3262 N N . PHE A 1 418 ? -0.776 -19.808 6.170 1.00 81.69 418 PHE A N 1
ATOM 3263 C CA . PHE A 1 418 ? 0.030 -20.113 4.993 1.00 81.69 418 PHE A CA 1
ATOM 3264 C C . PHE A 1 418 ? 1.515 -19.823 5.282 1.00 81.69 418 PHE A C 1
ATOM 3266 O O . PHE A 1 418 ? 1.841 -19.162 6.271 1.00 81.69 418 PHE A O 1
ATOM 3273 N N . PRO A 1 419 ? 2.455 -20.309 4.450 1.00 77.06 419 PRO A N 1
ATOM 3274 C CA . PRO A 1 419 ? 3.869 -19.991 4.624 1.00 77.06 419 PRO A CA 1
ATOM 3275 C C . PRO A 1 419 ? 4.110 -18.472 4.679 1.00 77.06 419 PRO A C 1
ATOM 3277 O O . PRO A 1 419 ? 3.851 -17.751 3.718 1.00 77.06 419 PRO A O 1
ATOM 3280 N N . GLY A 1 420 ? 4.604 -17.985 5.820 1.00 74.94 420 GLY A N 1
ATOM 3281 C CA . GLY A 1 420 ? 4.910 -16.569 6.044 1.00 74.94 420 GLY A CA 1
ATOM 3282 C C . GLY A 1 420 ? 3.790 -15.721 6.662 1.00 74.94 420 GLY A C 1
ATOM 3283 O O . GLY A 1 420 ? 3.999 -14.514 6.814 1.00 74.94 420 GLY A O 1
ATOM 3284 N N . GLY A 1 421 ? 2.637 -16.293 7.036 1.00 87.94 421 GLY A N 1
ATOM 3285 C CA . GLY A 1 421 ? 1.605 -15.539 7.753 1.00 87.94 421 GLY A CA 1
ATOM 3286 C C . GLY A 1 421 ? 0.238 -16.205 7.892 1.00 87.94 421 GLY A C 1
ATOM 3287 O O . GLY A 1 421 ? 0.070 -17.408 7.689 1.00 87.94 421 GLY A O 1
ATOM 3288 N N . ALA A 1 422 ? -0.747 -15.382 8.239 1.00 91.44 422 ALA A N 1
ATOM 3289 C CA . ALA A 1 422 ? -2.137 -15.787 8.394 1.00 91.44 422 ALA A CA 1
ATOM 3290 C C . ALA A 1 422 ? -3.091 -14.737 7.817 1.00 91.44 422 ALA A C 1
ATOM 3292 O O . ALA A 1 422 ? -2.733 -13.564 7.655 1.00 91.44 422 ALA A O 1
ATOM 3293 N N . ALA A 1 423 ? -4.305 -15.168 7.482 1.00 95.00 423 ALA A N 1
ATOM 3294 C CA . ALA A 1 423 ? -5.338 -14.301 6.943 1.00 95.00 423 ALA A CA 1
ATOM 3295 C C . ALA A 1 423 ? -6.731 -14.613 7.496 1.00 95.00 423 ALA A C 1
ATOM 3297 O O . ALA A 1 423 ? -7.054 -15.766 7.775 1.00 95.00 423 ALA A O 1
ATOM 3298 N N . LEU A 1 424 ? -7.558 -13.572 7.597 1.00 94.56 424 LEU A N 1
ATOM 3299 C CA . LEU A 1 424 ? -8.928 -13.613 8.105 1.00 94.56 424 LEU A CA 1
ATOM 3300 C C . LEU A 1 424 ? -9.857 -12.848 7.155 1.00 94.56 424 LEU A C 1
ATOM 3302 O O . LEU A 1 424 ? -9.522 -11.740 6.725 1.00 94.56 424 LEU A O 1
ATOM 3306 N N . LEU A 1 425 ? -11.023 -13.421 6.843 1.00 95.56 425 LEU A N 1
ATOM 3307 C CA . LEU A 1 425 ? -12.068 -12.744 6.071 1.00 95.56 425 LEU A CA 1
ATOM 3308 C C . LEU A 1 425 ? -13.139 -12.178 6.997 1.00 95.56 425 LEU A C 1
ATOM 3310 O O . LEU A 1 425 ? -13.741 -12.902 7.787 1.00 95.56 425 LEU A O 1
ATOM 3314 N N . VAL A 1 426 ? -13.411 -10.889 6.837 1.00 94.50 426 VAL A N 1
ATOM 3315 C CA . VAL A 1 426 ? -14.335 -10.112 7.659 1.00 94.50 426 VAL A CA 1
ATOM 3316 C C . VAL A 1 426 ? -15.343 -9.393 6.763 1.00 94.50 426 VAL A C 1
ATOM 3318 O O . VAL A 1 426 ? -15.042 -8.999 5.634 1.00 94.50 426 VAL A O 1
ATOM 3321 N N . THR A 1 427 ? -16.561 -9.215 7.255 1.00 93.88 427 THR A N 1
ATOM 3322 C CA . THR A 1 427 ? -17.649 -8.519 6.560 1.00 93.88 427 THR A CA 1
ATOM 3323 C C . THR A 1 427 ? -18.480 -7.713 7.566 1.00 93.88 427 THR A C 1
ATOM 3325 O O . THR A 1 427 ? -18.560 -8.082 8.738 1.00 93.88 427 THR A O 1
ATOM 3328 N N . PRO A 1 428 ? -19.133 -6.617 7.154 1.00 94.19 428 PRO A N 1
ATOM 3329 C CA . PRO A 1 428 ? -19.077 -5.975 5.836 1.00 94.19 428 PRO A CA 1
ATOM 3330 C C . PRO A 1 428 ? -17.805 -5.142 5.622 1.00 94.19 428 PRO A C 1
ATOM 3332 O O . PRO A 1 428 ? -17.100 -4.789 6.564 1.00 94.19 428 PRO A O 1
ATOM 3335 N N . VAL A 1 429 ? -17.542 -4.773 4.365 1.00 93.75 429 VAL A N 1
ATOM 3336 C CA . VAL A 1 429 ? -16.571 -3.721 4.030 1.00 93.75 429 VAL A CA 1
ATOM 3337 C C . VAL A 1 429 ? -17.258 -2.363 4.151 1.00 93.75 429 VAL A C 1
ATOM 3339 O O . VAL A 1 429 ? -18.208 -2.086 3.419 1.00 93.75 429 VAL A O 1
ATOM 3342 N N . GLY A 1 430 ? -16.771 -1.516 5.056 1.00 91.94 430 GLY A N 1
ATOM 3343 C CA . GLY A 1 430 ? -17.255 -0.148 5.245 1.00 91.94 430 GLY A CA 1
ATOM 3344 C C . GLY A 1 430 ? -16.196 0.906 4.928 1.00 91.94 430 GLY A C 1
ATOM 3345 O O . GLY A 1 430 ? -15.028 0.593 4.700 1.00 91.94 430 GLY A O 1
ATOM 3346 N N . ALA A 1 431 ? -16.614 2.170 4.920 1.00 91.38 431 ALA A N 1
ATOM 3347 C CA . ALA A 1 431 ? -15.697 3.302 4.843 1.00 91.38 431 ALA A CA 1
ATOM 3348 C C . ALA A 1 431 ? -15.202 3.674 6.252 1.00 91.38 431 ALA A C 1
ATOM 3350 O O . ALA A 1 431 ? -15.992 3.593 7.193 1.00 91.38 431 ALA A O 1
ATOM 3351 N N . PRO A 1 432 ? -13.945 4.118 6.427 1.00 89.94 432 PRO A N 1
ATOM 3352 C CA . PRO A 1 432 ? -13.486 4.644 7.709 1.00 89.94 432 PRO A CA 1
ATOM 3353 C C . PRO A 1 432 ? -14.378 5.795 8.181 1.00 89.94 432 PRO A C 1
ATOM 3355 O O . PRO A 1 432 ? -14.729 6.670 7.382 1.00 89.94 432 PRO A O 1
ATOM 3358 N N . LEU A 1 433 ? -14.724 5.819 9.469 1.00 91.00 433 LEU A N 1
ATOM 3359 C CA . LEU A 1 433 ? -15.471 6.934 10.039 1.00 91.00 433 LEU A CA 1
ATOM 3360 C C . LEU A 1 433 ? -14.646 8.234 9.925 1.00 91.00 433 LEU A C 1
ATOM 3362 O O . LEU A 1 433 ? -13.510 8.287 10.412 1.00 91.00 433 LEU A O 1
ATOM 3366 N N . PRO A 1 434 ? -15.184 9.303 9.303 1.00 88.88 434 PRO A N 1
ATOM 3367 C CA . PRO A 1 434 ? -14.533 10.605 9.311 1.00 88.88 434 PRO A CA 1
ATOM 3368 C C . PRO A 1 434 ? -14.331 11.113 10.737 1.00 88.88 434 PRO A C 1
ATOM 3370 O O . PRO A 1 434 ? -15.048 10.740 11.664 1.00 88.88 434 PRO A O 1
ATOM 3373 N N . ARG A 1 435 ? -13.370 12.021 10.922 1.00 86.19 435 ARG A N 1
ATOM 3374 C CA . ARG A 1 435 ? -13.173 12.645 12.232 1.00 86.19 435 ARG A CA 1
ATOM 3375 C C . ARG A 1 435 ? -14.493 13.292 12.690 1.00 86.19 435 ARG A C 1
ATOM 3377 O O . ARG A 1 435 ? -15.020 14.103 11.929 1.00 86.19 435 ARG A O 1
ATOM 3384 N N . PRO A 1 436 ? -14.976 13.014 13.915 1.00 90.19 436 PRO A N 1
ATOM 3385 C CA . PRO A 1 436 ? -16.165 13.677 14.431 1.00 90.19 436 PRO A CA 1
ATOM 3386 C C . PRO A 1 436 ? -15.899 15.183 14.555 1.00 90.19 436 PRO A C 1
ATOM 3388 O O . PRO A 1 436 ? -14.880 15.610 15.104 1.00 90.19 436 PRO A O 1
ATOM 3391 N N . THR A 1 437 ? -16.808 15.984 14.012 1.00 89.56 437 THR A N 1
ATOM 3392 C CA . THR A 1 437 ? -16.765 17.456 14.007 1.00 89.56 437 THR A CA 1
ATOM 3393 C C . THR A 1 437 ? -17.932 18.082 14.766 1.00 89.56 437 THR A C 1
ATOM 3395 O O . THR A 1 437 ? -17.900 19.270 15.089 1.00 89.56 437 THR A O 1
ATOM 3398 N N . THR A 1 438 ? -18.949 17.289 15.092 1.00 93.56 438 THR A N 1
ATOM 3399 C CA . THR A 1 438 ? -20.153 17.711 15.803 1.00 93.56 438 THR A CA 1
ATOM 3400 C C . THR A 1 438 ? -20.309 16.961 17.123 1.00 93.56 438 THR A C 1
ATOM 3402 O O . THR A 1 438 ? -19.831 15.839 17.284 1.00 93.56 438 THR A O 1
ATOM 3405 N N . LEU A 1 439 ? -21.034 17.567 18.071 1.00 95.00 439 LEU A N 1
ATOM 3406 C CA . LEU A 1 439 ? -21.377 16.913 19.336 1.00 95.00 439 LEU A CA 1
ATOM 3407 C C . LEU A 1 439 ? -22.121 15.595 19.094 1.00 95.00 439 LEU A C 1
ATOM 3409 O O . LEU A 1 439 ? -21.835 14.607 19.758 1.00 95.00 439 LEU A O 1
ATOM 3413 N N . GLN A 1 440 ? -23.046 15.570 18.130 1.00 95.31 440 GLN A N 1
ATOM 3414 C CA . GLN A 1 440 ? -23.846 14.381 17.855 1.00 95.31 440 GLN A CA 1
ATOM 3415 C C . GLN A 1 440 ? -22.986 13.208 17.372 1.00 95.31 440 GLN A C 1
ATOM 3417 O O . GLN A 1 440 ? -23.222 12.081 17.785 1.00 95.31 440 GLN A O 1
ATOM 3422 N N . GLU A 1 441 ? -21.962 13.454 16.552 1.00 94.38 441 GLU A N 1
ATOM 3423 C CA . GLU A 1 441 ? -21.033 12.401 16.120 1.00 94.38 441 GLU A CA 1
ATOM 3424 C C . GLU A 1 441 ? -20.219 11.839 17.296 1.00 94.38 441 GLU A C 1
ATOM 3426 O O . GLU A 1 441 ? -20.036 10.627 17.387 1.00 94.38 441 GLU A O 1
ATOM 3431 N N . VAL A 1 442 ? -19.777 12.694 18.227 1.00 96.56 442 VAL A N 1
ATOM 3432 C CA . VAL A 1 442 ? -19.084 12.255 19.453 1.00 96.56 442 VAL A CA 1
ATOM 3433 C C . VAL A 1 442 ? -20.024 11.445 20.350 1.00 96.56 442 VAL A C 1
ATOM 3435 O O . VAL A 1 442 ? -19.646 10.382 20.833 1.00 96.56 442 VAL A O 1
ATOM 3438 N N . VAL A 1 443 ? -21.264 11.907 20.536 1.00 96.75 443 VAL A N 1
ATOM 3439 C CA . VAL A 1 443 ? -22.292 11.182 21.299 1.00 96.75 443 VAL A CA 1
ATOM 3440 C C . VAL A 1 443 ? -22.572 9.817 20.675 1.00 96.75 443 VAL A C 1
ATOM 3442 O O . VAL A 1 443 ? -22.613 8.831 21.401 1.00 96.75 443 VAL A O 1
ATOM 3445 N N . ASN A 1 444 ? -22.700 9.731 19.349 1.00 95.50 444 ASN A N 1
ATOM 3446 C CA . ASN A 1 444 ? -22.935 8.464 18.654 1.00 95.50 444 ASN A CA 1
ATOM 3447 C C . ASN A 1 444 ? -21.790 7.461 18.876 1.00 95.50 444 ASN A C 1
ATOM 3449 O O . ASN A 1 444 ? -22.051 6.271 19.012 1.00 95.50 444 ASN A O 1
ATOM 3453 N N . LEU A 1 445 ? -20.535 7.924 18.940 1.00 96.81 445 LEU A N 1
ATOM 3454 C CA . LEU A 1 445 ? -19.377 7.069 19.227 1.00 96.81 445 LEU A CA 1
ATOM 3455 C C . LEU A 1 445 ? -19.403 6.501 20.651 1.00 96.81 445 LEU A C 1
ATOM 3457 O O . LEU A 1 445 ? -19.211 5.300 20.835 1.00 96.81 445 LEU A O 1
ATOM 3461 N N . PHE A 1 446 ? -19.659 7.346 21.653 1.00 97.69 446 PHE A N 1
ATOM 3462 C CA . PHE A 1 446 ? -19.776 6.884 23.039 1.00 97.69 446 PHE A CA 1
ATOM 3463 C C . PHE A 1 446 ? -21.007 6.005 23.252 1.00 97.69 446 PHE A C 1
ATOM 3465 O O . PHE A 1 446 ? -20.941 5.047 24.014 1.00 97.69 446 PHE A O 1
ATOM 3472 N N . ASP A 1 447 ? -22.109 6.279 22.554 1.00 96.94 447 ASP A N 1
ATOM 3473 C CA . ASP A 1 447 ? -23.286 5.419 22.604 1.00 96.94 447 ASP A CA 1
ATOM 3474 C C . ASP A 1 447 ? -23.019 4.051 21.960 1.00 96.94 447 ASP A C 1
ATOM 3476 O O . ASP A 1 447 ? -23.424 3.030 22.507 1.00 96.94 447 ASP A O 1
ATOM 3480 N N . LEU A 1 448 ? -22.269 4.002 20.855 1.00 96.44 448 LEU A N 1
ATOM 3481 C CA . LEU A 1 448 ? -21.848 2.746 20.232 1.00 96.44 448 LEU A CA 1
ATOM 3482 C C . LEU A 1 448 ? -20.934 1.923 21.158 1.00 96.44 448 LEU A C 1
ATOM 3484 O O . LEU A 1 448 ? -21.064 0.701 21.220 1.00 96.44 448 LEU A O 1
ATOM 3488 N N . LEU A 1 449 ? -20.023 2.575 21.891 1.00 96.62 449 LEU A N 1
ATOM 3489 C CA . LEU A 1 449 ? -19.180 1.913 22.894 1.00 96.62 449 LEU A CA 1
ATOM 3490 C C . LEU A 1 449 ? -20.017 1.391 24.072 1.00 96.62 449 LEU A C 1
ATOM 3492 O O . LEU A 1 449 ? -19.879 0.238 24.471 1.00 96.62 449 LEU A O 1
ATOM 3496 N N . ARG A 1 450 ? -20.945 2.212 24.571 1.00 96.50 450 ARG A N 1
ATOM 3497 C CA . ARG A 1 450 ? -21.881 1.851 25.641 1.00 96.50 450 ARG A CA 1
ATOM 3498 C C . ARG A 1 450 ? -22.702 0.618 25.289 1.00 96.50 450 ARG A C 1
ATOM 3500 O O . ARG A 1 450 ? -22.797 -0.302 26.093 1.00 96.50 450 ARG A O 1
ATOM 3507 N N . GLN A 1 451 ? -23.273 0.582 24.086 1.00 95.50 451 GLN A N 1
ATOM 3508 C CA . GLN A 1 451 ? -24.049 -0.566 23.613 1.00 95.50 451 GLN A CA 1
ATOM 3509 C C . GLN A 1 451 ? -23.207 -1.852 23.573 1.00 95.50 451 GLN A C 1
ATOM 3511 O O . GLN A 1 451 ? -23.742 -2.930 23.823 1.00 95.50 451 GLN A O 1
ATOM 3516 N N . LEU A 1 452 ? -21.902 -1.752 23.296 1.00 93.31 452 LEU A N 1
ATOM 3517 C CA . LEU A 1 452 ? -20.984 -2.892 23.327 1.00 93.31 452 LEU A CA 1
ATOM 3518 C C . LEU A 1 452 ? -20.778 -3.393 24.767 1.00 93.31 452 LEU A C 1
ATOM 3520 O O . LEU A 1 452 ? -20.942 -4.584 25.042 1.00 93.31 452 LEU A O 1
ATOM 3524 N N . HIS A 1 453 ? -20.534 -2.470 25.704 1.00 93.38 453 HIS A N 1
ATOM 3525 C CA . HIS A 1 453 ? -20.377 -2.775 27.131 1.00 93.38 453 HIS A CA 1
ATOM 3526 C C . HIS A 1 453 ? -21.653 -3.366 27.749 1.00 93.38 453 HIS A C 1
ATOM 3528 O O . HIS A 1 453 ? -21.570 -4.327 28.508 1.00 93.38 453 HIS A O 1
ATOM 3534 N N . GLU A 1 454 ? -22.842 -2.894 27.362 1.00 92.31 454 GLU A N 1
ATOM 3535 C CA . GLU A 1 454 ? -24.129 -3.480 27.783 1.00 92.31 454 GLU A CA 1
ATOM 3536 C C . GLU A 1 454 ? -24.322 -4.933 27.335 1.00 92.31 454 GLU A C 1
ATOM 3538 O O . GLU A 1 454 ? -25.108 -5.676 27.927 1.00 92.31 454 GLU A O 1
ATOM 3543 N N . LYS A 1 455 ? -23.621 -5.348 26.277 1.00 91.06 455 LYS A N 1
ATOM 3544 C CA . LYS A 1 455 ? -23.610 -6.731 25.793 1.00 91.06 455 LYS A CA 1
ATOM 3545 C C . LYS A 1 455 ? -22.478 -7.562 26.398 1.00 91.06 455 LYS A C 1
ATOM 3547 O O . LYS A 1 455 ? -22.269 -8.682 25.947 1.00 91.06 455 LYS A O 1
ATOM 3552 N N . ASN A 1 456 ? -21.796 -7.050 27.426 1.00 89.31 456 ASN A N 1
ATOM 3553 C CA . ASN A 1 456 ? -20.619 -7.662 28.043 1.00 89.31 456 ASN A CA 1
ATOM 3554 C C . ASN A 1 456 ? -19.503 -7.941 27.026 1.00 89.31 456 ASN A C 1
ATOM 3556 O O . ASN A 1 456 ? -18.859 -8.987 27.074 1.00 89.31 456 ASN A O 1
ATOM 3560 N N . VAL A 1 457 ? -19.270 -7.002 26.108 1.00 90.31 457 VAL A N 1
ATOM 3561 C CA . VAL A 1 457 ? -18.138 -7.048 25.181 1.00 90.31 457 VAL A CA 1
ATOM 3562 C C . VAL A 1 457 ? -17.267 -5.822 25.420 1.00 90.31 457 VAL A C 1
ATOM 3564 O O . VAL A 1 457 ? -17.753 -4.697 25.384 1.00 90.31 457 VAL A O 1
ATOM 3567 N N . ILE A 1 458 ? -15.978 -6.045 25.662 1.00 92.12 458 ILE A N 1
ATOM 3568 C CA . ILE A 1 458 ? -14.948 -5.002 25.711 1.00 92.12 458 ILE A CA 1
ATOM 3569 C C . ILE A 1 458 ? -14.294 -4.915 24.336 1.00 92.12 458 ILE A C 1
ATOM 3571 O O . ILE A 1 458 ? -14.067 -5.940 23.695 1.00 92.12 458 ILE A O 1
ATOM 3575 N N . HIS A 1 459 ? -13.987 -3.702 23.880 1.00 93.44 459 HIS A N 1
ATOM 3576 C CA . HIS A 1 459 ? -13.283 -3.524 22.615 1.00 93.44 459 HIS A CA 1
ATOM 3577 C C . HIS A 1 459 ? -11.767 -3.680 22.785 1.00 93.44 459 HIS A C 1
ATOM 3579 O O . HIS A 1 459 ? -11.104 -4.242 21.913 1.00 93.44 459 HIS A O 1
ATOM 3585 N N . GLY A 1 460 ? -11.196 -3.121 23.856 1.00 91.50 460 GLY A N 1
ATOM 3586 C CA . GLY A 1 460 ? -9.766 -3.149 24.180 1.00 91.50 460 GLY A CA 1
ATOM 3587 C C . GLY A 1 460 ? -8.899 -2.135 23.421 1.00 91.50 460 GLY A C 1
ATOM 3588 O O . GLY A 1 460 ? -7.834 -1.760 23.906 1.00 91.50 460 GLY A O 1
ATOM 3589 N N . ASP A 1 461 ? -9.356 -1.644 22.266 1.00 91.50 461 ASP A N 1
ATOM 3590 C CA . ASP A 1 461 ? -8.741 -0.534 21.520 1.00 91.50 461 ASP A CA 1
ATOM 3591 C C . ASP A 1 461 ? -9.797 0.317 20.772 1.00 91.50 461 ASP A C 1
ATOM 3593 O O . ASP A 1 461 ? -9.710 0.501 19.551 1.00 91.50 461 ASP A O 1
ATOM 3597 N N . PRO A 1 462 ? -10.847 0.824 21.454 1.00 93.50 462 PRO A N 1
ATOM 3598 C CA . PRO A 1 462 ? -11.918 1.574 20.803 1.00 93.50 462 PRO A CA 1
ATOM 3599 C C . PRO A 1 462 ? -11.419 2.960 20.405 1.00 93.50 462 PRO A C 1
ATOM 3601 O O . PRO A 1 462 ? -11.381 3.909 21.187 1.00 93.50 462 PRO A O 1
ATOM 3604 N N . ARG A 1 463 ? -11.028 3.097 19.145 1.00 93.00 463 ARG A N 1
ATOM 3605 C CA . ARG A 1 463 ? -10.573 4.361 18.563 1.00 93.00 463 ARG A CA 1
ATOM 3606 C C . ARG A 1 463 ? -11.527 4.766 17.456 1.00 93.00 463 ARG A C 1
ATOM 3608 O O . ARG A 1 463 ? -12.072 3.906 16.776 1.00 93.00 463 ARG A O 1
ATOM 3615 N N . ALA A 1 464 ? -11.670 6.064 17.196 1.00 92.19 464 ALA A N 1
ATOM 3616 C CA . ALA A 1 464 ? -12.499 6.522 16.077 1.00 92.19 464 ALA A CA 1
ATOM 3617 C C . ALA A 1 464 ? -12.094 5.889 14.717 1.00 92.19 464 ALA A C 1
ATOM 3619 O O . ALA A 1 464 ? -12.989 5.525 13.960 1.00 92.19 464 ALA A O 1
ATOM 3620 N N . PRO A 1 465 ? -10.793 5.660 14.411 1.00 91.19 465 PRO A N 1
ATOM 3621 C CA . PRO A 1 465 ? -10.372 4.903 13.224 1.00 91.19 465 PRO A CA 1
ATOM 3622 C C . PRO A 1 465 ? -10.755 3.414 13.204 1.00 91.19 465 PRO A C 1
ATOM 3624 O O . PRO A 1 465 ? -10.739 2.816 12.134 1.00 91.19 465 PRO A O 1
ATOM 3627 N N . ASN A 1 466 ? -11.101 2.826 14.353 1.00 94.25 466 ASN A N 1
ATOM 3628 C CA . ASN A 1 466 ? -11.565 1.441 14.479 1.00 94.25 466 ASN A CA 1
ATOM 3629 C C . ASN A 1 466 ? -13.103 1.340 14.339 1.00 94.25 466 ASN A C 1
ATOM 3631 O O . ASN A 1 466 ? -13.703 0.331 14.701 1.00 94.25 466 ASN A O 1
ATOM 3635 N N . VAL A 1 467 ? -13.750 2.381 13.794 1.00 95.44 467 VAL A N 1
ATOM 3636 C CA . VAL A 1 467 ? -15.167 2.378 13.406 1.00 95.44 467 VAL A CA 1
ATOM 3637 C C . VAL A 1 467 ? -15.288 2.504 11.896 1.00 95.44 467 VAL A C 1
ATOM 3639 O O . VAL A 1 467 ? -14.697 3.396 11.278 1.00 95.44 467 VAL A O 1
ATOM 3642 N N . ILE A 1 468 ? -16.119 1.648 11.308 1.00 95.38 468 ILE A N 1
ATOM 3643 C CA . ILE A 1 468 ? -16.507 1.731 9.901 1.00 95.38 468 ILE A CA 1
ATOM 3644 C C . ILE A 1 468 ? -17.966 2.159 9.755 1.00 95.38 468 ILE A C 1
ATOM 3646 O O . ILE A 1 468 ? -18.821 1.828 10.576 1.00 95.38 468 ILE A O 1
ATOM 3650 N N . VAL A 1 469 ? -18.245 2.879 8.673 1.00 94.69 469 VAL A N 1
ATOM 3651 C CA . VAL A 1 469 ? -19.585 3.265 8.235 1.00 94.69 469 VAL A CA 1
ATOM 3652 C C . VAL A 1 469 ? -20.020 2.334 7.111 1.00 94.69 469 VAL A C 1
ATOM 3654 O O . VAL A 1 469 ? -19.330 2.197 6.097 1.00 94.69 469 VAL A O 1
ATOM 3657 N N . VAL A 1 470 ? -21.180 1.711 7.283 1.00 93.31 470 VAL A N 1
ATOM 3658 C CA . VAL A 1 470 ? -21.784 0.780 6.328 1.00 93.31 470 VAL A CA 1
ATOM 3659 C C . VAL A 1 470 ? -23.169 1.292 5.960 1.00 93.31 470 VAL A C 1
ATOM 3661 O O . VAL A 1 470 ? -23.916 1.740 6.826 1.00 93.31 470 VAL A O 1
ATOM 3664 N N . LYS A 1 471 ? -23.529 1.220 4.678 1.00 88.25 471 LYS A N 1
ATOM 3665 C CA . LYS A 1 471 ? -24.887 1.536 4.230 1.00 88.25 471 LYS A CA 1
ATOM 3666 C C . LYS A 1 471 ? -25.812 0.356 4.512 1.00 88.25 471 LYS A C 1
ATOM 3668 O O . LYS A 1 471 ? -25.609 -0.727 3.974 1.00 88.25 471 LYS A O 1
ATOM 3673 N N . ASP A 1 472 ? -26.838 0.592 5.316 1.00 82.06 472 ASP A N 1
ATOM 3674 C CA . ASP A 1 472 ? -27.920 -0.346 5.605 1.00 82.06 472 ASP A CA 1
ATOM 3675 C C . ASP A 1 472 ? -29.257 0.353 5.324 1.00 82.06 472 ASP A C 1
ATOM 3677 O O . ASP A 1 472 ? -29.637 1.288 6.030 1.00 82.06 472 ASP A O 1
ATOM 3681 N N . ASN A 1 473 ? -29.952 -0.058 4.255 1.00 80.25 473 ASN A N 1
ATOM 3682 C CA . ASN A 1 473 ? -31.225 0.536 3.818 1.00 80.25 473 ASN A CA 1
ATOM 3683 C C . ASN A 1 473 ? -31.182 2.080 3.751 1.00 80.25 473 ASN A C 1
ATOM 3685 O O . ASN A 1 473 ? -32.014 2.768 4.345 1.00 80.25 473 ASN A O 1
ATOM 3689 N N . ASP A 1 474 ? -30.158 2.616 3.075 1.00 79.62 474 ASP A N 1
ATOM 3690 C CA . ASP A 1 474 ? -29.843 4.051 2.939 1.00 79.62 474 ASP A CA 1
ATOM 3691 C C . ASP A 1 474 ? -29.480 4.796 4.237 1.00 79.62 474 ASP A C 1
ATOM 3693 O O . ASP A 1 474 ? -29.191 5.996 4.203 1.00 79.62 474 ASP A O 1
ATOM 3697 N N . LYS A 1 475 ? -29.408 4.099 5.376 1.00 85.00 475 LYS A N 1
ATOM 3698 C CA . LYS A 1 475 ? -28.929 4.648 6.648 1.00 85.00 475 LYS A CA 1
ATOM 3699 C C . LYS A 1 475 ? -27.487 4.243 6.906 1.00 85.00 475 LYS A C 1
ATOM 3701 O O . LYS A 1 475 ? -27.056 3.145 6.563 1.00 85.00 475 LYS A O 1
ATOM 3706 N N . ASP A 1 476 ? -26.744 5.146 7.530 1.00 89.75 476 ASP A N 1
ATOM 3707 C CA . ASP A 1 476 ? -25.393 4.856 7.989 1.00 89.75 476 ASP A CA 1
ATOM 3708 C C . ASP A 1 476 ? -25.463 4.037 9.277 1.00 89.75 476 ASP A C 1
ATOM 3710 O O . ASP A 1 476 ? -25.998 4.489 10.292 1.00 89.75 476 ASP A O 1
ATOM 3714 N N . LYS A 1 477 ? -24.922 2.821 9.223 1.00 92.75 477 LYS A N 1
ATOM 3715 C CA . LYS A 1 477 ? -24.702 1.957 10.377 1.00 92.75 477 LYS A CA 1
ATOM 3716 C C . LYS A 1 477 ? -23.223 1.990 10.743 1.00 92.75 477 LYS A C 1
ATOM 3718 O O . LYS A 1 477 ? -22.365 1.778 9.887 1.00 92.75 477 LYS A O 1
ATOM 3723 N N . LEU A 1 478 ? -22.938 2.251 12.015 1.00 95.25 478 LEU A N 1
ATOM 3724 C CA . LEU A 1 478 ? -21.585 2.210 12.562 1.00 95.25 478 LEU A CA 1
ATOM 3725 C C . LEU A 1 478 ? -21.289 0.811 13.094 1.00 95.25 478 LEU A C 1
ATOM 3727 O O . LEU A 1 478 ? -22.132 0.234 13.780 1.00 95.25 478 LEU A O 1
ATOM 3731 N N . LEU A 1 479 ? -20.106 0.286 12.785 1.00 96.25 479 LEU A N 1
ATOM 3732 C CA . LEU A 1 479 ? -19.628 -0.992 13.307 1.00 96.25 479 LEU A CA 1
ATOM 3733 C C . LEU A 1 479 ? -18.196 -0.858 13.824 1.00 96.25 479 LEU A C 1
ATOM 3735 O O . LEU A 1 479 ? -17.369 -0.200 13.190 1.00 96.25 479 LEU A O 1
ATOM 3739 N N . TRP A 1 480 ? -17.907 -1.525 14.938 1.00 96.19 480 TRP A N 1
ATOM 3740 C CA . TRP A 1 480 ? -16.550 -1.696 15.453 1.00 96.19 480 TRP A CA 1
ATOM 3741 C C . TRP A 1 480 ? -15.778 -2.768 14.672 1.00 96.19 480 TRP A C 1
ATOM 3743 O O . TRP A 1 480 ? -16.343 -3.775 14.229 1.00 96.19 480 TRP A O 1
ATOM 3753 N N . ILE A 1 481 ? -14.472 -2.549 14.535 1.00 93.88 481 ILE A N 1
ATOM 3754 C CA . ILE A 1 481 ? -13.478 -3.472 13.970 1.00 93.88 481 ILE A CA 1
ATOM 3755 C C . ILE A 1 481 ? -12.234 -3.491 14.870 1.00 93.88 481 ILE A C 1
ATOM 3757 O O . ILE A 1 481 ? -12.098 -2.627 15.729 1.00 93.88 481 ILE A O 1
ATOM 3761 N N . ASP A 1 482 ? -11.297 -4.420 14.644 1.00 89.94 482 ASP A N 1
ATOM 3762 C CA . ASP A 1 482 ? -10.008 -4.452 15.365 1.00 89.94 482 ASP A CA 1
ATOM 3763 C C . ASP A 1 482 ? -10.190 -4.640 16.888 1.00 89.94 482 ASP A C 1
ATOM 3765 O O . ASP A 1 482 ? -9.591 -3.937 17.703 1.00 89.94 482 ASP A O 1
ATOM 3769 N N . LEU A 1 483 ? -11.079 -5.566 17.272 1.00 90.56 483 LEU A N 1
ATOM 3770 C CA . LEU A 1 483 ? -11.334 -5.909 18.671 1.00 90.56 483 LEU A CA 1
ATOM 3771 C C . LEU A 1 483 ? -10.171 -6.721 19.249 1.00 90.56 483 LEU A C 1
ATOM 3773 O O . LEU A 1 483 ? -9.617 -7.604 18.594 1.00 90.56 483 LEU A O 1
ATOM 3777 N N . VAL A 1 484 ? -9.868 -6.465 20.517 1.00 84.12 484 VAL A N 1
ATOM 3778 C CA . VAL A 1 484 ? -8.927 -7.254 21.308 1.00 84.12 484 VAL A CA 1
ATOM 3779 C C . VAL A 1 484 ? -9.723 -8.159 22.237 1.00 84.12 484 VAL A C 1
ATOM 3781 O O . VAL A 1 484 ? -10.645 -7.711 22.914 1.00 84.12 484 VAL A O 1
ATOM 3784 N N . GLU A 1 485 ? -9.364 -9.440 22.280 1.00 74.06 485 GLU A N 1
ATOM 3785 C CA . GLU A 1 485 ? -9.996 -10.394 23.188 1.00 74.06 485 GLU A CA 1
ATOM 3786 C C . GLU A 1 485 ? -9.822 -9.954 24.652 1.00 74.06 485 GLU A C 1
ATOM 3788 O O . GLU A 1 485 ? -8.701 -9.782 25.136 1.00 74.06 485 GLU A O 1
ATOM 3793 N N . ALA A 1 486 ? -10.939 -9.823 25.368 1.00 64.62 486 ALA A N 1
ATOM 3794 C CA . ALA A 1 486 ? -10.964 -9.679 26.816 1.00 64.62 486 ALA A CA 1
ATOM 3795 C C . ALA A 1 486 ? -11.545 -10.955 27.436 1.00 64.62 486 ALA A C 1
ATOM 3797 O O . ALA A 1 486 ? -12.645 -11.374 27.083 1.00 64.62 486 ALA A O 1
ATOM 3798 N N . LEU A 1 487 ? -10.802 -11.561 28.367 1.00 62.56 487 LEU A N 1
ATOM 3799 C CA . LEU A 1 487 ? -11.205 -12.807 29.029 1.00 62.56 487 LEU A CA 1
ATOM 3800 C C . LEU A 1 487 ? -12.399 -12.605 29.978 1.00 62.56 487 LEU A C 1
ATOM 3802 O O . LEU A 1 487 ? -13.214 -13.511 30.120 1.00 62.56 487 LEU A O 1
ATOM 3806 N N . GLU A 1 488 ? -12.524 -11.423 30.597 1.00 68.06 488 GLU A N 1
ATOM 3807 C CA . GLU A 1 488 ? -13.651 -11.043 31.458 1.00 68.06 488 GLU A CA 1
ATOM 3808 C C . GLU A 1 488 ? -13.925 -9.533 31.375 1.00 68.06 488 GLU A C 1
ATOM 3810 O O . GLU A 1 488 ? -12.999 -8.724 31.295 1.00 68.06 488 GLU A O 1
ATOM 3815 N N . VAL A 1 489 ? -15.204 -9.144 31.423 1.00 70.56 489 VAL A N 1
ATOM 3816 C CA . VAL A 1 489 ? -15.623 -7.735 31.475 1.00 70.56 489 VAL A CA 1
ATOM 3817 C C . VAL A 1 489 ? -15.631 -7.256 32.923 1.00 70.56 489 VAL A C 1
ATOM 3819 O O . VAL A 1 489 ? -16.308 -7.828 33.774 1.00 70.56 489 VAL A O 1
ATOM 3822 N N . ALA A 1 490 ? -14.897 -6.179 33.192 1.00 82.06 490 ALA A N 1
ATOM 3823 C CA . ALA A 1 490 ? -14.798 -5.536 34.497 1.00 82.06 490 ALA A CA 1
ATOM 3824 C C . ALA A 1 490 ? -14.875 -4.009 34.329 1.00 82.06 490 ALA A C 1
ATOM 3826 O O . ALA A 1 490 ? -14.448 -3.511 33.282 1.00 82.06 490 ALA A O 1
ATOM 3827 N N . PRO A 1 491 ? -15.335 -3.254 35.348 1.00 86.31 491 PRO A N 1
ATOM 3828 C CA . PRO A 1 491 ? -15.423 -1.790 35.288 1.00 86.31 491 PRO A CA 1
ATOM 3829 C C . PRO A 1 491 ? -14.132 -1.118 34.800 1.00 86.31 491 PRO A C 1
ATOM 3831 O O . PRO A 1 491 ? -14.167 -0.251 33.932 1.00 86.31 491 PRO A O 1
ATOM 3834 N N . ALA A 1 492 ? -12.972 -1.614 35.244 1.00 88.88 492 ALA A N 1
ATOM 3835 C CA . ALA A 1 492 ? -11.663 -1.116 34.820 1.00 88.88 492 ALA A CA 1
ATOM 3836 C C . ALA A 1 492 ? -11.413 -1.222 33.300 1.00 88.88 492 ALA A C 1
ATOM 3838 O O . ALA A 1 492 ? -10.731 -0.370 32.722 1.00 88.88 492 ALA A O 1
ATOM 3839 N N . PHE A 1 493 ? -11.963 -2.240 32.632 1.00 90.56 493 PHE A N 1
ATOM 3840 C CA . PHE A 1 493 ? -11.877 -2.361 31.176 1.00 90.56 493 PHE A CA 1
ATOM 3841 C C . PHE A 1 493 ? -12.805 -1.365 30.476 1.00 90.56 493 PHE A C 1
ATOM 3843 O O . PHE A 1 493 ? -12.389 -0.754 29.494 1.00 90.56 493 PHE A O 1
ATOM 3850 N N . CYS A 1 494 ? -14.002 -1.117 31.018 1.00 93.25 494 CYS A N 1
ATOM 3851 C CA . CYS A 1 494 ? -14.899 -0.073 30.516 1.00 93.25 494 CYS A CA 1
ATOM 3852 C C . CYS A 1 494 ? -14.266 1.324 30.641 1.00 93.25 494 CYS A C 1
ATOM 3854 O O . CYS A 1 494 ? -14.305 2.098 29.682 1.00 93.25 494 CYS A O 1
ATOM 3856 N N . THR A 1 495 ? -13.621 1.621 31.779 1.00 94.88 495 THR A N 1
ATOM 3857 C CA . THR A 1 495 ? -12.827 2.847 31.983 1.00 94.88 495 THR A CA 1
ATOM 3858 C C . THR A 1 495 ? -11.716 2.955 30.941 1.00 94.88 495 THR A C 1
ATOM 3860 O O . THR A 1 495 ? -11.543 3.997 30.311 1.00 94.88 495 THR A O 1
ATOM 3863 N N . THR A 1 496 ? -10.968 1.868 30.723 1.00 93.62 496 THR A N 1
ATOM 3864 C CA . THR A 1 496 ? -9.852 1.835 29.765 1.00 93.62 496 THR A CA 1
ATOM 3865 C C . THR A 1 496 ? -10.331 2.123 28.344 1.00 93.62 496 THR A C 1
ATOM 3867 O O . THR A 1 496 ? -9.770 2.990 27.672 1.00 93.62 496 THR A O 1
ATOM 3870 N N . ASP A 1 497 ? -11.405 1.463 27.916 1.00 95.00 497 ASP A N 1
ATOM 3871 C CA . ASP A 1 497 ? -12.041 1.674 26.619 1.00 95.00 497 ASP A CA 1
ATOM 3872 C C . ASP A 1 497 ? -12.480 3.138 26.440 1.00 95.00 497 ASP A C 1
ATOM 3874 O O . ASP A 1 497 ? -12.102 3.804 25.471 1.00 95.00 497 ASP A O 1
ATOM 3878 N N . ALA A 1 498 ? -13.217 3.690 27.407 1.00 96.56 498 ALA A N 1
ATOM 3879 C CA . ALA A 1 498 ? -13.669 5.078 27.354 1.00 96.56 498 ALA A CA 1
ATOM 3880 C C . ALA A 1 498 ? -12.497 6.078 27.337 1.00 96.56 498 ALA A C 1
ATOM 3882 O O . ALA A 1 498 ? -12.544 7.082 26.616 1.00 96.56 498 ALA A O 1
ATOM 3883 N N . ALA A 1 499 ? -11.407 5.783 28.052 1.00 95.94 499 ALA A N 1
ATOM 3884 C CA . ALA A 1 499 ? -10.198 6.598 28.042 1.00 95.94 499 ALA A CA 1
ATOM 3885 C C . ALA A 1 499 ? -9.491 6.563 26.675 1.00 95.94 499 ALA A C 1
ATOM 3887 O O . ALA A 1 499 ? -9.042 7.601 26.180 1.00 95.94 499 ALA A O 1
ATOM 3888 N N . ILE A 1 500 ? -9.379 5.386 26.045 1.00 95.44 500 ILE A N 1
ATOM 3889 C CA . ILE A 1 500 ? -8.774 5.226 24.711 1.00 95.44 500 ILE A CA 1
ATOM 3890 C C . ILE A 1 500 ? -9.585 5.996 23.666 1.00 95.44 500 ILE A C 1
ATOM 3892 O O . ILE A 1 500 ? -9.003 6.768 22.894 1.00 95.44 500 ILE A O 1
ATOM 3896 N N . LEU A 1 501 ? -10.915 5.867 23.687 1.00 96.00 501 LEU A N 1
ATOM 3897 C CA . LEU A 1 501 ? -11.796 6.588 22.769 1.00 96.00 501 LEU A CA 1
ATOM 3898 C C . LEU A 1 501 ? -11.686 8.104 22.962 1.00 96.00 501 LEU A C 1
ATOM 3900 O O . LEU A 1 501 ? -11.533 8.846 21.988 1.00 96.00 501 LEU A O 1
ATOM 3904 N N . THR A 1 502 ? -11.664 8.562 24.216 1.00 96.00 502 THR A N 1
ATOM 3905 C CA . THR A 1 502 ? -11.462 9.975 24.566 1.00 96.00 502 THR A CA 1
ATOM 3906 C C . THR A 1 502 ? -10.160 10.519 23.977 1.00 96.00 502 THR A C 1
ATOM 3908 O O . THR A 1 502 ? -10.171 11.521 23.255 1.00 96.00 502 THR A O 1
ATOM 3911 N N . ARG A 1 503 ? -9.031 9.832 24.207 1.00 94.38 503 ARG A N 1
ATOM 3912 C CA . ARG A 1 503 ? -7.727 10.230 23.647 1.00 94.38 503 ARG A CA 1
ATOM 3913 C C . ARG A 1 503 ? -7.737 10.222 22.122 1.00 94.38 503 ARG A C 1
ATOM 3915 O O . ARG A 1 503 ? -7.192 11.138 21.509 1.00 94.38 503 ARG A O 1
ATOM 3922 N N . SER A 1 504 ? -8.381 9.227 21.510 1.00 93.62 504 SER A N 1
ATOM 3923 C CA . SER A 1 504 ? -8.501 9.111 20.055 1.00 93.62 504 SER A CA 1
ATOM 3924 C C . SER A 1 504 ? -9.213 10.321 19.441 1.00 93.62 504 SER A C 1
ATOM 3926 O O . SER A 1 504 ? -8.709 10.908 18.480 1.00 93.62 504 SER A O 1
ATOM 3928 N N . ILE A 1 505 ? -10.335 10.751 20.027 1.00 93.81 505 ILE A N 1
ATOM 3929 C CA . ILE A 1 505 ? -11.115 11.906 19.552 1.00 93.81 505 ILE A CA 1
ATOM 3930 C C . ILE A 1 505 ? -10.330 13.218 19.734 1.00 93.81 505 ILE A C 1
ATOM 3932 O O . ILE A 1 505 ? -10.308 14.065 18.830 1.00 93.81 505 ILE A O 1
ATOM 3936 N N . LEU A 1 506 ? -9.634 13.364 20.866 1.00 91.94 506 LEU A N 1
ATOM 3937 C CA . LEU A 1 506 ? -8.826 14.544 21.199 1.00 91.94 506 LEU A CA 1
ATOM 3938 C C . LEU A 1 506 ? -7.446 14.579 20.521 1.00 91.94 506 LEU A C 1
ATOM 3940 O O . LEU A 1 506 ? -6.777 15.607 20.572 1.00 91.94 506 LEU A O 1
ATOM 3944 N N . ARG A 1 507 ? -7.029 13.497 19.849 1.00 90.12 507 ARG A N 1
ATOM 3945 C CA . ARG A 1 507 ? -5.678 13.314 19.276 1.00 90.12 507 ARG A CA 1
ATOM 3946 C C . ARG A 1 507 ? -4.557 13.380 20.314 1.00 90.12 507 ARG A C 1
ATOM 3948 O O . ARG A 1 507 ? -3.453 13.840 20.022 1.00 90.12 507 ARG A O 1
ATOM 3955 N N . LEU A 1 508 ? -4.836 12.897 21.515 1.00 88.69 508 LEU A N 1
ATOM 3956 C CA . LEU A 1 508 ? -3.829 12.770 22.556 1.00 88.69 508 LEU A CA 1
ATOM 3957 C C . LEU A 1 508 ? -3.008 11.484 22.352 1.00 88.69 508 LEU A C 1
ATOM 3959 O O . LEU A 1 508 ? -3.544 10.486 21.855 1.00 88.69 508 LEU A O 1
ATOM 3963 N N . PRO A 1 509 ? -1.715 11.467 22.726 1.00 85.75 509 PRO A N 1
ATOM 3964 C CA . PRO A 1 509 ? -0.919 10.244 22.721 1.00 85.75 509 PRO A CA 1
ATOM 3965 C C . PRO A 1 509 ? -1.580 9.145 23.559 1.00 85.75 509 PRO A C 1
ATOM 3967 O O . PRO A 1 509 ? -2.099 9.412 24.635 1.00 85.75 509 PRO A O 1
ATOM 3970 N N . HIS A 1 510 ? -1.496 7.887 23.121 1.00 76.62 510 HIS A N 1
ATOM 3971 C CA . HIS A 1 510 ? -2.205 6.767 23.762 1.00 76.62 510 HIS A CA 1
ATOM 3972 C C . HIS A 1 510 ? -1.924 6.617 25.274 1.00 76.62 510 HIS A C 1
ATOM 3974 O O . HIS A 1 510 ? -2.793 6.182 26.021 1.00 76.62 510 HIS A O 1
ATOM 3980 N N . ARG A 1 511 ? -0.729 7.016 25.736 1.00 79.81 511 ARG A N 1
ATOM 3981 C CA . ARG A 1 511 ? -0.295 6.926 27.143 1.00 79.81 511 ARG A CA 1
ATOM 3982 C C . ARG A 1 511 ? -0.379 8.242 27.922 1.00 79.81 511 ARG A C 1
ATOM 3984 O O . ARG A 1 511 ? 0.105 8.294 29.049 1.00 79.81 511 ARG A O 1
ATOM 3991 N N . SER A 1 512 ? -0.911 9.316 27.340 1.00 86.88 512 SER A N 1
ATOM 3992 C CA . SER A 1 512 ? -1.044 10.571 28.082 1.00 86.88 512 SER A CA 1
ATOM 3993 C C . SER A 1 512 ? -2.130 10.451 29.150 1.00 86.88 512 SER A C 1
ATOM 3995 O O . SER A 1 512 ? -3.138 9.761 28.963 1.00 86.88 512 SER A O 1
ATOM 3997 N N . LEU A 1 513 ? -1.941 11.152 30.263 1.00 87.50 513 LEU A N 1
ATOM 3998 C CA . LEU A 1 513 ? -2.986 11.295 31.270 1.00 87.50 513 LEU A CA 1
ATOM 3999 C C . LEU A 1 513 ? -4.134 12.136 30.700 1.00 87.50 513 LEU A C 1
ATOM 4001 O O . LEU A 1 513 ? -3.917 12.984 29.829 1.00 87.50 513 LEU A O 1
ATOM 4005 N N . LEU A 1 514 ? -5.353 11.840 31.143 1.00 90.25 514 LEU A N 1
ATOM 4006 C CA . LEU A 1 514 ? -6.493 12.722 30.931 1.00 90.25 514 LEU A CA 1
ATOM 4007 C C . LEU A 1 514 ? -6.499 13.724 32.082 1.00 90.25 514 LEU A C 1
ATOM 4009 O O . LEU A 1 514 ? -6.230 13.349 33.214 1.00 90.25 514 LEU A O 1
ATOM 4013 N N . GLU A 1 515 ? -6.752 14.992 31.785 1.00 90.50 515 GLU A N 1
ATOM 4014 C CA . GLU A 1 515 ? -6.898 16.017 32.817 1.00 90.50 515 GLU A CA 1
ATOM 4015 C C . GLU A 1 515 ? -8.358 16.088 33.280 1.00 90.50 515 GLU A C 1
ATOM 4017 O O . GLU A 1 515 ? -9.281 15.745 32.533 1.00 90.50 515 GLU A O 1
ATOM 4022 N N . GLU A 1 516 ? -8.587 16.573 34.498 1.00 90.56 516 GLU A N 1
ATOM 4023 C CA . GLU A 1 516 ? -9.938 16.870 34.976 1.00 90.56 516 GLU A CA 1
ATOM 4024 C C . GLU A 1 516 ? -10.632 17.909 34.068 1.00 90.56 516 GLU A C 1
ATOM 4026 O O . GLU A 1 516 ? -9.995 18.873 33.634 1.00 90.56 516 GLU A O 1
ATOM 4031 N N . PRO A 1 517 ? -11.938 17.761 33.763 1.00 93.31 517 PRO A N 1
ATOM 4032 C CA . PRO A 1 517 ? -12.882 16.791 34.331 1.00 93.31 517 PRO A CA 1
ATOM 4033 C C . PRO A 1 517 ? -12.949 15.436 33.592 1.00 93.31 517 PRO A C 1
ATOM 4035 O O . PRO A 1 517 ? -13.824 14.621 33.878 1.00 93.31 517 PRO A O 1
ATOM 4038 N N . LEU A 1 518 ? -12.116 15.205 32.569 1.00 96.06 518 LEU A N 1
ATOM 4039 C CA . LEU A 1 518 ? -12.246 14.034 31.691 1.00 96.06 518 LEU A CA 1
ATOM 4040 C C . LEU A 1 518 ? -11.866 12.729 32.388 1.00 96.06 518 LEU A C 1
ATOM 4042 O O . LEU A 1 518 ? -12.483 11.707 32.098 1.00 96.06 518 LEU A O 1
ATOM 4046 N N . GLU A 1 519 ? -10.876 12.757 33.281 1.00 95.25 519 GLU A N 1
ATOM 4047 C CA . GLU A 1 519 ? -10.480 11.595 34.085 1.00 95.25 519 GLU A CA 1
ATOM 4048 C C . GLU A 1 519 ? -11.656 11.107 34.943 1.00 95.25 519 GLU A C 1
ATOM 4050 O O . GLU A 1 519 ? -12.152 10.003 34.719 1.00 95.25 519 GLU A O 1
ATOM 4055 N N . SER A 1 520 ? -12.212 11.980 35.792 1.00 96.25 520 SER A N 1
ATOM 4056 C CA . SER A 1 520 ? -13.359 11.646 36.642 1.00 96.25 520 SER A CA 1
ATOM 4057 C C . SER A 1 520 ? -14.585 11.177 35.847 1.00 96.25 520 SER A C 1
ATOM 4059 O O . SER A 1 520 ? -15.231 10.205 36.235 1.00 96.25 520 SER A O 1
ATOM 4061 N N . LEU A 1 521 ? -14.905 11.808 34.712 1.00 97.38 521 LEU A N 1
ATOM 4062 C CA . LEU A 1 521 ? -16.042 11.389 33.877 1.00 97.38 521 LEU A CA 1
ATOM 4063 C C . LEU A 1 521 ? -15.821 10.031 33.197 1.00 97.38 521 LEU A C 1
ATOM 4065 O O . LEU A 1 521 ? -16.785 9.317 32.917 1.00 97.38 521 LEU A O 1
ATOM 4069 N N . THR A 1 522 ? -14.568 9.678 32.912 1.00 96.31 522 THR A N 1
ATOM 4070 C CA . THR A 1 522 ? -14.213 8.371 32.351 1.00 96.31 522 THR A CA 1
ATOM 4071 C C . THR A 1 522 ? -14.356 7.274 33.404 1.00 96.31 522 THR A C 1
ATOM 4073 O O . THR A 1 522 ? -14.893 6.209 33.098 1.00 96.31 522 THR A O 1
ATOM 4076 N N . ASP A 1 523 ? -13.957 7.551 34.647 1.00 95.25 523 ASP A N 1
ATOM 4077 C CA . ASP A 1 523 ? -14.140 6.638 35.778 1.00 95.25 523 ASP A CA 1
ATOM 4078 C C . ASP A 1 523 ? -15.628 6.433 36.101 1.00 95.25 523 ASP A C 1
ATOM 4080 O O . ASP A 1 523 ? -16.081 5.297 36.238 1.00 95.25 523 ASP A O 1
ATOM 4084 N N . GLU A 1 524 ? -16.424 7.511 36.124 1.00 96.38 524 GLU A N 1
ATOM 4085 C CA . GLU A 1 524 ? -17.882 7.435 36.311 1.00 96.38 524 GLU A CA 1
ATOM 4086 C C . GLU A 1 524 ? -18.563 6.578 35.230 1.00 96.38 524 GLU A C 1
ATOM 4088 O O . GLU A 1 524 ? -19.478 5.805 35.525 1.00 96.38 524 GLU A O 1
ATOM 4093 N N . TYR A 1 525 ? -18.121 6.700 33.973 1.00 96.75 525 TYR A N 1
ATOM 4094 C CA . TYR A 1 525 ? -18.593 5.840 32.890 1.00 96.75 525 TYR A CA 1
ATOM 4095 C C . TYR A 1 525 ? -18.183 4.378 33.106 1.00 96.75 525 TYR A C 1
ATOM 4097 O O . TYR A 1 525 ? -18.997 3.484 32.890 1.00 96.75 525 TYR A O 1
ATOM 4105 N N . GLY A 1 526 ? -16.941 4.121 33.523 1.00 93.56 526 GLY A N 1
ATOM 4106 C CA . GLY A 1 526 ? -16.439 2.764 33.729 1.00 93.56 526 GLY A CA 1
ATOM 4107 C C . GLY A 1 526 ? -17.165 2.004 34.837 1.00 93.56 526 GLY A C 1
ATOM 4108 O O . GLY A 1 526 ? -17.494 0.832 34.657 1.00 93.56 526 GLY A O 1
ATOM 4109 N N . GLU A 1 527 ? -17.483 2.685 35.940 1.00 93.81 527 GLU A N 1
ATOM 4110 C CA . GLU A 1 527 ? -18.300 2.140 37.033 1.00 93.81 527 GLU A CA 1
ATOM 4111 C C . GLU A 1 527 ? -19.749 1.876 36.596 1.00 93.81 527 GLU A C 1
ATOM 4113 O O . GLU A 1 527 ? -20.354 0.875 36.987 1.00 93.81 527 GLU A O 1
ATOM 4118 N N . ALA A 1 528 ? -20.317 2.764 35.774 1.00 93.81 528 ALA A N 1
ATOM 4119 C CA . ALA A 1 528 ? -21.688 2.648 35.290 1.00 93.81 528 ALA A CA 1
ATOM 4120 C C . ALA A 1 528 ? -21.838 3.197 33.854 1.00 93.81 528 ALA A C 1
ATOM 4122 O O . ALA A 1 528 ? -22.099 4.397 33.683 1.00 93.81 528 ALA A O 1
ATOM 4123 N N . PRO A 1 529 ? -21.766 2.343 32.811 1.00 92.94 529 PRO A N 1
ATOM 4124 C CA . PRO A 1 529 ? -21.862 2.754 31.408 1.00 92.94 529 PRO A CA 1
ATOM 4125 C C . PRO A 1 529 ? -23.326 3.012 31.010 1.00 92.94 529 PRO A C 1
ATOM 4127 O O . PRO A 1 529 ? -23.921 2.321 30.187 1.00 92.94 529 PRO A O 1
ATOM 4130 N N . THR A 1 530 ? -23.950 4.008 31.633 1.00 95.50 530 THR A N 1
ATOM 4131 C CA . THR A 1 530 ? -25.324 4.434 31.338 1.00 95.50 530 THR A CA 1
ATOM 4132 C C . THR A 1 530 ? -25.351 5.442 30.190 1.00 95.50 530 THR A C 1
ATOM 4134 O O . THR A 1 530 ? -24.351 6.098 29.891 1.00 95.50 530 THR A O 1
ATOM 4137 N N . SER A 1 531 ? -26.512 5.624 29.552 1.00 95.31 531 SER A N 1
ATOM 4138 C CA . SER A 1 531 ? -26.681 6.656 28.517 1.00 95.31 531 SER A CA 1
ATOM 4139 C C . SER A 1 531 ? -26.393 8.068 29.041 1.00 95.31 531 SER A C 1
ATOM 4141 O O . SER A 1 531 ? -25.865 8.896 28.305 1.00 95.31 531 SER A O 1
ATOM 4143 N N . GLU A 1 532 ? -26.698 8.340 30.314 1.00 96.94 532 GLU A N 1
ATOM 4144 C CA . GLU A 1 532 ? -26.417 9.627 30.955 1.00 96.94 532 GLU A CA 1
ATOM 4145 C C . GLU A 1 532 ? -24.910 9.864 31.109 1.00 96.94 532 GLU A C 1
ATOM 4147 O O . GLU A 1 532 ? -24.408 10.903 30.674 1.00 96.94 532 GLU A O 1
ATOM 4152 N N . ASN A 1 533 ? -24.174 8.888 31.650 1.00 96.88 533 ASN A N 1
ATOM 4153 C CA . ASN A 1 533 ? -22.724 9.002 31.824 1.00 96.88 533 ASN A CA 1
ATOM 4154 C C . ASN A 1 533 ? -21.999 9.087 30.475 1.00 96.88 533 ASN A C 1
ATOM 4156 O O . ASN A 1 533 ? -21.135 9.947 30.296 1.00 96.88 533 ASN A O 1
ATOM 4160 N N . ALA A 1 534 ? -22.412 8.283 29.489 1.00 96.81 534 ALA A N 1
ATOM 4161 C CA . ALA A 1 534 ? -21.884 8.353 28.127 1.00 96.81 534 ALA A CA 1
ATOM 4162 C C . ALA A 1 534 ? -22.095 9.743 27.499 1.00 96.81 534 ALA A C 1
ATOM 4164 O O . ALA A 1 534 ? -21.179 10.308 26.902 1.00 96.81 534 ALA A O 1
ATOM 4165 N N . HIS A 1 535 ? -23.286 10.331 27.665 1.00 97.50 535 HIS A N 1
ATOM 4166 C CA . HIS A 1 535 ? -23.602 11.652 27.122 1.00 97.50 535 HIS A CA 1
ATOM 4167 C C . HIS A 1 535 ? -22.838 12.783 27.826 1.00 97.50 535 HIS A C 1
ATOM 4169 O O . HIS A 1 535 ? -22.359 13.711 27.163 1.00 97.50 535 HIS A O 1
ATOM 4175 N N . ARG A 1 536 ? -22.689 12.709 29.157 1.00 97.69 536 ARG A N 1
ATOM 4176 C CA . ARG A 1 536 ? -21.885 13.661 29.942 1.00 97.69 536 ARG A CA 1
ATOM 4177 C C . ARG A 1 536 ? -20.423 13.640 29.496 1.00 97.69 536 ARG A C 1
ATOM 4179 O O . ARG A 1 536 ? -19.878 14.701 29.187 1.00 97.69 536 ARG A O 1
ATOM 4186 N N . LEU A 1 537 ? -19.827 12.451 29.376 1.00 97.88 537 LEU A N 1
ATOM 4187 C CA . LEU A 1 537 ? -18.455 12.285 28.894 1.00 97.88 537 LEU A CA 1
ATOM 4188 C C . LEU A 1 537 ? -18.302 12.797 27.455 1.00 97.88 537 LEU A C 1
ATOM 4190 O O . LEU A 1 537 ? -17.447 13.641 27.196 1.00 97.88 537 LEU A O 1
ATOM 4194 N N . ALA A 1 538 ? -19.182 12.391 26.535 1.00 97.25 538 ALA A N 1
ATOM 4195 C CA . ALA A 1 538 ? -19.177 12.861 25.148 1.00 97.25 538 ALA A CA 1
ATOM 4196 C C . ALA A 1 538 ? -19.242 14.395 25.037 1.00 97.25 538 ALA A C 1
ATOM 4198 O O . ALA A 1 538 ? -18.532 15.001 24.230 1.00 97.25 538 ALA A O 1
ATOM 4199 N N . THR A 1 539 ? -20.065 15.034 25.872 1.00 96.94 539 THR A N 1
ATOM 4200 C CA . THR A 1 539 ? -20.198 16.495 25.917 1.00 96.94 539 THR A CA 1
ATOM 4201 C C . THR A 1 539 ? -18.906 17.164 26.373 1.00 96.94 539 THR A C 1
ATOM 4203 O O . THR A 1 539 ? -18.461 18.117 25.730 1.00 96.94 539 THR A O 1
ATOM 4206 N N . ALA A 1 540 ? -18.277 16.652 27.435 1.00 96.50 540 ALA A N 1
ATOM 4207 C CA . ALA A 1 540 ? -17.000 17.165 27.922 1.00 96.50 540 ALA A CA 1
ATOM 4208 C C . ALA A 1 540 ? -15.883 16.984 26.882 1.00 96.50 540 ALA A C 1
ATOM 4210 O O . ALA A 1 540 ? -15.164 17.935 26.577 1.00 96.50 540 ALA A O 1
ATOM 4211 N N . VAL A 1 541 ? -15.794 15.808 26.251 1.00 95.81 541 VAL A N 1
ATOM 4212 C CA . VAL A 1 541 ? -14.835 15.540 25.168 1.00 95.81 541 VAL A CA 1
ATOM 4213 C C . VAL A 1 541 ? -15.029 16.523 24.016 1.00 95.81 541 VAL A C 1
ATOM 4215 O O . VAL A 1 541 ? -14.066 17.147 23.568 1.00 95.81 541 VAL A O 1
ATOM 4218 N N . PHE A 1 542 ? -16.266 16.725 23.556 1.00 94.88 542 PHE A N 1
ATOM 4219 C CA . PHE A 1 542 ? -16.546 17.669 22.476 1.00 94.88 542 PHE A CA 1
ATOM 4220 C C . PHE A 1 542 ? -16.183 19.112 22.852 1.00 94.88 542 PHE A C 1
ATOM 4222 O O . PHE A 1 542 ? -15.629 19.838 22.026 1.00 94.88 542 PHE A O 1
ATOM 4229 N N . GLN A 1 543 ? -16.438 19.543 24.089 1.00 92.88 543 GLN A N 1
ATOM 4230 C CA . GLN A 1 543 ? -16.006 20.862 24.559 1.00 92.88 543 GLN A CA 1
ATOM 4231 C C . GLN A 1 543 ? -14.480 20.996 24.515 1.00 92.88 543 GLN A C 1
ATOM 4233 O O . GLN A 1 543 ? -13.985 21.987 23.979 1.00 92.88 543 GLN A O 1
ATOM 4238 N N . SER A 1 544 ? -13.742 19.976 24.956 1.00 89.62 544 SER A N 1
ATOM 4239 C CA . SER A 1 544 ? -12.275 19.955 24.923 1.00 89.62 544 SER A CA 1
ATOM 4240 C C . SER A 1 544 ? -11.702 19.986 23.502 1.00 89.62 544 SER A C 1
ATOM 4242 O O . SER A 1 544 ? -10.687 20.642 23.277 1.00 89.62 544 SER A O 1
ATOM 4244 N N . THR A 1 545 ? -12.380 19.400 22.502 1.00 80.62 545 THR A N 1
ATOM 4245 C CA . THR A 1 545 ? -11.925 19.497 21.096 1.00 80.62 545 THR A CA 1
ATOM 4246 C C . THR A 1 545 ? -11.839 20.936 20.578 1.00 80.62 545 THR A C 1
ATOM 4248 O O . THR A 1 545 ? -11.035 21.209 19.688 1.00 80.62 545 THR A O 1
ATOM 4251 N N . LYS A 1 546 ? -12.632 21.866 21.131 1.00 66.88 546 LYS A N 1
ATOM 4252 C CA . LYS A 1 546 ? -12.639 23.281 20.722 1.00 66.88 546 LYS A CA 1
ATOM 4253 C C . LYS A 1 546 ? -11.473 24.087 21.295 1.00 66.88 546 LYS A C 1
ATOM 4255 O O . LYS A 1 546 ? -11.185 25.157 20.770 1.00 66.88 546 LYS A O 1
ATOM 4260 N N . PHE A 1 547 ? -10.818 23.589 22.342 1.00 56.09 547 PHE A N 1
ATOM 4261 C CA . PHE A 1 547 ? -9.672 24.244 22.983 1.00 56.09 547 PHE A CA 1
ATOM 4262 C C . PHE A 1 547 ? -8.320 23.708 22.490 1.00 56.09 547 PHE A C 1
ATOM 4264 O O . PHE A 1 547 ? -7.289 24.310 22.771 1.00 56.09 547 PHE A O 1
ATOM 4271 N N . SER A 1 548 ? -8.317 22.599 21.743 1.00 48.66 548 SER A N 1
ATOM 4272 C CA . SER A 1 548 ? -7.116 21.960 21.178 1.00 48.66 548 SER A CA 1
ATOM 4273 C C . SER A 1 548 ? -6.898 22.247 19.681 1.00 48.66 548 SER A C 1
ATOM 4275 O O . SER A 1 548 ? -6.107 21.543 19.048 1.00 48.66 548 SER A O 1
ATOM 4277 N N . ALA A 1 549 ? -7.632 23.205 19.101 1.00 41.22 549 ALA A N 1
ATOM 4278 C CA . ALA A 1 549 ? -7.570 23.568 17.680 1.00 41.22 549 ALA A CA 1
ATOM 4279 C C . ALA A 1 549 ? -6.581 24.704 17.395 1.00 41.22 549 ALA A C 1
ATOM 4281 O O . ALA A 1 549 ? -6.597 25.700 18.155 1.00 41.22 549 ALA A O 1
#

Sequence (549 aa):
MLKLIYHIVGAREPCAVKIDANQLVADLKNKIKEQNPTLVSPSVMDLHLYQSLKDATWLSAEDLDQMISDGVMDAYLATIPRMEPTDDLAYYFGPNPPPRTKHVFRRHEEAMQAIAAADMRGIPDTCSDAGLGRKTLEELEQGKAIANFVPNVEAPAFWSQADQAHANGILVEKAFVAFITPFFDAVLANCDMVFVNSDQVAWMHQGPPLPRSSTNLKPIGFATYCGMYHATAAPMDHVHYRPSEHAFQFGEPEKQWMGYVVLFESKLRITDAAFGQVVKYLLRLFPTGFGSAVLFDLRSFWLITSFKTVILHVKKANWVDGGSKALFESFVSDQTWMHRLTTACLALGVDVMESGAFLGRGAHGRVFKVERKADKKVLALKLVDSSSTSDLYREELALTNAELTGLTAHVEHGLVNFPGGAALLVTPVGAPLPRPTTLQEVVNLFDLLRQLHEKNVIHGDPRAPNVIVVKDNDKDKLLWIDLVEALEVAPAFCTTDAAILTRSILRLPHRSLLEEPLESLTDEYGEAPTSENAHRLATAVFQSTKFSA